Protein AF-A0A0G4N9H1-F1 (afdb_monomer)

Sequence (376 aa):
MSMLEFRTQGFNPYAVKYSPYNDSRLAVATSANYGIVGNGRVFALGLTARGIQVERTYDTNDAQYDLAWSEINENQLIVACGDGSIKLFDVGVKDFPVMNFHEHKRETFSVSWNPITKDTFVSSSWDGSIKLWSPTRQDSLRTLPIGSCTYSTAFQPSNPSIISAVSNGTGLSLLSVAQDEARQPLASAEFERKAFLDGAEYILKALPADLSPLELDRLRTSTPRALVLGRQGCPQGCNSSMPSAQCHWPCGHAAASSSSSARPRRSLLHRWVQAAVVQMFILAHLALPYVVLLARLAARAEREYNISHNLASAGWGLVHSIGAQVVKATGTLCGIGDGRVGQAIAEAVAWAVEGVSGGLSEGVGQGMVIMGASRQ

Foldseek 3Di:
DDDFDDDPPQWDWQEKDAQPVDNQWIKTWTFGPRQPDFKIKIFIWGQDPVGIDTLDMEIGGGGWREKDAQLVDRQWIWTWGQCQKIFICGSPDPHGGPAIQHDGNGGWREKEAQNPPSQWIWIFAQSQWIFIPGPVDNYTPDIDHQPFHWRYKYADNPDRVDMDTDGPLQLVSLLVVLVVLVPDPPHDPVSSVVSNVVSVVVVVVVDDPDDDPVRVVVVVVVDPPCVVCVPDPDDPDDDDDDDDDDDDDDDPDDPDDDDDDPDDDDDPVVVVVVVVVVVVVVVVVVCVVVVVVVVVVVVVCCVVPVVVVVVVVVVVVVVVVVVVVVVVVLVVVVVPDDDPVNVVVVVVVVVVVCVVVVVVVVVVVVVCVVVPPDDD

Structure (mmCIF, N/CA/C/O backbone):
data_AF-A0A0G4N9H1-F1
#
_entry.id   AF-A0A0G4N9H1-F1
#
loop_
_atom_site.group_PDB
_atom_site.id
_atom_site.type_symbol
_atom_site.label_atom_id
_atom_site.label_alt_id
_atom_site.label_comp_id
_atom_site.label_asym_id
_atom_site.label_entity_id
_atom_site.label_seq_id
_atom_site.pdbx_PDB_ins_code
_atom_site.Cartn_x
_atom_site.Cartn_y
_atom_site.Cartn_z
_atom_site.occupancy
_atom_site.B_iso_or_equiv
_atom_site.auth_seq_id
_atom_site.auth_comp_id
_atom_site.auth_asym_id
_atom_site.auth_atom_id
_atom_site.pdbx_PDB_model_num
ATOM 1 N N . MET A 1 1 ? -31.616 3.523 -5.531 1.00 58.88 1 MET A N 1
ATOM 2 C CA . MET A 1 1 ? -30.851 2.852 -4.458 1.00 58.88 1 MET A CA 1
ATOM 3 C C . MET A 1 1 ? -30.181 3.928 -3.627 1.00 58.88 1 MET A C 1
ATOM 5 O O . MET A 1 1 ? -29.533 4.786 -4.211 1.00 58.88 1 MET A O 1
ATOM 9 N N . SER A 1 2 ? -30.397 3.944 -2.312 1.00 81.31 2 SER A N 1
ATOM 10 C CA . SER A 1 2 ? -29.668 4.832 -1.399 1.00 81.31 2 SER A CA 1
ATOM 11 C C . SER A 1 2 ? -28.208 4.388 -1.325 1.00 81.31 2 SER A C 1
ATOM 13 O O . SER A 1 2 ? -27.941 3.202 -1.132 1.00 81.31 2 SER A O 1
ATOM 15 N N . MET A 1 3 ? -27.274 5.319 -1.503 1.00 86.56 3 MET A N 1
ATOM 16 C CA . MET A 1 3 ? -25.846 5.056 -1.332 1.00 86.56 3 MET A CA 1
ATOM 17 C C . MET A 1 3 ? -25.565 4.722 0.137 1.00 86.56 3 MET A C 1
ATOM 19 O O . MET A 1 3 ? -26.017 5.439 1.027 1.00 86.56 3 MET A O 1
ATOM 23 N N . LEU A 1 4 ? -24.845 3.627 0.387 1.00 90.44 4 LEU A N 1
ATOM 24 C CA . LEU A 1 4 ? -24.335 3.308 1.718 1.00 90.44 4 LEU A CA 1
ATOM 25 C C . LEU A 1 4 ? -23.039 4.090 1.950 1.00 90.44 4 LEU A C 1
ATOM 27 O O . LEU A 1 4 ? -22.147 4.059 1.104 1.00 90.44 4 LEU A O 1
ATOM 31 N N . GLU A 1 5 ? -22.928 4.766 3.091 1.00 91.81 5 GLU A N 1
ATOM 32 C CA . GLU A 1 5 ? -21.738 5.532 3.466 1.00 91.81 5 GLU A CA 1
ATOM 33 C C . GLU A 1 5 ? -21.243 5.154 4.866 1.00 91.81 5 GLU A C 1
ATOM 35 O O . GLU A 1 5 ? -22.024 4.857 5.769 1.00 91.81 5 GLU A O 1
ATOM 40 N N . PHE A 1 6 ? -19.922 5.162 5.040 1.00 93.69 6 PHE A N 1
ATOM 41 C CA . PHE A 1 6 ? -19.259 4.979 6.325 1.00 93.69 6 PHE A CA 1
ATOM 42 C C . PHE A 1 6 ? -18.115 5.981 6.438 1.00 93.69 6 PHE A C 1
ATOM 44 O O . PHE A 1 6 ? -17.293 6.099 5.529 1.00 93.69 6 PHE A O 1
ATOM 51 N N . ARG A 1 7 ? -18.055 6.708 7.556 1.00 93.56 7 ARG A N 1
ATOM 52 C CA . ARG A 1 7 ? -17.059 7.761 7.767 1.00 93.56 7 ARG A CA 1
ATOM 53 C C . ARG A 1 7 ? -15.962 7.296 8.717 1.00 93.56 7 ARG A C 1
ATOM 55 O O . ARG A 1 7 ? -16.191 7.138 9.913 1.00 93.56 7 ARG A O 1
ATOM 62 N N . THR A 1 8 ? -14.744 7.186 8.198 1.00 93.50 8 THR A N 1
ATOM 63 C CA . THR A 1 8 ? -13.525 6.906 8.968 1.00 93.50 8 THR A CA 1
ATOM 64 C C . THR A 1 8 ? -13.059 8.179 9.689 1.00 93.50 8 THR A C 1
ATOM 66 O O . THR A 1 8 ? -12.227 8.936 9.198 1.00 93.50 8 THR A O 1
ATOM 69 N N . GLN A 1 9 ? -13.655 8.498 10.843 1.00 90.38 9 GLN A N 1
ATOM 70 C CA . GLN A 1 9 ? -13.355 9.748 11.559 1.00 90.38 9 GLN A CA 1
ATOM 71 C C . GLN A 1 9 ? -11.880 9.831 11.981 1.00 90.38 9 GLN A C 1
ATOM 73 O O . GLN A 1 9 ? -11.398 8.971 12.710 1.00 90.38 9 GLN A O 1
ATOM 78 N N . GLY A 1 10 ? -11.180 10.880 11.539 1.00 89.88 10 GLY A N 1
ATOM 79 C CA . GLY A 1 10 ? -9.767 11.114 11.865 1.00 89.88 10 GLY A CA 1
ATOM 80 C C . GLY A 1 10 ? -8.764 10.302 11.038 1.00 89.88 10 GLY A C 1
ATOM 81 O O . GLY A 1 10 ? -7.564 10.510 11.194 1.00 89.88 10 GLY A O 1
ATOM 82 N N . PHE A 1 11 ? -9.232 9.432 10.136 1.00 96.00 11 PHE A N 1
ATOM 83 C CA . PHE A 1 11 ? -8.375 8.601 9.293 1.00 96.00 11 PHE A CA 1
ATOM 84 C C . PHE A 1 11 ? -8.775 8.702 7.819 1.00 96.00 11 PHE A C 1
ATOM 86 O O . PHE A 1 11 ? -9.948 8.603 7.457 1.00 96.00 11 PHE A O 1
ATOM 93 N N . ASN A 1 12 ? -7.785 8.867 6.951 1.00 96.25 12 ASN A N 1
ATOM 94 C CA . ASN A 1 12 ? -7.952 8.892 5.507 1.00 96.25 12 ASN A CA 1
ATOM 95 C C . ASN A 1 12 ? -7.873 7.460 4.953 1.00 96.25 12 ASN A C 1
ATOM 97 O O . ASN A 1 12 ? -6.896 6.765 5.245 1.00 96.25 12 ASN A O 1
ATOM 101 N N . PRO A 1 13 ? -8.864 7.000 4.171 1.00 96.12 13 PRO A N 1
ATOM 102 C CA . PRO A 1 13 ? -8.824 5.678 3.562 1.00 96.12 13 PRO A CA 1
ATOM 103 C C . PRO A 1 13 ? -7.835 5.635 2.397 1.00 96.12 13 PRO A C 1
ATOM 105 O O . PRO A 1 13 ? -7.839 6.519 1.543 1.00 96.12 13 PRO A O 1
ATOM 108 N N . TYR A 1 14 ? -7.013 4.589 2.370 1.00 96.25 14 TYR A N 1
ATOM 109 C CA . TYR A 1 14 ? -6.020 4.331 1.326 1.00 96.25 14 TYR A CA 1
ATOM 110 C C . TYR A 1 14 ? -6.411 3.155 0.435 1.00 96.25 14 TYR A C 1
ATOM 112 O O . TYR A 1 14 ? -6.310 3.244 -0.787 1.00 96.25 14 TYR A O 1
ATOM 120 N N . ALA A 1 15 ? -6.917 2.077 1.035 1.00 96.69 15 ALA A N 1
ATOM 121 C CA . ALA A 1 15 ? -7.359 0.898 0.304 1.00 96.69 15 ALA A CA 1
ATOM 122 C C . ALA A 1 15 ? -8.655 0.341 0.885 1.00 96.69 15 ALA A C 1
ATOM 124 O O . ALA A 1 15 ? -8.878 0.379 2.095 1.00 96.69 15 ALA A O 1
ATOM 125 N N . VAL A 1 16 ? -9.495 -0.202 0.006 1.00 97.00 16 VAL A N 1
ATOM 126 C CA . VAL A 1 16 ? -10.720 -0.926 0.347 1.00 97.00 16 VAL A CA 1
ATOM 127 C C . VAL A 1 16 ? -10.766 -2.224 -0.450 1.00 97.00 16 VAL A C 1
ATOM 129 O O . VAL A 1 16 ? -10.551 -2.206 -1.663 1.00 97.00 16 VAL A O 1
ATOM 132 N N . LYS A 1 17 ? -11.029 -3.354 0.215 1.00 97.06 17 LYS A N 1
ATOM 133 C CA . LYS A 1 17 ? -11.172 -4.663 -0.443 1.00 97.06 17 LYS A CA 1
ATOM 134 C C . LYS A 1 17 ? -12.328 -5.448 0.160 1.00 97.06 17 LYS A C 1
ATOM 136 O O . LYS A 1 17 ? -12.459 -5.524 1.383 1.00 97.06 17 LYS A O 1
ATOM 141 N N . TYR A 1 18 ? -13.120 -6.069 -0.703 1.00 97.12 18 TYR A N 1
ATOM 142 C CA . TYR A 1 18 ? -14.133 -7.042 -0.302 1.00 97.12 18 TYR A CA 1
ATOM 143 C C . TYR A 1 18 ? -13.482 -8.351 0.128 1.00 97.12 18 TYR A C 1
ATOM 145 O O . TYR A 1 18 ? -12.424 -8.716 -0.389 1.00 97.12 18 TYR A O 1
ATOM 153 N N . SER A 1 19 ? -14.117 -9.040 1.072 1.00 96.56 19 SER A N 1
ATOM 154 C CA . SER A 1 19 ? -13.730 -10.401 1.420 1.00 96.56 19 SER A CA 1
ATOM 155 C C . SER A 1 19 ? -14.017 -11.330 0.232 1.00 96.56 19 SER A C 1
ATOM 157 O O . SER A 1 19 ? -15.095 -11.239 -0.356 1.00 96.56 19 SER A O 1
ATOM 159 N N . PRO A 1 20 ? -13.097 -12.244 -0.121 1.00 95.19 20 PRO A N 1
ATOM 160 C CA . PRO A 1 20 ? -13.337 -13.241 -1.163 1.00 95.19 20 PRO A CA 1
ATOM 161 C C . PRO A 1 20 ? -14.331 -14.330 -0.723 1.00 95.19 20 PRO A C 1
ATOM 163 O O . PRO A 1 20 ? -14.810 -15.091 -1.558 1.00 95.19 20 PRO A O 1
ATOM 166 N N . TYR A 1 21 ? -14.654 -14.400 0.574 1.00 95.19 21 TYR A N 1
ATOM 167 C CA . TYR A 1 21 ? -15.540 -15.411 1.159 1.00 95.19 21 TYR A CA 1
ATOM 168 C C . TYR A 1 21 ? -16.938 -14.884 1.472 1.00 95.19 21 TYR A C 1
ATOM 170 O O . TYR A 1 21 ? -17.913 -15.618 1.333 1.00 95.19 21 TYR A O 1
ATOM 178 N N . ASN A 1 22 ? -17.038 -13.627 1.909 1.00 94.12 22 ASN A N 1
ATOM 179 C CA . ASN A 1 22 ? -18.295 -13.019 2.324 1.00 94.12 22 ASN A CA 1
ATOM 180 C C . ASN A 1 22 ? -18.551 -11.722 1.542 1.00 94.12 22 ASN A C 1
ATOM 182 O O . ASN A 1 22 ? -17.832 -10.735 1.702 1.00 94.12 22 ASN A O 1
ATOM 186 N N . ASP A 1 23 ? -19.608 -11.720 0.732 1.00 93.31 23 ASP A N 1
ATOM 187 C CA . ASP A 1 23 ? -20.045 -10.575 -0.072 1.00 93.31 23 ASP A CA 1
ATOM 188 C C . ASP A 1 23 ? -20.464 -9.375 0.789 1.00 93.31 23 ASP A C 1
ATOM 190 O O . ASP A 1 23 ? -20.310 -8.218 0.388 1.00 93.31 23 ASP A O 1
ATOM 194 N N . SER A 1 24 ? -20.925 -9.646 2.008 1.00 94.38 24 SER A N 1
ATOM 195 C CA . SER A 1 24 ? -21.327 -8.648 2.982 1.00 94.38 24 SER A CA 1
ATOM 196 C C . SER A 1 24 ? -20.166 -8.148 3.843 1.00 94.38 24 SER A C 1
ATOM 198 O O . SER A 1 24 ? -20.423 -7.472 4.835 1.00 94.38 24 SER A O 1
ATOM 200 N N . ARG A 1 25 ? -18.904 -8.470 3.536 1.00 95.69 25 ARG A N 1
ATOM 201 C CA . ARG A 1 25 ? -17.746 -8.051 4.340 1.00 95.69 25 ARG A CA 1
ATOM 202 C C . ARG A 1 25 ? -16.701 -7.344 3.490 1.00 95.69 25 ARG A C 1
ATOM 204 O O . ARG A 1 25 ? -16.326 -7.798 2.412 1.00 95.69 25 ARG A O 1
ATOM 211 N N . LEU A 1 26 ? -16.165 -6.250 4.018 1.00 96.31 26 LEU A N 1
ATOM 212 C CA . LEU A 1 26 ? -15.060 -5.516 3.411 1.00 96.31 26 LEU A CA 1
ATOM 213 C C . LEU A 1 26 ? -14.098 -4.997 4.475 1.00 96.31 26 LEU A C 1
ATOM 215 O O . LEU A 1 26 ? -14.469 -4.811 5.629 1.00 96.31 26 LEU A O 1
ATOM 219 N N . ALA A 1 27 ? -12.851 -4.765 4.090 1.00 97.31 27 ALA A N 1
ATOM 220 C CA . ALA A 1 27 ? -11.850 -4.145 4.942 1.00 97.31 27 ALA A CA 1
ATOM 221 C C . ALA A 1 27 ? -11.369 -2.836 4.327 1.00 97.31 27 ALA A C 1
ATOM 223 O O . ALA A 1 27 ? -11.324 -2.697 3.101 1.00 97.31 27 ALA A O 1
ATOM 224 N N . VAL A 1 28 ? -11.007 -1.887 5.187 1.00 97.75 28 VAL A N 1
ATOM 225 C CA . VAL A 1 28 ? -10.473 -0.580 4.806 1.00 97.75 28 VAL A CA 1
ATOM 226 C C . VAL A 1 28 ? -9.190 -0.313 5.583 1.00 97.75 28 VAL A C 1
ATOM 228 O O . VAL A 1 28 ? -9.201 -0.315 6.813 1.00 97.75 28 VAL A O 1
ATOM 231 N N . ALA A 1 29 ? -8.102 -0.057 4.863 1.00 97.44 29 ALA A N 1
ATOM 232 C CA . ALA A 1 29 ? -6.835 0.406 5.410 1.00 97.44 29 ALA A CA 1
ATOM 233 C C . ALA A 1 29 ? -6.864 1.925 5.430 1.00 97.44 29 ALA A C 1
ATOM 235 O O . ALA A 1 29 ? -7.178 2.571 4.422 1.00 97.44 29 ALA A O 1
ATOM 236 N N . THR A 1 30 ? -6.569 2.496 6.589 1.00 97.44 30 THR A N 1
ATOM 237 C CA . THR A 1 30 ? -6.656 3.936 6.786 1.00 97.44 30 THR A CA 1
ATOM 238 C C . THR A 1 30 ? -5.452 4.459 7.545 1.00 97.44 30 THR A C 1
ATOM 240 O O . THR A 1 30 ? -4.809 3.735 8.305 1.00 97.44 30 THR A O 1
ATOM 243 N N . SER A 1 31 ? -5.169 5.742 7.348 1.00 96.75 31 SER A N 1
ATOM 244 C CA . SER A 1 31 ? -4.026 6.414 7.955 1.00 96.75 31 SER A CA 1
ATOM 245 C C . SER A 1 31 ? -4.416 7.780 8.496 1.00 96.75 31 SER A C 1
ATOM 247 O O . SER A 1 31 ? -5.169 8.513 7.853 1.00 96.75 31 SER A O 1
ATOM 249 N N . ALA A 1 32 ? -3.902 8.145 9.668 1.00 95.12 32 ALA A N 1
ATOM 250 C CA . ALA A 1 32 ? -4.049 9.494 10.200 1.00 95.12 32 ALA A CA 1
ATOM 251 C C . ALA A 1 32 ? -3.257 10.509 9.356 1.00 95.12 32 ALA A C 1
ATOM 253 O O . ALA A 1 32 ? -2.318 10.149 8.645 1.00 95.12 32 ALA A O 1
ATOM 254 N N . ASN A 1 33 ? -3.643 11.787 9.433 1.00 94.00 33 ASN A N 1
ATOM 255 C CA . ASN A 1 33 ? -2.948 12.919 8.802 1.00 94.00 33 ASN A CA 1
ATOM 256 C C . ASN A 1 33 ? -2.538 12.668 7.337 1.00 94.00 33 ASN A C 1
ATOM 258 O O . ASN A 1 33 ? -1.386 12.895 6.961 1.00 94.00 33 ASN A O 1
ATOM 262 N N . TYR A 1 34 ? -3.470 12.177 6.513 1.00 91.81 34 TYR A N 1
ATOM 263 C CA . TYR A 1 34 ? -3.226 11.878 5.098 1.00 91.81 34 TYR A CA 1
ATOM 264 C C . TYR A 1 34 ? -2.052 10.915 4.857 1.00 91.81 34 TYR A C 1
ATOM 266 O O . TYR A 1 34 ? -1.358 11.051 3.857 1.00 91.81 34 TYR A O 1
ATOM 274 N N . GLY A 1 35 ? -1.790 9.990 5.790 1.00 88.25 35 GLY A N 1
ATOM 275 C CA . GLY A 1 35 ? -0.741 8.971 5.668 1.00 88.25 35 GLY A CA 1
ATOM 276 C C . GLY A 1 35 ? 0.690 9.501 5.628 1.00 88.25 35 GLY A C 1
ATOM 277 O O . GLY A 1 35 ? 1.590 8.755 5.247 1.00 88.25 35 GLY A O 1
ATOM 278 N N . ILE A 1 36 ? 0.899 10.766 6.013 1.00 87.94 36 ILE A N 1
ATOM 279 C CA . ILE A 1 36 ? 2.227 11.386 6.097 1.00 87.94 36 ILE A CA 1
ATOM 280 C C . ILE A 1 36 ? 2.873 11.072 7.450 1.00 87.94 36 ILE A C 1
ATOM 282 O O . ILE A 1 36 ? 4.057 10.761 7.509 1.00 87.94 36 ILE A O 1
ATOM 286 N N . VAL A 1 37 ? 2.105 11.183 8.540 1.00 88.88 37 VAL A N 1
ATOM 287 C CA . VAL A 1 37 ? 2.575 10.927 9.910 1.00 88.88 37 VAL A CA 1
ATOM 288 C C . VAL A 1 37 ? 1.428 10.426 10.778 1.00 88.88 37 VAL A C 1
ATOM 290 O O . VAL A 1 37 ? 0.360 11.037 10.824 1.00 88.88 37 VAL A O 1
ATOM 293 N N . GLY A 1 38 ? 1.696 9.400 11.578 1.00 90.94 38 GLY A N 1
ATOM 294 C CA . GLY A 1 38 ? 0.837 8.977 12.677 1.00 90.94 38 GLY A CA 1
ATOM 295 C C . GLY A 1 38 ? 0.282 7.577 12.484 1.00 90.94 38 GLY A C 1
ATOM 296 O O . GLY A 1 38 ? 0.696 6.829 11.605 1.00 90.94 38 GLY A O 1
ATOM 297 N N . ASN A 1 39 ? -0.664 7.230 13.346 1.00 95.19 39 ASN A N 1
ATOM 298 C CA . ASN A 1 39 ? -1.172 5.873 13.430 1.00 95.19 39 ASN A CA 1
ATOM 299 C C . ASN A 1 39 ? -2.019 5.505 12.208 1.00 95.19 39 ASN A C 1
ATOM 301 O O . ASN A 1 39 ? -2.714 6.338 11.615 1.00 95.19 39 ASN A O 1
ATOM 305 N N . GLY A 1 40 ? -2.004 4.221 11.885 1.00 95.12 40 GLY A N 1
ATOM 306 C CA . GLY A 1 40 ? -2.926 3.609 10.946 1.00 95.12 40 GLY A CA 1
ATOM 307 C C . GLY A 1 40 ? -4.070 2.922 11.676 1.00 95.12 40 GLY A C 1
ATOM 308 O O . GLY A 1 40 ? -3.977 2.599 12.863 1.00 95.12 40 GLY A O 1
ATOM 309 N N . ARG A 1 41 ? -5.164 2.696 10.955 1.00 95.69 41 ARG A N 1
ATOM 310 C CA . ARG A 1 41 ? -6.311 1.953 11.463 1.00 95.69 4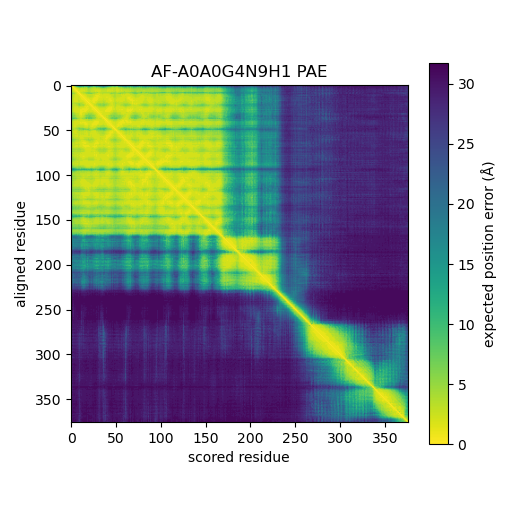1 ARG A CA 1
ATOM 311 C C . ARG A 1 41 ? -6.907 1.074 10.373 1.00 95.69 41 ARG A C 1
ATOM 313 O O . ARG A 1 41 ? -7.295 1.575 9.320 1.00 95.69 41 ARG A O 1
ATOM 320 N N . VAL A 1 42 ? -7.029 -0.222 10.651 1.00 96.50 42 VAL A N 1
ATOM 321 C CA . VAL A 1 42 ? -7.783 -1.143 9.794 1.00 96.50 42 VAL A CA 1
ATOM 322 C C . VAL A 1 42 ? -9.214 -1.182 10.301 1.00 96.50 42 VAL A C 1
ATOM 324 O O . VAL A 1 42 ? -9.432 -1.397 11.495 1.00 96.50 42 VAL A O 1
ATOM 327 N N . PHE A 1 43 ? -10.182 -1.044 9.406 1.00 96.38 43 PHE A N 1
ATOM 328 C CA . PHE A 1 43 ? -11.587 -1.305 9.692 1.00 96.38 43 PHE A CA 1
ATOM 329 C C . PHE A 1 43 ? -12.021 -2.574 8.967 1.00 96.38 43 PHE A C 1
ATOM 331 O O . PHE A 1 43 ? -11.948 -2.621 7.744 1.00 96.38 43 PHE A O 1
ATOM 338 N N . ALA A 1 44 ? -12.501 -3.577 9.698 1.00 95.88 44 ALA A N 1
ATOM 339 C CA . ALA A 1 44 ? -13.297 -4.664 9.142 1.00 95.88 44 ALA A CA 1
ATOM 340 C C . ALA A 1 44 ? -14.774 -4.269 9.266 1.00 95.88 44 ALA A C 1
ATOM 342 O O . ALA A 1 44 ? -15.265 -4.001 10.366 1.00 95.88 44 ALA A O 1
ATOM 343 N N . LEU A 1 45 ? -15.462 -4.169 8.133 1.00 96.69 45 LEU A N 1
ATOM 344 C CA . LEU A 1 45 ? -16.807 -3.625 8.004 1.00 96.69 45 LEU A CA 1
ATOM 345 C C . LEU A 1 45 ? -17.760 -4.686 7.446 1.00 96.69 45 LEU A C 1
ATOM 347 O O . LEU A 1 45 ? -17.429 -5.392 6.492 1.00 96.69 45 LEU A O 1
ATOM 351 N N . GLY A 1 46 ? -18.957 -4.746 8.022 1.00 95.88 46 GLY A N 1
ATOM 352 C CA . GLY A 1 46 ? -20.066 -5.587 7.591 1.00 95.88 46 GLY A CA 1
ATOM 353 C C . GLY A 1 46 ? -21.156 -4.754 6.916 1.00 95.88 46 GLY A C 1
ATOM 354 O O . GLY A 1 46 ? -21.603 -3.732 7.443 1.00 95.88 46 GLY A O 1
ATOM 355 N N . LEU A 1 47 ? -21.603 -5.185 5.743 1.00 94.62 47 LEU A N 1
ATOM 356 C CA . LEU A 1 47 ? -22.732 -4.630 5.008 1.00 94.62 47 LEU A CA 1
ATOM 357 C C . LEU A 1 47 ? -24.019 -5.276 5.519 1.00 94.62 47 LEU A C 1
ATOM 359 O O . LEU A 1 47 ? -24.260 -6.463 5.324 1.00 94.62 47 LEU A O 1
ATOM 363 N N . THR A 1 48 ? -24.868 -4.489 6.171 1.00 91.62 48 THR A N 1
ATOM 364 C CA . THR A 1 48 ? -26.159 -4.960 6.690 1.00 91.62 48 THR A CA 1
ATOM 365 C C . THR A 1 48 ? -27.311 -4.201 6.037 1.00 91.62 48 THR A C 1
ATOM 367 O O . THR A 1 48 ? -27.125 -3.117 5.485 1.00 91.62 48 THR A O 1
ATOM 370 N N . ALA A 1 49 ? -28.541 -4.708 6.166 1.00 87.88 49 ALA A N 1
ATOM 371 C CA . ALA A 1 49 ? -29.741 -3.998 5.706 1.00 87.88 49 ALA A CA 1
ATOM 372 C C . ALA A 1 49 ? -29.933 -2.615 6.370 1.00 87.88 49 ALA A C 1
ATOM 374 O O . ALA A 1 49 ? -30.660 -1.775 5.848 1.00 87.88 49 ALA A O 1
ATOM 375 N N . ARG A 1 50 ? -29.278 -2.369 7.517 1.00 86.81 50 ARG A N 1
ATOM 376 C CA . ARG A 1 50 ? -29.281 -1.084 8.242 1.00 86.81 50 ARG A CA 1
ATOM 377 C C . ARG A 1 50 ? -28.107 -0.171 7.858 1.00 86.81 50 ARG A C 1
ATOM 379 O O . ARG A 1 50 ? -27.944 0.881 8.466 1.00 86.81 50 ARG A O 1
ATOM 386 N N . GLY A 1 51 ? -27.285 -0.575 6.889 1.00 90.94 51 GLY A N 1
ATOM 387 C CA . GLY A 1 51 ? -26.086 0.132 6.446 1.00 90.94 51 GLY A CA 1
ATOM 388 C C . GLY A 1 51 ? -24.782 -0.557 6.846 1.00 90.94 51 GLY A C 1
ATOM 389 O O . GLY A 1 51 ? -24.764 -1.736 7.211 1.00 90.94 51 GLY A O 1
ATOM 390 N N . ILE A 1 52 ? -23.679 0.184 6.744 1.00 95.00 52 ILE A N 1
ATOM 391 C CA . ILE A 1 52 ? -22.327 -0.315 7.018 1.00 95.00 52 ILE A CA 1
ATOM 392 C C . ILE A 1 52 ? -22.076 -0.279 8.529 1.00 95.00 52 ILE A C 1
ATOM 394 O O . ILE A 1 52 ? -22.192 0.775 9.153 1.00 95.00 52 ILE A O 1
ATOM 398 N N . GLN A 1 53 ? -21.736 -1.425 9.112 1.00 94.62 53 GLN A N 1
ATOM 399 C CA . GLN A 1 53 ? -21.422 -1.583 10.531 1.00 94.62 53 GLN A CA 1
ATOM 400 C C . GLN A 1 53 ? -19.957 -1.975 10.706 1.00 94.62 53 GLN A C 1
ATOM 402 O O . GLN A 1 53 ? -19.391 -2.681 9.874 1.00 94.62 53 GLN A O 1
ATOM 407 N N . VAL A 1 54 ? -19.334 -1.522 11.792 1.00 94.50 54 VAL A N 1
ATOM 408 C CA . VAL A 1 54 ? -17.962 -1.919 12.126 1.00 94.50 54 VAL A CA 1
ATOM 409 C C . VAL A 1 54 ? -18.007 -3.271 12.821 1.00 94.50 54 VAL A C 1
ATOM 411 O O . VAL A 1 54 ? -18.551 -3.377 13.916 1.00 94.50 54 VAL A O 1
ATOM 414 N N . GLU A 1 55 ? -17.428 -4.293 12.196 1.00 93.00 55 GLU A N 1
ATOM 415 C CA . GLU A 1 55 ? -17.227 -5.594 12.840 1.00 93.00 55 GLU A CA 1
ATOM 416 C C . GLU A 1 55 ? -16.024 -5.531 13.777 1.00 93.00 55 GLU A C 1
ATOM 418 O O . GLU A 1 55 ? -16.085 -5.983 14.919 1.00 93.00 55 GLU A O 1
ATOM 423 N N . A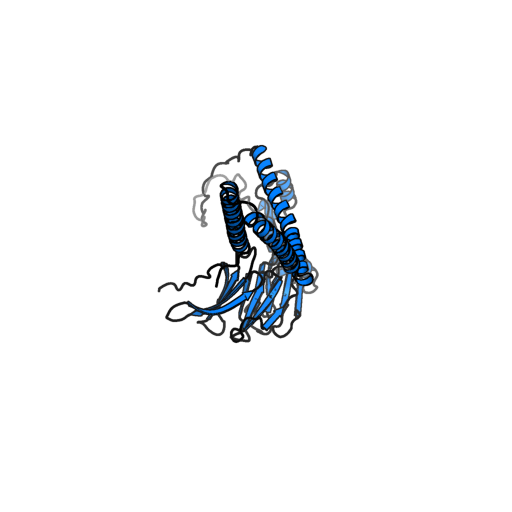RG A 1 56 ? -14.922 -4.940 13.300 1.00 93.88 56 ARG A N 1
ATOM 424 C CA . ARG A 1 56 ? -13.676 -4.878 14.060 1.00 93.88 56 ARG A CA 1
ATOM 425 C C . ARG A 1 56 ? -12.794 -3.713 13.631 1.00 93.88 56 ARG A C 1
ATOM 427 O O . ARG A 1 56 ? -12.822 -3.284 12.480 1.00 93.88 56 ARG A O 1
ATOM 434 N N . THR A 1 57 ? -11.942 -3.276 14.550 1.00 95.06 57 THR A N 1
ATOM 435 C CA . THR A 1 57 ? -10.952 -2.224 14.312 1.00 95.06 57 THR A CA 1
ATOM 436 C C . THR A 1 57 ? -9.596 -2.661 14.845 1.00 95.06 57 THR A C 1
ATOM 438 O O . THR A 1 57 ? -9.522 -3.321 15.884 1.00 95.06 57 THR A O 1
ATOM 441 N N . TYR A 1 58 ? -8.534 -2.282 14.142 1.00 95.44 58 TYR A N 1
ATOM 442 C CA . TYR A 1 58 ? -7.153 -2.538 14.537 1.00 95.44 58 TYR A CA 1
ATOM 443 C C . TYR A 1 58 ? -6.333 -1.271 14.426 1.00 95.44 58 TYR A C 1
ATOM 445 O O . TYR A 1 58 ? -6.232 -0.707 13.338 1.00 95.44 58 TYR A O 1
ATOM 453 N N . ASP A 1 59 ? -5.716 -0.866 15.526 1.00 94.00 59 ASP A N 1
ATOM 454 C CA . ASP A 1 59 ? -4.809 0.274 15.542 1.00 94.00 59 ASP A CA 1
ATOM 455 C C . ASP A 1 59 ? -3.375 -0.187 15.276 1.00 94.00 59 ASP A C 1
ATOM 457 O O . ASP A 1 59 ? -2.887 -1.150 15.870 1.00 94.00 59 ASP A O 1
ATOM 461 N N . THR A 1 60 ? -2.693 0.503 14.363 1.00 93.50 60 THR A N 1
ATOM 462 C CA . THR A 1 60 ? -1.273 0.297 14.069 1.00 93.50 60 THR A CA 1
ATOM 463 C C . THR A 1 60 ? -0.478 1.548 14.396 1.00 93.50 60 THR A C 1
ATOM 465 O O . THR A 1 60 ? -0.971 2.668 14.282 1.00 93.50 60 THR A O 1
ATOM 468 N N . ASN A 1 61 ? 0.786 1.356 14.768 1.00 92.31 61 ASN A N 1
ATOM 469 C CA . ASN A 1 61 ? 1.682 2.455 15.140 1.00 92.31 61 ASN A CA 1
ATOM 470 C C . ASN A 1 61 ? 2.053 3.372 13.965 1.00 92.31 61 ASN A C 1
ATOM 472 O O . ASN A 1 61 ? 2.562 4.463 14.195 1.00 92.31 61 ASN A O 1
ATOM 476 N N . ASP A 1 62 ? 1.819 2.927 12.731 1.00 94.75 62 ASP A N 1
ATOM 477 C CA . ASP A 1 62 ? 2.133 3.675 11.518 1.00 94.75 62 ASP A CA 1
ATOM 478 C C . ASP A 1 62 ? 1.016 3.529 10.479 1.00 94.75 62 ASP A C 1
ATOM 480 O O . ASP A 1 62 ? 0.140 2.659 10.614 1.00 94.75 62 ASP A O 1
ATOM 484 N N . ALA A 1 63 ? 1.070 4.382 9.460 1.00 95.19 63 ALA A N 1
ATOM 485 C CA . ALA A 1 63 ? 0.159 4.455 8.333 1.00 95.19 63 ALA A CA 1
ATOM 486 C C . ALA A 1 63 ? -0.017 3.098 7.637 1.00 95.19 63 ALA A C 1
ATOM 488 O O . ALA A 1 63 ? 0.900 2.279 7.567 1.00 95.19 63 ALA A O 1
ATOM 489 N N . GLN A 1 64 ? -1.214 2.869 7.105 1.00 96.44 64 GLN A N 1
ATOM 490 C CA . GLN A 1 64 ? -1.562 1.697 6.313 1.00 96.44 64 GLN A CA 1
ATOM 491 C C . GLN A 1 64 ? -1.883 2.129 4.887 1.00 96.44 64 GLN A C 1
ATOM 493 O O . GLN A 1 64 ? -2.789 2.941 4.672 1.00 96.44 64 GLN A O 1
ATOM 498 N N . TYR A 1 65 ? -1.147 1.581 3.924 1.00 96.50 65 TYR A N 1
ATOM 499 C CA . TYR A 1 65 ? -1.236 2.000 2.523 1.00 96.50 65 TYR A CA 1
ATOM 500 C C . TYR A 1 65 ? -2.046 1.043 1.651 1.00 96.50 65 TYR A C 1
ATOM 502 O O . TYR A 1 65 ? -2.709 1.486 0.719 1.00 96.50 65 TYR A O 1
ATOM 510 N N . ASP A 1 66 ? -2.045 -0.250 1.970 1.00 97.88 66 ASP A N 1
ATOM 511 C CA . ASP A 1 66 ? -2.804 -1.253 1.225 1.00 97.88 66 ASP A CA 1
ATOM 512 C C . ASP A 1 66 ? -3.190 -2.426 2.124 1.00 97.88 66 ASP A C 1
ATOM 514 O O . ASP A 1 66 ? -2.641 -2.607 3.215 1.00 97.88 66 ASP A O 1
ATOM 518 N N . LEU A 1 67 ? -4.146 -3.223 1.661 1.00 97.44 67 LEU A N 1
ATOM 519 C CA . LEU A 1 67 ? -4.588 -4.432 2.339 1.00 97.44 67 LEU A CA 1
ATOM 520 C C . LEU A 1 67 ? -4.981 -5.512 1.335 1.00 97.44 67 LEU A C 1
ATOM 522 O O . LEU A 1 67 ? -5.426 -5.218 0.225 1.00 97.44 67 LEU A O 1
ATOM 526 N N . ALA A 1 68 ? -4.897 -6.766 1.759 1.00 97.62 68 ALA A N 1
ATOM 527 C CA . ALA A 1 68 ? -5.437 -7.896 1.018 1.00 97.62 68 ALA A CA 1
ATOM 528 C C . ALA A 1 68 ? -6.043 -8.913 1.986 1.00 97.62 68 ALA A C 1
ATOM 530 O O . ALA A 1 68 ? -5.483 -9.186 3.046 1.00 97.62 68 ALA A O 1
ATOM 531 N N . TRP A 1 69 ? -7.189 -9.480 1.624 1.00 97.56 69 TRP A N 1
ATOM 532 C CA . TRP A 1 69 ? -7.745 -10.615 2.354 1.00 97.56 69 TRP A CA 1
ATOM 533 C C . TRP A 1 69 ? -6.935 -11.875 2.056 1.00 97.56 69 TRP A C 1
ATOM 535 O O . TRP A 1 69 ? -6.379 -12.026 0.968 1.00 97.56 69 TRP A O 1
ATOM 545 N N . SER A 1 70 ? -6.865 -12.771 3.035 1.00 96.56 70 SER A N 1
ATOM 546 C CA . SER A 1 70 ? -6.290 -14.093 2.836 1.00 96.56 70 SER A CA 1
ATOM 547 C C . SER A 1 70 ? -7.180 -14.903 1.908 1.00 96.56 70 SER A C 1
ATOM 549 O O . SER A 1 70 ? -8.380 -15.012 2.137 1.00 96.56 70 SER A O 1
ATOM 551 N N . GLU A 1 71 ? -6.587 -15.521 0.890 1.00 95.50 71 GLU A N 1
ATOM 552 C CA . GLU A 1 71 ? -7.295 -16.463 0.019 1.00 95.50 71 GLU A CA 1
ATOM 553 C C . GLU A 1 71 ? -7.355 -17.875 0.621 1.00 95.50 71 GLU A C 1
ATOM 555 O O . GLU A 1 71 ? -7.966 -18.757 0.024 1.00 95.50 71 GLU A O 1
ATOM 560 N N . ILE A 1 72 ? -6.761 -18.111 1.801 1.00 94.94 72 ILE A N 1
ATOM 561 C CA . ILE A 1 72 ? -6.840 -19.393 2.535 1.00 94.94 72 ILE A CA 1
ATOM 562 C C . ILE A 1 72 ? -7.858 -19.333 3.673 1.00 94.94 72 ILE A C 1
ATOM 564 O O . ILE A 1 72 ? -8.527 -20.327 3.945 1.00 94.94 72 ILE A O 1
ATOM 568 N N . ASN A 1 73 ? -7.941 -18.200 4.371 1.00 94.56 73 ASN A N 1
ATOM 569 C CA . ASN A 1 73 ? -8.719 -18.078 5.599 1.00 94.56 73 ASN A CA 1
ATOM 570 C C . ASN A 1 73 ? -9.639 -16.853 5.541 1.00 94.56 73 ASN A C 1
ATOM 572 O O . ASN A 1 73 ? -9.174 -15.722 5.428 1.00 94.56 73 ASN A O 1
ATOM 576 N N . GLU A 1 74 ? -10.942 -17.091 5.692 1.00 94.75 74 GLU A N 1
ATOM 577 C CA . GLU A 1 74 ? -12.016 -16.090 5.634 1.00 94.75 74 GLU A CA 1
ATOM 578 C C . GLU A 1 74 ? -11.903 -14.947 6.653 1.00 94.75 74 GLU A C 1
ATOM 580 O O . GLU A 1 74 ? -12.435 -13.856 6.428 1.00 94.75 74 GLU A O 1
ATOM 585 N N . ASN A 1 75 ? -11.213 -15.185 7.769 1.00 94.62 75 ASN A N 1
ATOM 586 C CA . ASN A 1 75 ? -11.090 -14.226 8.859 1.00 94.62 75 ASN A CA 1
ATOM 587 C C . ASN A 1 75 ? -9.731 -13.530 8.864 1.00 94.62 75 ASN A C 1
ATOM 589 O O . ASN A 1 75 ? -9.510 -12.659 9.698 1.00 94.62 75 ASN A O 1
ATOM 593 N N . GLN A 1 76 ? -8.823 -13.866 7.947 1.00 95.94 76 GLN A N 1
ATOM 594 C CA . GLN A 1 76 ? -7.486 -13.287 7.927 1.00 95.94 76 GLN A CA 1
ATOM 595 C C . GLN A 1 76 ? -7.315 -12.247 6.828 1.00 95.94 76 GLN A C 1
ATOM 597 O O . GLN A 1 76 ? -7.786 -12.408 5.704 1.00 95.94 76 GLN A O 1
ATOM 602 N N . LEU A 1 77 ? -6.582 -11.188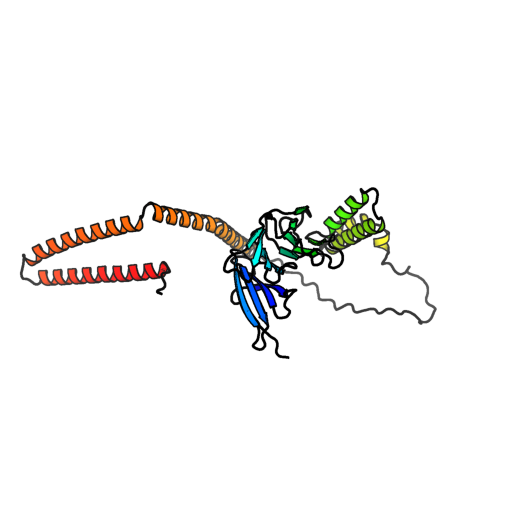 7.149 1.00 96.62 77 LEU A N 1
ATOM 603 C CA . LEU A 1 77 ? -6.213 -10.132 6.215 1.00 96.62 77 LEU A CA 1
ATOM 604 C C . LEU A 1 77 ? -4.801 -9.636 6.509 1.00 96.62 77 LEU A C 1
ATOM 606 O O . LEU A 1 77 ? -4.363 -9.617 7.658 1.00 96.62 77 LEU A O 1
ATOM 610 N N . ILE A 1 78 ? -4.094 -9.220 5.470 1.00 97.31 78 ILE A N 1
ATOM 611 C CA . ILE A 1 78 ? -2.777 -8.592 5.559 1.00 97.31 78 ILE A CA 1
ATOM 612 C C . ILE A 1 78 ? -2.869 -7.112 5.241 1.00 97.31 78 ILE A C 1
ATOM 614 O O . ILE A 1 78 ? -3.708 -6.681 4.449 1.00 97.31 78 ILE A O 1
ATOM 618 N N . VAL A 1 79 ? -1.979 -6.342 5.855 1.00 97.50 79 VAL A N 1
ATOM 619 C CA . VAL A 1 79 ? -1.936 -4.888 5.731 1.00 97.50 79 VAL A CA 1
ATOM 620 C C . VAL A 1 79 ? -0.499 -4.442 5.538 1.00 97.50 79 VAL A C 1
ATOM 622 O O . VAL A 1 79 ? 0.395 -4.894 6.255 1.00 97.50 79 VAL A O 1
ATOM 625 N N . ALA A 1 80 ? -0.293 -3.555 4.571 1.00 97.44 80 ALA A N 1
ATOM 626 C CA . ALA A 1 80 ? 0.985 -2.925 4.282 1.00 97.44 80 ALA A CA 1
ATOM 627 C C . ALA A 1 80 ? 1.165 -1.677 5.156 1.00 97.44 80 ALA A C 1
ATOM 629 O O . ALA A 1 80 ? 0.335 -0.765 5.095 1.00 97.44 80 ALA A O 1
ATOM 630 N N . CYS A 1 81 ? 2.228 -1.636 5.963 1.00 96.62 81 CYS A N 1
ATOM 631 C CA . CYS A 1 81 ? 2.498 -0.533 6.883 1.00 96.62 81 CYS A CA 1
ATOM 632 C C . CYS A 1 81 ? 3.630 0.392 6.396 1.00 96.62 81 CYS A C 1
ATOM 634 O O . CYS A 1 81 ? 4.550 -0.022 5.679 1.00 96.62 81 CYS A O 1
ATOM 636 N N . GLY A 1 82 ? 3.570 1.654 6.832 1.00 95.69 82 GLY A N 1
ATOM 637 C CA . GLY A 1 82 ? 4.581 2.683 6.563 1.00 95.69 82 GLY A CA 1
ATOM 638 C C . GLY A 1 82 ? 5.943 2.411 7.203 1.00 95.69 82 GLY A C 1
ATOM 639 O O . GLY A 1 82 ? 6.971 2.759 6.634 1.00 95.69 82 GLY A O 1
ATOM 640 N N . ASP A 1 83 ? 5.986 1.641 8.287 1.00 94.69 83 ASP A N 1
ATOM 641 C CA . ASP A 1 83 ? 7.236 1.227 8.933 1.00 94.69 83 ASP A CA 1
ATOM 642 C C . ASP A 1 83 ? 8.003 0.147 8.140 1.00 94.69 83 ASP A C 1
ATOM 644 O O . ASP A 1 83 ? 9.051 -0.322 8.580 1.00 94.69 83 ASP A O 1
ATOM 648 N N . GLY A 1 84 ? 7.478 -0.288 6.988 1.00 94.88 84 GLY A N 1
ATOM 649 C CA . GLY A 1 84 ? 8.012 -1.401 6.201 1.00 94.88 84 GLY A CA 1
ATOM 650 C C . GLY A 1 84 ? 7.608 -2.778 6.731 1.00 94.88 84 GLY A C 1
ATOM 651 O O . GLY A 1 84 ? 7.978 -3.800 6.158 1.00 94.88 84 GLY A O 1
ATOM 652 N N . SER A 1 85 ? 6.821 -2.850 7.805 1.00 96.06 85 SER A N 1
ATOM 653 C CA . SER A 1 85 ? 6.204 -4.107 8.211 1.00 96.06 85 SER A CA 1
ATOM 654 C C . SER A 1 85 ? 4.973 -4.436 7.367 1.00 96.06 85 SER A C 1
ATOM 656 O O . SER A 1 85 ? 4.315 -3.575 6.779 1.00 96.06 85 SER A O 1
ATOM 658 N N . ILE A 1 86 ? 4.657 -5.722 7.324 1.00 97.56 86 ILE A N 1
ATOM 659 C CA . ILE A 1 86 ? 3.386 -6.245 6.846 1.00 97.56 86 ILE A CA 1
ATOM 660 C C . ILE A 1 86 ? 2.779 -6.983 8.026 1.00 97.56 86 ILE A C 1
ATOM 662 O O . ILE A 1 86 ? 3.424 -7.834 8.642 1.00 97.56 86 ILE A O 1
ATOM 666 N N . LYS A 1 87 ? 1.541 -6.649 8.370 1.00 96.56 87 LYS A N 1
ATOM 667 C CA . LYS A 1 87 ? 0.861 -7.231 9.529 1.00 96.56 87 LYS A CA 1
ATOM 668 C C . LYS A 1 87 ? -0.278 -8.117 9.060 1.00 96.56 87 LYS A C 1
ATOM 670 O O . LYS A 1 87 ? -1.111 -7.676 8.274 1.00 96.56 87 LYS A O 1
ATOM 675 N N . LEU A 1 88 ? -0.305 -9.353 9.549 1.00 96.88 88 LEU A N 1
ATOM 676 C CA . LEU A 1 88 ? -1.415 -10.285 9.382 1.00 96.88 88 LEU A CA 1
ATOM 677 C C . LEU A 1 88 ? -2.342 -10.150 10.583 1.00 96.88 88 LEU A C 1
ATOM 679 O O . LEU A 1 88 ? -1.919 -10.342 11.722 1.00 96.88 88 LEU A O 1
ATOM 683 N N . PHE A 1 89 ? -3.605 -9.861 10.332 1.00 96.75 89 PHE A N 1
ATOM 684 C CA . PHE A 1 89 ? -4.648 -9.775 11.337 1.00 96.75 89 PHE A CA 1
ATOM 685 C C . PHE A 1 89 ? -5.672 -10.883 11.132 1.00 96.75 89 PHE A C 1
ATOM 687 O O . PHE A 1 89 ? -5.963 -11.263 10.002 1.00 96.75 89 PHE A O 1
ATOM 694 N N . ASP A 1 90 ? -6.238 -11.364 12.234 1.00 95.44 90 ASP A N 1
ATOM 695 C CA . ASP A 1 90 ? -7.368 -12.290 12.237 1.00 95.44 90 ASP A CA 1
ATOM 696 C C . ASP A 1 90 ? -8.562 -11.613 12.911 1.00 95.44 90 ASP A C 1
ATOM 698 O O . ASP A 1 90 ? -8.432 -11.105 14.031 1.00 95.44 90 ASP A O 1
ATOM 702 N N . VAL A 1 91 ? -9.699 -11.541 12.221 1.00 93.94 91 VAL A N 1
ATOM 703 C CA . VAL A 1 91 ? -10.937 -10.886 12.670 1.00 93.94 91 VAL A CA 1
ATOM 704 C C . VAL A 1 91 ? -11.446 -11.496 13.976 1.00 93.94 91 VAL A C 1
ATOM 706 O O . VAL A 1 91 ? -11.954 -10.748 14.811 1.00 93.94 91 VAL A O 1
ATOM 709 N N . GLY A 1 92 ? -11.219 -12.794 14.209 1.00 91.31 92 GLY A N 1
ATOM 710 C CA . GLY A 1 92 ? -11.653 -13.503 15.416 1.00 91.31 92 GLY A CA 1
ATOM 711 C C . GLY A 1 92 ? -10.778 -13.283 16.656 1.00 91.31 92 GLY A C 1
ATOM 712 O O . GLY A 1 92 ? -11.263 -13.415 17.778 1.00 91.31 92 GLY A O 1
ATOM 713 N N . VAL A 1 93 ? -9.500 -12.926 16.489 1.00 91.12 93 VAL A N 1
ATOM 714 C CA . VAL A 1 93 ? -8.617 -12.540 17.614 1.00 91.12 93 VAL A CA 1
ATOM 715 C C . VAL A 1 93 ? -8.983 -11.116 18.062 1.00 91.12 93 VAL A C 1
ATOM 717 O O . VAL A 1 93 ? -9.809 -10.486 17.417 1.00 91.12 93 VAL A O 1
ATOM 720 N N . LYS A 1 94 ? -8.432 -10.562 19.147 1.00 84.56 94 LYS A N 1
ATOM 721 C CA . LYS A 1 94 ? -8.611 -9.141 19.509 1.00 84.56 94 LYS A CA 1
ATOM 722 C C . LYS A 1 94 ? -7.261 -8.423 19.600 1.00 84.56 94 LYS A C 1
ATOM 724 O O . LYS A 1 94 ? -6.254 -9.041 19.925 1.00 84.56 94 LYS A O 1
ATOM 729 N N . ASP A 1 95 ? -7.264 -7.129 19.288 1.00 78.62 95 ASP A N 1
ATOM 730 C CA . ASP A 1 95 ? -6.224 -6.120 19.548 1.00 78.62 95 ASP A CA 1
ATOM 731 C C . ASP A 1 95 ? -4.858 -6.266 18.836 1.00 78.62 95 ASP A C 1
ATOM 733 O O . ASP A 1 95 ? -4.284 -5.249 18.457 1.00 78.62 95 ASP A O 1
ATOM 737 N N . PHE A 1 96 ? -4.358 -7.475 18.556 1.00 87.69 96 PHE A N 1
ATOM 738 C CA . PHE A 1 96 ? -2.996 -7.676 18.030 1.00 87.69 96 PHE A CA 1
ATOM 739 C C . PHE A 1 96 ? -2.947 -8.394 16.670 1.00 87.69 96 PHE A C 1
ATOM 741 O O . PHE A 1 96 ? -3.853 -9.173 16.349 1.00 87.69 96 PHE A O 1
ATOM 748 N N . PRO A 1 97 ? -1.902 -8.141 15.853 1.00 93.44 97 PRO A N 1
ATOM 749 C CA . PRO A 1 97 ? -1.625 -8.940 14.665 1.00 93.44 97 PRO A CA 1
ATOM 750 C C . PRO A 1 97 ? -1.183 -10.354 15.055 1.00 93.44 97 PRO A C 1
ATOM 752 O O . PRO A 1 97 ? -0.462 -10.546 16.032 1.00 93.44 97 PRO A O 1
ATOM 755 N N . VAL A 1 98 ? -1.592 -11.337 14.257 1.00 93.94 98 VAL A N 1
ATOM 756 C CA . VAL A 1 98 ? -1.191 -12.745 14.385 1.00 93.94 98 VAL A CA 1
ATOM 757 C C . VAL A 1 98 ? 0.254 -12.944 13.931 1.00 93.94 98 VAL A C 1
ATOM 759 O O . VAL A 1 98 ? 0.981 -13.744 14.511 1.00 93.94 98 VAL A O 1
ATOM 762 N N . MET A 1 99 ? 0.681 -12.203 12.906 1.00 94.94 99 MET A N 1
ATOM 763 C CA . MET A 1 99 ? 2.045 -12.256 12.382 1.00 94.94 99 MET A CA 1
ATOM 764 C C . MET A 1 99 ? 2.499 -10.866 11.929 1.00 94.94 99 MET A C 1
ATOM 766 O O . MET A 1 99 ? 1.686 -10.041 11.507 1.00 94.94 99 MET A O 1
ATOM 770 N N . ASN A 1 100 ? 3.799 -10.598 12.031 1.00 95.56 100 ASN A N 1
ATOM 771 C CA . ASN A 1 100 ? 4.405 -9.319 11.661 1.00 95.56 100 ASN A CA 1
ATOM 772 C C . ASN A 1 100 ? 5.643 -9.563 10.799 1.00 95.56 100 ASN A C 1
ATOM 774 O O . ASN A 1 100 ? 6.719 -9.780 11.345 1.00 95.56 100 ASN A O 1
ATOM 778 N N . PHE A 1 101 ? 5.507 -9.524 9.480 1.00 97.25 101 PHE A N 1
ATOM 779 C CA . PHE A 1 101 ? 6.619 -9.695 8.547 1.00 97.25 101 PHE A CA 1
ATOM 780 C C . PHE A 1 101 ? 7.384 -8.378 8.442 1.00 97.25 101 PHE A C 1
ATOM 782 O O . PHE A 1 101 ? 6.807 -7.354 8.081 1.00 97.25 101 PHE A O 1
ATOM 789 N N . HIS A 1 102 ? 8.670 -8.371 8.779 1.00 95.94 102 HIS A N 1
ATOM 790 C CA . HIS A 1 102 ? 9.448 -7.135 8.833 1.00 95.94 102 HIS A CA 1
ATOM 791 C C . HIS A 1 102 ? 10.842 -7.342 8.244 1.00 95.94 102 HIS A C 1
ATOM 793 O O . HIS A 1 102 ? 11.824 -7.514 8.960 1.00 95.94 102 HIS A O 1
ATOM 799 N N . GLU A 1 103 ? 10.908 -7.338 6.911 1.00 96.44 103 GLU A N 1
ATOM 800 C CA . GLU A 1 103 ? 12.180 -7.327 6.173 1.00 96.44 103 GLU A CA 1
ATOM 801 C C . GLU A 1 103 ? 12.352 -6.113 5.259 1.00 96.44 103 GLU A C 1
ATOM 803 O O . GLU A 1 103 ? 13.482 -5.815 4.860 1.00 96.44 103 GLU A O 1
ATOM 808 N N . HIS A 1 104 ? 11.263 -5.444 4.866 1.00 96.81 104 HIS A N 1
ATOM 809 C CA . HIS A 1 104 ? 11.382 -4.230 4.069 1.00 96.81 104 HIS A CA 1
ATOM 810 C C . HIS A 1 104 ? 11.995 -3.117 4.910 1.00 96.81 104 HIS A C 1
ATOM 812 O O . HIS A 1 104 ? 11.706 -2.968 6.094 1.00 96.81 104 HIS A O 1
ATOM 818 N N . LYS A 1 105 ? 12.872 -2.334 4.282 1.00 95.88 105 LYS A N 1
ATOM 819 C CA . LYS A 1 105 ? 13.635 -1.278 4.974 1.00 95.88 105 LYS A CA 1
ATOM 820 C C . LYS A 1 105 ? 12.939 0.081 4.957 1.00 95.88 105 LYS A C 1
ATOM 822 O O . LYS A 1 105 ? 13.464 1.040 5.517 1.00 95.88 105 LYS A O 1
ATOM 827 N N . ARG A 1 106 ? 11.830 0.173 4.228 1.00 95.94 106 ARG A N 1
ATOM 828 C CA . ARG A 1 106 ? 11.039 1.377 3.977 1.00 95.94 106 ARG A CA 1
ATOM 829 C C . ARG A 1 106 ? 9.574 1.000 3.790 1.00 95.94 106 ARG A C 1
ATOM 831 O O . ARG A 1 106 ? 9.255 -0.182 3.668 1.00 95.94 106 ARG A O 1
ATOM 838 N N . GLU A 1 107 ? 8.730 2.015 3.693 1.00 95.38 107 GLU A N 1
ATOM 839 C CA . GLU A 1 107 ? 7.286 1.968 3.497 1.00 95.38 107 GLU A CA 1
ATOM 840 C C . GLU A 1 107 ? 6.870 0.861 2.521 1.00 95.38 107 GLU A C 1
ATOM 842 O O . GLU A 1 107 ? 7.356 0.795 1.386 1.00 95.38 107 GLU A O 1
ATOM 847 N N . THR A 1 108 ? 5.957 -0.009 2.955 1.00 97.00 108 THR A N 1
ATOM 848 C CA . THR A 1 108 ? 5.340 -1.006 2.075 1.00 97.00 108 THR A CA 1
ATOM 849 C C . THR A 1 108 ? 4.087 -0.394 1.466 1.00 97.00 108 THR A C 1
ATOM 851 O O . THR A 1 108 ? 3.150 -0.069 2.188 1.00 97.00 108 THR A O 1
ATOM 854 N N . PHE A 1 109 ? 4.057 -0.230 0.144 1.00 95.50 109 PHE A N 1
ATOM 855 C CA . PHE A 1 109 ? 2.964 0.474 -0.534 1.00 95.50 109 PHE A CA 1
ATOM 856 C C . PHE A 1 109 ? 1.823 -0.426 -0.974 1.00 95.50 109 PHE A C 1
ATOM 858 O O . PHE A 1 109 ? 0.687 0.032 -1.002 1.00 95.50 109 PHE A O 1
ATOM 865 N N . SER A 1 110 ? 2.110 -1.671 -1.348 1.00 96.81 110 SER A N 1
ATOM 866 C CA . SER A 1 110 ? 1.090 -2.569 -1.881 1.00 96.81 110 SER A CA 1
ATOM 867 C C . SER A 1 110 ? 1.329 -4.001 -1.449 1.00 96.81 110 SER A C 1
ATOM 869 O O . SER A 1 110 ? 2.477 -4.436 -1.309 1.00 96.81 110 SER A O 1
ATOM 871 N N . VAL A 1 111 ? 0.229 -4.717 -1.233 1.00 97.50 111 VAL A N 1
ATOM 872 C CA . VAL A 1 111 ? 0.203 -6.145 -0.925 1.00 97.50 111 VAL A CA 1
ATOM 873 C C . VAL A 1 111 ? -0.838 -6.835 -1.796 1.00 97.50 111 VAL A C 1
ATOM 875 O O . VAL A 1 111 ? -1.957 -6.355 -1.954 1.00 97.50 111 VAL A O 1
ATOM 878 N N . SER A 1 112 ? -0.487 -7.993 -2.347 1.00 96.62 112 SER A N 1
ATOM 879 C CA . SER A 1 112 ? -1.400 -8.799 -3.157 1.00 96.62 112 SER A CA 1
ATOM 880 C C . SER A 1 112 ? -1.286 -10.257 -2.762 1.00 96.62 112 SER A C 1
ATOM 882 O O . SER A 1 112 ? -0.203 -10.837 -2.790 1.00 96.62 112 SER A O 1
ATOM 884 N N . TRP A 1 113 ? -2.418 -10.872 -2.447 1.00 96.44 113 TRP A N 1
ATOM 885 C CA . TRP A 1 113 ? -2.493 -12.312 -2.239 1.00 96.44 113 TRP A CA 1
ATOM 886 C C . TRP A 1 113 ? -2.535 -13.047 -3.584 1.00 96.44 113 TRP A C 1
ATOM 888 O O . TRP A 1 113 ? -3.027 -12.491 -4.568 1.00 96.44 113 TRP A O 1
ATOM 898 N N . ASN A 1 114 ? -1.998 -14.266 -3.653 1.00 94.81 114 ASN A N 1
ATOM 899 C CA . ASN A 1 114 ? -2.086 -15.099 -4.851 1.00 94.81 114 ASN A CA 1
ATOM 900 C C . ASN A 1 114 ? -3.463 -15.787 -4.925 1.00 94.81 114 ASN A C 1
ATOM 902 O O . ASN A 1 114 ? -3.730 -16.662 -4.099 1.00 94.81 114 ASN A O 1
ATOM 906 N N . PRO A 1 115 ? -4.327 -15.470 -5.906 1.00 92.00 115 PRO A N 1
ATOM 907 C CA . PRO A 1 115 ? -5.671 -16.049 -5.976 1.00 92.00 115 PRO A CA 1
ATOM 908 C C . PRO A 1 115 ? -5.688 -17.519 -6.429 1.00 92.00 115 PRO A C 1
ATOM 910 O O . PRO A 1 115 ? -6.689 -18.208 -6.236 1.00 92.00 115 PRO A O 1
ATOM 913 N N . ILE A 1 116 ? -4.600 -18.014 -7.031 1.00 91.38 116 ILE A N 1
ATOM 914 C CA . ILE A 1 116 ? -4.543 -19.352 -7.637 1.00 91.38 116 ILE A CA 1
ATOM 915 C C . ILE A 1 116 ? -3.983 -20.371 -6.648 1.00 91.38 116 ILE A C 1
ATOM 917 O O . ILE A 1 116 ? -4.659 -21.344 -6.326 1.00 91.38 116 ILE A O 1
ATOM 921 N N . THR A 1 117 ? -2.749 -20.170 -6.169 1.00 90.94 117 THR A N 1
ATOM 922 C CA . THR A 1 117 ? -2.122 -21.122 -5.233 1.00 90.94 117 THR A CA 1
ATOM 923 C C . THR A 1 117 ? -2.531 -20.862 -3.794 1.00 90.94 117 THR A C 1
ATOM 925 O O . THR A 1 117 ? -2.509 -21.788 -2.988 1.00 90.94 117 THR A O 1
ATOM 928 N N . LYS A 1 118 ? -2.928 -19.621 -3.472 1.00 94.06 118 LYS A N 1
ATOM 929 C CA . LYS A 1 118 ? -3.433 -19.174 -2.164 1.00 94.06 118 LYS A CA 1
ATOM 930 C C . LYS A 1 118 ? -2.428 -19.260 -1.013 1.00 94.06 118 LYS A C 1
ATOM 932 O O . LYS A 1 118 ? -2.606 -18.594 -0.009 1.00 94.06 118 LYS A O 1
ATOM 937 N N . ASP A 1 119 ? -1.339 -19.995 -1.147 1.00 93.31 119 ASP A N 1
ATOM 938 C CA . ASP A 1 119 ? -0.279 -20.190 -0.152 1.00 93.31 119 ASP A CA 1
ATOM 939 C C . ASP A 1 119 ? 0.746 -19.054 -0.053 1.00 93.31 119 ASP A C 1
ATOM 941 O O . ASP A 1 119 ? 1.627 -19.083 0.813 1.00 93.31 119 ASP A O 1
ATOM 945 N N . THR A 1 120 ? 0.645 -18.063 -0.935 1.00 94.62 120 THR A N 1
ATOM 946 C CA . THR A 1 120 ? 1.632 -16.999 -1.078 1.00 94.62 120 THR A CA 1
ATOM 947 C C . THR A 1 120 ? 0.989 -15.633 -1.254 1.00 94.62 120 THR A C 1
ATOM 949 O O . THR A 1 120 ? -0.111 -15.491 -1.791 1.00 94.62 120 THR A O 1
ATOM 952 N N . PHE A 1 121 ? 1.710 -14.605 -0.819 1.00 96.62 121 PHE A N 1
ATOM 953 C CA . PHE A 1 121 ? 1.380 -13.210 -1.087 1.00 96.62 121 PHE A CA 1
ATOM 954 C C . PHE A 1 121 ? 2.649 -12.428 -1.433 1.00 96.62 121 PHE A C 1
ATOM 956 O O . PHE A 1 121 ? 3.760 -12.839 -1.096 1.00 96.62 121 PHE A O 1
ATOM 963 N N . VAL A 1 122 ? 2.494 -11.304 -2.125 1.00 96.81 122 VAL A N 1
ATOM 964 C CA . VAL A 1 122 ? 3.589 -10.404 -2.497 1.00 96.81 122 VAL A CA 1
ATOM 965 C C . VAL A 1 122 ? 3.405 -9.049 -1.856 1.00 96.81 122 VAL A C 1
ATOM 967 O O . VAL A 1 122 ? 2.280 -8.615 -1.607 1.00 96.81 122 VAL A O 1
ATOM 970 N N . SER A 1 123 ? 4.521 -8.372 -1.630 1.00 97.56 123 SER A N 1
ATOM 971 C CA . SER A 1 123 ? 4.556 -6.983 -1.198 1.00 97.56 123 SER A CA 1
ATOM 972 C C . SER A 1 123 ? 5.552 -6.179 -2.017 1.00 97.56 123 SER A C 1
ATOM 974 O O . SER A 1 123 ? 6.593 -6.698 -2.424 1.00 97.56 123 SER A O 1
ATOM 976 N N . SER A 1 124 ? 5.254 -4.899 -2.220 1.00 96.25 124 SER A N 1
ATOM 977 C CA . SER A 1 124 ? 6.173 -3.935 -2.825 1.00 96.25 124 SER A CA 1
ATOM 978 C C . SER A 1 124 ? 6.489 -2.799 -1.864 1.00 96.25 124 SER A C 1
ATOM 980 O O . SER A 1 124 ? 5.585 -2.256 -1.226 1.00 96.25 124 SER A O 1
ATOM 982 N N . SER A 1 125 ? 7.759 -2.400 -1.811 1.00 96.19 125 SER A N 1
ATOM 983 C CA . SER A 1 125 ? 8.233 -1.349 -0.911 1.00 96.19 125 SER A CA 1
ATOM 984 C C . SER A 1 125 ? 8.955 -0.218 -1.640 1.00 96.19 125 SER A C 1
ATOM 986 O O . SER A 1 125 ? 9.473 -0.352 -2.758 1.00 96.19 125 SER A O 1
ATOM 988 N N . TRP A 1 126 ? 9.031 0.923 -0.959 1.00 94.62 126 TRP A N 1
ATOM 989 C CA . TRP A 1 126 ? 9.891 2.035 -1.333 1.00 94.62 126 TRP A CA 1
ATOM 990 C C . TRP A 1 126 ? 11.391 1.695 -1.254 1.00 94.62 126 TRP A C 1
ATOM 992 O O . TRP A 1 126 ? 12.221 2.404 -1.822 1.00 94.62 126 TRP A O 1
ATOM 1002 N N . ASP A 1 127 ? 11.777 0.597 -0.602 1.00 93.62 127 ASP A N 1
ATOM 1003 C CA . ASP A 1 127 ? 13.164 0.116 -0.631 1.00 93.62 127 ASP A CA 1
ATOM 1004 C C . ASP A 1 127 ? 13.605 -0.390 -2.021 1.00 93.62 127 ASP A C 1
ATOM 1006 O O . ASP A 1 127 ? 14.790 -0.631 -2.252 1.00 93.62 127 ASP A O 1
ATOM 1010 N N . GLY A 1 128 ? 12.658 -0.500 -2.956 1.00 90.00 128 GLY A N 1
ATOM 1011 C CA . GLY A 1 128 ? 12.877 -0.928 -4.330 1.00 90.00 128 GLY A CA 1
ATOM 1012 C C . GLY A 1 128 ? 12.998 -2.435 -4.506 1.00 90.00 128 GLY A C 1
ATOM 1013 O O . GLY A 1 128 ? 13.536 -2.905 -5.513 1.00 90.00 128 GLY A O 1
ATOM 1014 N N . SER A 1 129 ? 12.490 -3.190 -3.537 1.00 92.75 129 SER A N 1
ATOM 1015 C CA . SER A 1 129 ? 12.321 -4.631 -3.614 1.00 92.75 129 SER A CA 1
ATOM 1016 C C . SER A 1 129 ? 10.846 -5.023 -3.626 1.00 92.75 129 SER A C 1
ATOM 1018 O O . SER A 1 129 ? 9.983 -4.367 -3.033 1.00 92.75 129 SER A O 1
ATOM 1020 N N . ILE A 1 130 ? 10.574 -6.136 -4.298 1.00 94.94 130 ILE A N 1
ATOM 1021 C CA . ILE A 1 130 ? 9.356 -6.917 -4.103 1.00 94.94 130 ILE A CA 1
ATOM 1022 C C . ILE A 1 130 ? 9.734 -8.166 -3.330 1.00 94.94 130 ILE A C 1
ATOM 1024 O O . ILE A 1 130 ? 10.745 -8.804 -3.627 1.00 94.94 130 ILE A O 1
ATOM 1028 N N . LYS A 1 131 ? 8.925 -8.537 -2.346 1.00 95.81 131 LYS A N 1
ATOM 1029 C CA . LYS A 1 131 ? 9.130 -9.763 -1.577 1.00 95.81 131 LYS A CA 1
ATOM 1030 C C . LYS A 1 131 ? 7.941 -10.692 -1.748 1.00 95.81 131 LYS A C 1
ATOM 1032 O O . LYS A 1 131 ? 6.794 -10.252 -1.767 1.00 95.81 131 LYS A O 1
ATOM 1037 N N . LEU A 1 132 ? 8.245 -11.975 -1.906 1.00 95.44 132 LEU A N 1
ATOM 1038 C CA . LEU A 1 132 ? 7.283 -13.068 -1.921 1.00 95.44 132 LEU A CA 1
ATOM 1039 C C . LEU A 1 132 ? 7.288 -13.724 -0.546 1.00 95.44 132 LEU A C 1
ATOM 1041 O O . LEU A 1 132 ? 8.350 -14.082 -0.038 1.00 95.44 132 LEU A O 1
ATOM 1045 N N . TRP A 1 133 ? 6.112 -13.934 0.018 1.00 97.19 133 TRP A N 1
ATOM 1046 C CA . TRP A 1 133 ? 5.927 -14.401 1.383 1.00 97.19 133 TRP A CA 1
ATOM 1047 C C . TRP A 1 133 ? 5.022 -15.621 1.428 1.00 97.19 133 TRP A C 1
ATOM 1049 O O . TRP A 1 133 ? 4.204 -15.838 0.534 1.00 97.19 133 TRP A O 1
ATOM 1059 N N . SER A 1 134 ? 5.145 -16.380 2.512 1.00 94.69 134 SER A N 1
ATOM 1060 C CA . SER A 1 134 ? 4.159 -17.379 2.910 1.00 94.69 134 SER A CA 1
ATOM 1061 C C . SER A 1 134 ? 3.566 -16.963 4.255 1.00 94.69 134 SER A C 1
ATOM 1063 O O . SER A 1 134 ? 4.331 -16.591 5.142 1.00 94.69 134 SER A O 1
ATOM 1065 N N . PRO A 1 135 ? 2.242 -17.051 4.464 1.00 94.50 135 PRO A N 1
ATOM 1066 C CA . PRO A 1 135 ? 1.615 -16.635 5.718 1.00 94.50 135 PRO A CA 1
ATOM 1067 C C . PRO A 1 135 ? 1.995 -17.518 6.916 1.00 94.50 135 PRO A C 1
ATOM 1069 O O . PRO A 1 135 ? 1.697 -17.169 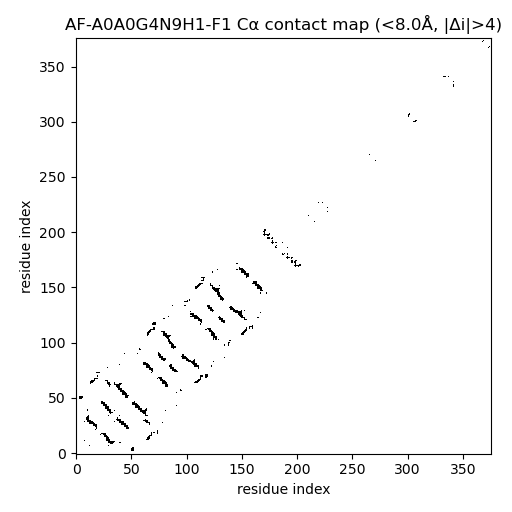8.052 1.00 94.50 135 PRO A O 1
ATOM 1072 N N . THR A 1 136 ? 2.634 -18.667 6.681 1.00 93.12 136 THR A N 1
ATOM 1073 C CA . THR A 1 136 ? 3.091 -19.598 7.724 1.00 93.12 136 THR A CA 1
ATOM 1074 C C . THR A 1 136 ? 4.551 -19.385 8.124 1.00 93.12 136 THR A C 1
ATOM 1076 O O . THR A 1 136 ? 5.020 -20.018 9.070 1.00 93.12 136 THR A O 1
ATOM 1079 N N . ARG A 1 137 ? 5.288 -18.519 7.415 1.00 93.31 137 ARG A N 1
ATOM 1080 C CA . ARG A 1 137 ? 6.725 -18.298 7.607 1.00 93.31 137 ARG A CA 1
ATOM 1081 C C . ARG A 1 137 ? 7.018 -16.824 7.830 1.00 93.31 137 ARG A C 1
ATOM 1083 O O . ARG A 1 137 ? 6.602 -15.990 7.044 1.00 93.31 137 ARG A O 1
ATOM 1090 N N . GLN A 1 138 ? 7.807 -16.532 8.856 1.00 91.75 138 GLN A N 1
ATOM 1091 C CA . GLN A 1 138 ? 8.181 -15.166 9.215 1.00 91.75 138 GLN A CA 1
ATOM 1092 C C . GLN A 1 138 ? 9.080 -14.488 8.161 1.00 91.75 138 GLN A C 1
ATOM 1094 O O . GLN A 1 138 ? 8.958 -13.284 7.936 1.00 91.75 138 GLN A O 1
ATOM 1099 N N . ASP A 1 139 ? 9.952 -15.266 7.516 1.00 94.31 139 ASP A N 1
ATOM 1100 C CA . ASP A 1 139 ? 10.903 -14.782 6.512 1.00 94.31 139 ASP A CA 1
ATOM 1101 C C . ASP A 1 139 ? 10.327 -14.860 5.091 1.00 94.31 139 ASP A C 1
ATOM 1103 O O . ASP A 1 139 ? 9.522 -15.745 4.768 1.00 94.31 139 ASP A O 1
ATOM 1107 N N . SER A 1 140 ? 10.791 -13.972 4.212 1.00 95.62 140 SER A N 1
ATOM 1108 C CA . SER A 1 140 ? 10.408 -13.976 2.804 1.00 95.62 140 SER A CA 1
ATOM 1109 C C . SER A 1 140 ? 10.933 -15.226 2.098 1.00 95.62 140 SER A C 1
ATOM 1111 O O . SER A 1 140 ? 12.051 -15.697 2.309 1.00 95.62 140 SER A O 1
ATOM 1113 N N . LEU A 1 141 ? 10.104 -15.786 1.217 1.00 92.00 141 LEU A N 1
ATOM 1114 C CA . LEU A 1 141 ? 10.489 -16.903 0.362 1.00 92.00 141 LEU A CA 1
ATOM 1115 C C . LEU A 1 141 ? 11.538 -16.456 -0.652 1.00 92.00 141 LEU A C 1
ATOM 1117 O O . LEU A 1 141 ? 12.523 -17.158 -0.873 1.00 92.00 141 LEU A O 1
ATOM 1121 N N . ARG A 1 142 ? 11.300 -15.300 -1.285 1.00 90.00 142 ARG A N 1
ATOM 1122 C CA . ARG A 1 142 ? 12.147 -14.705 -2.325 1.00 90.00 142 ARG A CA 1
ATOM 1123 C C . ARG A 1 142 ? 12.096 -13.185 -2.251 1.00 90.00 142 ARG A C 1
ATOM 1125 O O . ARG A 1 142 ? 11.042 -12.604 -2.013 1.00 90.00 142 ARG A O 1
ATOM 1132 N N . THR A 1 143 ? 13.226 -12.554 -2.555 1.00 92.44 143 THR A N 1
ATOM 1133 C CA . THR A 1 143 ? 13.329 -11.107 -2.776 1.00 92.44 143 THR A CA 1
ATOM 1134 C C . THR A 1 143 ? 13.662 -10.849 -4.244 1.00 92.44 143 THR A C 1
ATOM 1136 O O . THR A 1 143 ? 14.620 -11.411 -4.770 1.00 92.44 143 THR A O 1
ATOM 1139 N N . LEU A 1 144 ? 12.870 -10.004 -4.895 1.00 87.25 144 LEU A N 1
ATOM 1140 C CA . LEU A 1 144 ? 13.023 -9.563 -6.276 1.00 87.25 144 LEU A CA 1
ATOM 1141 C C . LEU A 1 144 ? 13.534 -8.110 -6.268 1.00 87.25 144 LEU A C 1
ATOM 1143 O O . LEU A 1 144 ? 12.786 -7.204 -5.887 1.00 87.25 144 LEU A O 1
ATOM 1147 N N . PRO A 1 145 ? 14.804 -7.860 -6.629 1.00 85.88 145 PRO A N 1
ATOM 1148 C CA . PRO A 1 145 ? 15.362 -6.513 -6.641 1.00 85.88 145 PRO A CA 1
ATOM 1149 C C . PRO A 1 145 ? 14.949 -5.770 -7.919 1.00 85.88 145 PRO A C 1
ATOM 1151 O O . PRO A 1 145 ? 15.431 -6.085 -9.001 1.00 85.88 145 PRO A O 1
ATOM 1154 N N . ILE A 1 146 ? 14.082 -4.761 -7.796 1.00 83.06 146 ILE A N 1
ATOM 1155 C CA . ILE A 1 146 ? 13.723 -3.865 -8.913 1.00 83.06 146 ILE A CA 1
ATOM 1156 C C . ILE A 1 146 ? 14.703 -2.686 -8.991 1.00 83.06 146 ILE A C 1
ATOM 1158 O O . ILE A 1 146 ? 14.976 -2.161 -10.067 1.00 83.06 146 ILE A O 1
ATOM 1162 N N . GLY A 1 147 ? 15.239 -2.251 -7.845 1.00 81.56 147 GLY A N 1
ATOM 1163 C CA . GLY A 1 147 ? 16.203 -1.148 -7.762 1.00 81.56 147 GLY A CA 1
ATOM 1164 C C . GLY A 1 147 ? 15.575 0.247 -7.842 1.00 81.56 147 GLY A C 1
ATOM 1165 O O . GLY A 1 147 ? 16.291 1.242 -7.920 1.00 81.56 147 GLY A O 1
ATOM 1166 N N . SER A 1 148 ? 14.244 0.344 -7.808 1.00 85.06 148 SER A N 1
ATOM 1167 C CA . SER A 1 148 ? 13.506 1.610 -7.810 1.00 85.06 148 SER A CA 1
ATOM 1168 C C . SER A 1 148 ? 12.216 1.513 -6.999 1.00 85.06 148 SER A C 1
ATOM 1170 O O . SER A 1 148 ? 11.660 0.432 -6.821 1.00 85.06 148 SER A O 1
ATOM 1172 N N . CYS A 1 149 ? 11.734 2.657 -6.511 1.00 89.56 149 CYS A N 1
ATOM 1173 C CA . CYS A 1 149 ? 10.529 2.772 -5.687 1.00 89.56 149 CYS A CA 1
ATOM 1174 C C . CYS A 1 149 ? 9.343 2.069 -6.361 1.00 89.56 149 CYS A C 1
ATOM 1176 O O . CYS A 1 149 ? 8.945 2.490 -7.448 1.00 89.56 149 CYS A O 1
ATOM 1178 N N . THR A 1 150 ? 8.793 1.023 -5.740 1.00 89.94 150 THR A N 1
ATOM 1179 C CA . THR A 1 150 ? 7.705 0.229 -6.328 1.00 89.94 150 THR A CA 1
ATOM 1180 C C . THR A 1 150 ? 6.400 0.512 -5.596 1.00 89.94 150 THR A C 1
ATOM 1182 O O . THR A 1 150 ? 6.293 0.268 -4.397 1.00 89.94 150 THR A O 1
ATOM 1185 N N . TYR A 1 151 ? 5.419 1.048 -6.320 1.00 91.38 151 TYR A N 1
ATOM 1186 C CA . TYR A 1 151 ? 4.168 1.557 -5.749 1.00 91.38 151 TYR A CA 1
ATOM 1187 C C . TYR A 1 151 ? 3.043 0.533 -5.738 1.00 91.38 151 TYR A C 1
ATOM 1189 O O . TYR A 1 151 ? 2.188 0.572 -4.862 1.00 91.38 151 TYR A O 1
ATOM 1197 N N . SER A 1 152 ? 3.012 -0.355 -6.727 1.00 92.31 152 SER A N 1
ATOM 1198 C CA . SER A 1 152 ? 1.956 -1.351 -6.846 1.00 92.31 152 SER A CA 1
ATOM 1199 C C . SER A 1 152 ? 2.535 -2.661 -7.333 1.00 92.31 152 SER A C 1
ATOM 1201 O O . SER A 1 152 ? 3.406 -2.680 -8.207 1.00 92.31 152 SER A O 1
ATOM 1203 N N . THR A 1 153 ? 2.033 -3.752 -6.770 1.00 93.88 153 THR A N 1
ATOM 1204 C CA . THR A 1 153 ? 2.305 -5.095 -7.251 1.00 93.88 153 THR A CA 1
ATOM 1205 C C . THR A 1 153 ? 1.033 -5.927 -7.203 1.00 93.88 153 THR A C 1
ATOM 1207 O O . THR A 1 153 ? 0.226 -5.783 -6.288 1.00 93.88 153 THR A O 1
ATOM 1210 N N . ALA A 1 154 ? 0.837 -6.784 -8.200 1.00 93.56 154 ALA A N 1
ATOM 1211 C CA . ALA A 1 154 ? -0.314 -7.673 -8.253 1.00 93.56 154 ALA A CA 1
ATOM 1212 C C . ALA A 1 154 ? 0.046 -8.994 -8.924 1.00 93.56 154 ALA A C 1
ATOM 1214 O O . ALA A 1 154 ? 0.760 -9.016 -9.933 1.00 93.56 154 ALA A O 1
ATOM 1215 N N . PHE A 1 155 ? -0.493 -10.088 -8.390 1.00 89.75 155 PHE A N 1
ATOM 1216 C CA . PHE A 1 155 ? -0.447 -11.382 -9.060 1.00 89.75 155 PHE A CA 1
ATOM 1217 C C . PHE A 1 155 ? -1.324 -11.386 -10.305 1.00 89.75 155 PHE A C 1
ATOM 1219 O O . PHE A 1 155 ? -2.414 -10.808 -10.324 1.00 89.75 155 PHE A O 1
ATOM 1226 N N . GLN A 1 156 ? -0.876 -12.093 -11.339 1.00 87.06 156 GLN A N 1
ATOM 1227 C CA . GLN A 1 156 ? -1.744 -12.390 -12.464 1.00 87.06 156 GLN A CA 1
ATOM 1228 C C . GLN A 1 156 ? -2.830 -13.399 -12.034 1.00 87.06 156 GLN A C 1
ATOM 1230 O O . GLN A 1 156 ? -2.505 -14.446 -11.475 1.00 87.06 156 GLN A O 1
ATOM 1235 N N . PRO A 1 157 ? -4.117 -13.154 -12.344 1.00 87.75 157 PRO A N 1
ATOM 1236 C CA . PRO A 1 157 ? -5.214 -14.017 -11.895 1.00 87.75 157 PRO A CA 1
ATOM 1237 C C . PRO A 1 157 ? -5.278 -15.379 -12.601 1.00 87.75 157 PRO A C 1
ATOM 1239 O O . PRO A 1 157 ? -5.975 -16.269 -12.128 1.00 87.75 157 PRO A O 1
ATOM 1242 N N . SER A 1 158 ? -4.573 -15.560 -13.725 1.00 84.94 158 SER A N 1
ATOM 1243 C CA . SER A 1 158 ? -4.550 -16.814 -14.496 1.00 84.94 158 SER A CA 1
ATOM 1244 C C . SER A 1 158 ? -3.246 -17.606 -14.383 1.00 84.94 158 SER A C 1
ATOM 1246 O O . SER A 1 158 ? -3.248 -18.805 -14.645 1.00 84.94 158 SER A O 1
ATOM 1248 N N . ASN A 1 159 ? -2.129 -16.961 -14.030 1.00 79.19 159 ASN A N 1
ATOM 1249 C CA . ASN A 1 159 ? -0.829 -17.616 -13.907 1.00 79.19 159 ASN A CA 1
ATOM 1250 C C . ASN A 1 159 ? -0.181 -17.250 -12.561 1.00 79.19 159 ASN A C 1
ATOM 1252 O O . ASN A 1 159 ? 0.174 -16.087 -12.367 1.00 79.19 159 ASN A O 1
ATOM 1256 N N . PRO A 1 160 ? 0.027 -18.220 -11.652 1.00 80.00 160 PRO A N 1
ATOM 1257 C CA . PRO A 1 160 ? 0.523 -17.937 -10.305 1.00 80.00 160 PRO A CA 1
ATOM 1258 C C . PRO A 1 160 ? 1.990 -17.508 -10.271 1.00 80.00 160 PRO A C 1
ATOM 1260 O O . PRO A 1 160 ? 2.455 -16.990 -9.260 1.00 80.00 160 PRO A O 1
ATOM 1263 N N . SER A 1 161 ? 2.739 -17.749 -11.348 1.00 79.69 161 SER A N 1
ATOM 1264 C CA . SER A 1 161 ? 4.165 -17.433 -11.428 1.00 79.69 161 SER A CA 1
ATOM 1265 C C . SER A 1 161 ? 4.443 -16.025 -11.949 1.00 79.69 161 SER A C 1
ATOM 1267 O O . SER A 1 161 ? 5.595 -15.596 -11.929 1.00 79.69 161 SER A O 1
ATOM 1269 N N . ILE A 1 162 ? 3.420 -15.307 -12.422 1.00 81.44 162 ILE A N 1
ATOM 1270 C CA . ILE A 1 162 ? 3.576 -13.974 -13.003 1.00 81.44 162 ILE A CA 1
ATOM 1271 C C . ILE A 1 162 ? 3.106 -12.921 -12.002 1.00 81.44 162 ILE A C 1
ATOM 1273 O O . ILE A 1 162 ? 1.978 -12.948 -11.506 1.00 81.44 162 ILE A O 1
ATOM 1277 N N . ILE A 1 163 ? 3.994 -11.964 -11.738 1.00 85.81 163 ILE A N 1
ATOM 1278 C CA . ILE A 1 163 ? 3.754 -10.812 -10.873 1.00 85.81 163 ILE A CA 1
ATOM 1279 C C . ILE A 1 163 ? 3.947 -9.556 -11.716 1.00 85.81 163 ILE A C 1
ATOM 1281 O O . ILE A 1 163 ? 4.958 -9.398 -12.398 1.00 85.81 163 ILE A O 1
ATOM 1285 N N . SER A 1 164 ? 2.972 -8.659 -11.657 1.00 87.44 164 SER A N 1
ATOM 1286 C CA . SER A 1 164 ? 3.076 -7.315 -12.216 1.00 87.44 164 SER A CA 1
ATOM 1287 C C . SER A 1 164 ? 3.574 -6.343 -11.150 1.00 87.44 164 SER A C 1
ATOM 1289 O O . SER A 1 164 ? 3.270 -6.492 -9.962 1.00 87.44 164 SER A O 1
ATOM 1291 N N . ALA A 1 165 ? 4.362 -5.359 -11.571 1.00 87.94 165 ALA A N 1
ATOM 1292 C CA . ALA A 1 165 ? 4.955 -4.360 -10.699 1.00 87.94 165 ALA A CA 1
ATOM 1293 C C . ALA A 1 165 ? 5.000 -3.005 -11.401 1.00 87.94 165 ALA A C 1
ATOM 1295 O O . ALA A 1 165 ? 5.349 -2.924 -12.578 1.00 87.94 165 ALA A O 1
ATOM 1296 N N . VAL A 1 166 ? 4.679 -1.943 -10.667 1.00 87.88 166 VAL A N 1
ATOM 1297 C CA . VAL A 1 166 ? 4.776 -0.564 -11.149 1.00 87.88 166 VAL A CA 1
ATOM 1298 C C . VAL A 1 166 ? 5.787 0.176 -10.293 1.00 87.88 166 VAL A C 1
ATOM 1300 O O . VAL A 1 166 ? 5.572 0.379 -9.095 1.00 87.88 166 VAL A O 1
ATOM 1303 N N . SER A 1 167 ? 6.890 0.586 -10.914 1.00 84.00 167 SER A N 1
ATOM 1304 C CA . SER A 1 167 ? 7.985 1.282 -10.247 1.00 84.00 167 SER A CA 1
ATOM 1305 C C . SER A 1 167 ? 8.334 2.609 -10.912 1.00 84.00 167 SER A C 1
ATOM 1307 O O . SER A 1 167 ? 8.049 2.836 -12.092 1.00 84.00 167 SER A O 1
ATOM 1309 N N . ASN A 1 168 ? 8.988 3.489 -10.155 1.00 75.38 168 ASN A N 1
ATOM 1310 C CA . ASN A 1 168 ? 9.594 4.691 -10.717 1.00 75.38 168 ASN A CA 1
ATOM 1311 C C . ASN A 1 168 ? 10.674 4.323 -11.735 1.00 75.38 168 ASN A C 1
ATOM 1313 O O . ASN A 1 168 ? 11.536 3.493 -11.473 1.00 75.38 168 ASN A O 1
ATOM 1317 N N . GLY A 1 169 ? 10.654 4.981 -12.894 1.00 73.75 169 GLY A N 1
ATOM 1318 C CA . GLY A 1 169 ? 11.600 4.673 -13.964 1.00 73.75 169 GLY A CA 1
ATOM 1319 C C . GLY A 1 169 ? 11.288 3.360 -14.681 1.00 73.75 169 GLY A C 1
ATOM 1320 O O . GLY A 1 169 ? 12.217 2.698 -15.136 1.00 73.75 169 GLY A O 1
ATOM 1321 N N . THR A 1 170 ? 10.002 3.005 -14.828 1.00 74.50 170 THR A N 1
ATOM 1322 C CA . THR A 1 170 ? 9.545 1.829 -15.597 1.00 74.50 170 THR A CA 1
ATOM 1323 C C . THR A 1 170 ? 10.270 1.709 -16.940 1.00 74.50 170 THR A C 1
ATOM 1325 O O . THR A 1 170 ? 10.693 0.621 -17.308 1.00 74.50 170 THR A O 1
ATOM 1328 N N . GLY A 1 171 ? 10.514 2.835 -17.624 1.00 76.56 171 GLY A N 1
ATOM 1329 C CA . GLY A 1 171 ? 11.281 2.858 -18.870 1.00 76.56 171 GLY A CA 1
ATOM 1330 C C . GLY A 1 171 ? 12.696 2.277 -18.745 1.00 76.56 171 GLY A C 1
ATOM 1331 O O . GLY A 1 171 ? 13.088 1.442 -19.551 1.00 76.56 171 GLY A O 1
ATOM 1332 N N . LEU A 1 172 ? 13.443 2.647 -17.700 1.00 78.56 172 LEU A N 1
ATOM 1333 C CA . LEU A 1 172 ? 14.791 2.121 -17.445 1.00 78.56 172 LEU A CA 1
ATOM 1334 C C . LEU A 1 172 ? 14.763 0.642 -17.042 1.00 78.56 172 LEU A C 1
ATOM 1336 O O . LEU A 1 172 ? 15.627 -0.122 -17.465 1.00 78.56 172 LEU A O 1
ATOM 1340 N N . SER A 1 173 ? 13.762 0.231 -16.258 1.00 78.88 173 SER A N 1
ATOM 1341 C CA . SER A 1 173 ? 13.593 -1.173 -15.869 1.00 78.88 173 SER A CA 1
ATOM 1342 C C . SER A 1 173 ? 13.284 -2.057 -17.080 1.00 78.88 173 SER A C 1
ATOM 1344 O O . SER A 1 173 ? 13.930 -3.085 -17.253 1.00 78.88 173 SER A O 1
ATOM 1346 N N . LEU A 1 174 ? 12.388 -1.623 -17.973 1.00 81.62 174 LEU A N 1
ATOM 1347 C CA . LEU A 1 174 ? 12.072 -2.345 -19.209 1.00 81.62 174 LEU A CA 1
ATOM 1348 C C . LEU A 1 174 ? 13.285 -2.465 -20.139 1.00 81.62 174 LEU A C 1
ATOM 1350 O O . LEU A 1 174 ? 13.509 -3.531 -20.707 1.00 81.62 174 LEU A O 1
ATOM 1354 N N . LEU A 1 175 ? 14.104 -1.413 -20.250 1.00 83.56 175 LEU A N 1
ATOM 1355 C CA . LEU A 1 175 ? 15.360 -1.479 -21.001 1.00 83.56 175 LEU A CA 1
ATOM 1356 C C . LEU A 1 175 ? 16.358 -2.465 -20.377 1.00 83.56 175 LEU A C 1
ATOM 1358 O O . LEU A 1 175 ? 17.008 -3.202 -21.113 1.00 83.56 175 LEU A O 1
ATOM 1362 N N . SER A 1 176 ? 16.467 -2.511 -19.044 1.00 82.56 176 SER A N 1
ATOM 1363 C CA . SER A 1 176 ? 17.307 -3.499 -18.348 1.00 82.56 176 SER A CA 1
ATOM 1364 C C . SER A 1 176 ? 16.810 -4.924 -18.584 1.00 82.56 176 SER A C 1
ATOM 1366 O O . SER A 1 176 ? 17.607 -5.797 -18.904 1.00 82.56 176 SER A O 1
ATOM 1368 N N . VAL A 1 177 ? 15.497 -5.153 -18.484 1.00 82.75 177 VAL A N 1
ATOM 1369 C CA . VAL A 1 177 ? 14.881 -6.464 -18.740 1.00 82.75 177 VAL A CA 1
ATOM 1370 C C . VAL A 1 177 ? 15.101 -6.893 -20.189 1.00 82.75 177 VAL A C 1
ATOM 1372 O O . VAL A 1 177 ? 15.457 -8.041 -20.425 1.00 82.75 177 VAL A O 1
ATOM 1375 N N . ALA A 1 178 ? 14.961 -5.980 -21.154 1.00 84.06 178 ALA A N 1
ATOM 1376 C CA . ALA A 1 178 ? 15.262 -6.269 -22.554 1.00 84.06 178 ALA A CA 1
ATOM 1377 C C . ALA A 1 178 ? 16.734 -6.675 -22.749 1.00 84.06 178 ALA A C 1
ATOM 1379 O O . ALA A 1 178 ? 17.018 -7.641 -23.450 1.00 84.06 178 ALA A O 1
ATOM 1380 N N . GLN A 1 179 ? 17.675 -5.981 -22.095 1.00 85.38 179 GLN A N 1
ATOM 1381 C CA . GLN A 1 179 ? 19.099 -6.334 -22.148 1.00 85.38 179 GLN A CA 1
ATOM 1382 C C . GLN A 1 179 ? 19.398 -7.691 -21.507 1.00 85.38 179 GLN A C 1
ATOM 1384 O O . GLN A 1 179 ? 20.227 -8.437 -22.026 1.00 85.38 179 GLN A O 1
ATOM 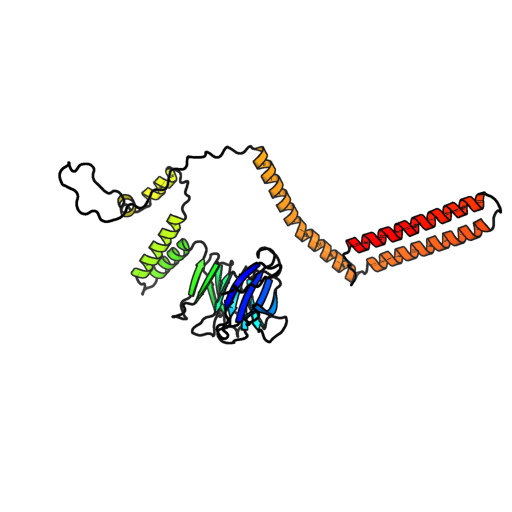1389 N N . ASP A 1 180 ? 18.761 -8.004 -20.380 1.00 83.81 180 ASP A N 1
ATOM 1390 C CA . ASP A 1 180 ? 18.954 -9.280 -19.697 1.00 83.81 180 ASP A CA 1
ATOM 1391 C C . ASP A 1 180 ? 18.323 -10.440 -20.468 1.00 83.81 180 ASP A C 1
ATOM 1393 O O . ASP A 1 180 ? 18.935 -11.503 -20.551 1.00 83.81 180 ASP A O 1
ATOM 1397 N N . GLU A 1 181 ? 17.166 -10.232 -21.100 1.00 81.69 181 GLU A N 1
ATOM 1398 C CA . GLU A 1 181 ? 16.563 -11.206 -22.011 1.00 81.69 181 GLU A CA 1
ATOM 1399 C C . GLU A 1 181 ? 17.477 -11.462 -23.213 1.00 81.69 181 GLU A C 1
ATOM 1401 O O . GLU A 1 181 ? 17.764 -12.614 -23.512 1.00 81.69 181 GLU A O 1
ATOM 1406 N N . ALA A 1 182 ? 18.034 -10.419 -23.840 1.00 81.62 182 ALA A N 1
ATOM 1407 C CA . ALA A 1 182 ? 18.958 -10.560 -24.971 1.00 81.62 182 ALA A CA 1
ATOM 1408 C C . ALA A 1 182 ? 20.221 -11.384 -24.641 1.00 81.62 182 ALA A C 1
ATOM 1410 O O . ALA A 1 182 ? 20.874 -11.921 -25.537 1.00 81.62 182 ALA A O 1
ATOM 1411 N N . ARG A 1 183 ? 20.590 -11.493 -23.356 1.00 84.31 183 ARG A N 1
ATOM 1412 C CA . ARG A 1 183 ? 21.713 -12.326 -22.891 1.00 84.31 183 ARG A CA 1
ATOM 1413 C C . ARG A 1 183 ? 21.344 -13.803 -22.749 1.00 84.31 183 ARG A C 1
ATOM 1415 O O . ARG A 1 183 ? 22.247 -14.631 -22.624 1.00 84.31 183 ARG A O 1
ATOM 1422 N N . GLN A 1 184 ? 20.058 -14.149 -22.726 1.00 80.50 184 GLN A N 1
ATOM 1423 C CA . GLN A 1 184 ? 19.616 -15.525 -22.535 1.00 80.50 184 GLN A CA 1
ATOM 1424 C C . GLN A 1 184 ? 19.672 -16.321 -23.849 1.00 80.50 184 GLN A C 1
ATOM 1426 O O . GLN A 1 184 ? 19.251 -15.836 -24.896 1.00 80.50 184 GLN A O 1
ATOM 1431 N N . PRO A 1 185 ? 20.127 -17.587 -23.820 1.00 69.62 185 PRO A N 1
ATOM 1432 C CA . PRO A 1 185 ? 20.264 -18.409 -25.026 1.00 69.62 185 PRO A CA 1
ATOM 1433 C C . PRO A 1 185 ? 18.925 -18.833 -25.664 1.00 69.62 185 PRO A C 1
ATOM 1435 O O . PRO A 1 185 ? 18.927 -19.319 -26.791 1.00 69.62 185 PRO A O 1
ATOM 1438 N N . LEU A 1 186 ? 17.795 -18.667 -24.964 1.00 71.12 186 LEU A N 1
ATOM 1439 C CA . LEU A 1 186 ? 16.437 -19.011 -25.423 1.00 71.12 186 LEU A CA 1
ATOM 1440 C C . LEU A 1 186 ? 15.523 -17.777 -25.555 1.00 71.12 186 LEU A C 1
ATOM 1442 O O . LEU A 1 186 ? 14.300 -17.906 -25.518 1.00 71.12 186 LEU A O 1
ATOM 1446 N N . ALA A 1 187 ? 16.117 -16.590 -25.678 1.00 71.62 187 ALA A N 1
ATOM 1447 C CA . ALA A 1 187 ? 15.406 -15.319 -25.702 1.00 71.62 187 ALA A CA 1
ATOM 1448 C C . ALA A 1 187 ? 14.362 -15.235 -26.822 1.00 71.62 187 ALA A C 1
ATOM 1450 O O . ALA A 1 187 ? 14.614 -15.619 -27.970 1.00 71.62 187 ALA A O 1
ATOM 1451 N N . SER A 1 188 ? 13.204 -14.653 -26.514 1.00 78.38 188 SER A N 1
ATOM 1452 C CA . SER A 1 188 ? 12.215 -14.325 -27.544 1.00 78.38 188 SER A CA 1
ATOM 1453 C C . SER A 1 188 ? 12.469 -12.926 -28.116 1.00 78.38 188 SER A C 1
ATOM 1455 O O . SER A 1 188 ? 12.273 -11.909 -27.450 1.00 78.38 188 SER A O 1
ATOM 1457 N N . ALA A 1 189 ? 12.873 -12.863 -29.389 1.00 81.12 189 ALA A N 1
ATOM 1458 C CA . ALA A 1 189 ? 13.185 -11.602 -30.075 1.00 81.12 189 ALA A CA 1
ATOM 1459 C C . ALA A 1 189 ? 11.995 -10.620 -30.109 1.00 81.12 189 ALA A C 1
ATOM 1461 O O . ALA A 1 189 ? 12.174 -9.401 -30.134 1.00 81.12 189 ALA A O 1
ATOM 1462 N N . GLU A 1 190 ? 10.764 -11.140 -30.099 1.00 83.00 190 GLU A N 1
ATOM 1463 C CA . GLU A 1 190 ? 9.546 -10.327 -30.030 1.00 83.00 190 GLU A CA 1
ATOM 1464 C C . GLU A 1 190 ? 9.388 -9.639 -28.669 1.00 83.00 190 GLU A C 1
ATOM 1466 O O . GLU A 1 190 ? 9.059 -8.450 -28.622 1.00 83.00 190 GLU A O 1
ATOM 1471 N N . PHE A 1 191 ? 9.656 -10.353 -27.571 1.00 78.62 191 PHE A N 1
ATOM 1472 C CA . PHE A 1 191 ? 9.575 -9.798 -26.222 1.00 78.62 191 PHE A CA 1
ATOM 1473 C C . PHE A 1 191 ? 10.693 -8.791 -25.969 1.00 78.62 191 PHE A C 1
ATOM 1475 O O . PHE A 1 191 ? 10.406 -7.694 -25.497 1.00 78.62 191 PHE A O 1
ATOM 1482 N N . GLU A 1 192 ? 11.934 -9.115 -26.349 1.00 83.44 192 GLU A N 1
ATOM 1483 C CA . GLU A 1 192 ? 13.078 -8.199 -26.260 1.00 83.44 192 GLU A CA 1
ATOM 1484 C C . GLU A 1 192 ? 12.763 -6.873 -26.965 1.00 83.44 192 GLU A C 1
ATOM 1486 O O . GLU A 1 192 ? 12.834 -5.796 -26.366 1.00 83.44 192 GLU A O 1
ATOM 1491 N N . ARG A 1 193 ? 12.336 -6.953 -28.233 1.00 85.94 193 ARG A N 1
ATOM 1492 C CA . ARG A 1 193 ? 11.998 -5.777 -29.036 1.00 85.94 193 ARG A CA 1
ATOM 1493 C C . ARG A 1 193 ? 10.858 -4.980 -28.417 1.00 85.94 193 ARG A C 1
ATOM 1495 O O . ARG A 1 193 ? 10.916 -3.750 -28.407 1.00 85.94 193 ARG A O 1
ATOM 1502 N N . LYS A 1 194 ? 9.822 -5.657 -27.918 1.00 84.75 194 LYS A N 1
ATOM 1503 C CA . LYS A 1 194 ? 8.681 -5.002 -27.275 1.00 84.75 194 LYS A CA 1
ATOM 1504 C C . LYS A 1 194 ? 9.097 -4.285 -25.992 1.00 84.75 194 LYS A C 1
ATOM 1506 O O . LYS A 1 194 ? 8.810 -3.100 -25.857 1.00 84.75 194 LYS A O 1
ATOM 1511 N N . ALA A 1 195 ? 9.807 -4.966 -25.096 1.00 80.81 195 ALA A N 1
ATOM 1512 C CA . ALA A 1 195 ? 10.289 -4.393 -23.844 1.00 80.81 195 ALA A CA 1
ATOM 1513 C C . ALA A 1 195 ? 11.211 -3.190 -24.095 1.00 80.81 195 ALA A C 1
ATOM 1515 O O . ALA A 1 195 ? 11.069 -2.155 -23.442 1.00 80.81 195 ALA A O 1
ATOM 1516 N N . PHE A 1 196 ? 12.098 -3.278 -25.093 1.00 86.06 196 PHE A N 1
ATOM 1517 C CA . PHE A 1 196 ? 12.979 -2.172 -25.458 1.00 86.06 196 PHE A CA 1
ATOM 1518 C C . PHE A 1 196 ? 12.208 -0.952 -25.983 1.00 86.06 196 PHE A C 1
ATOM 1520 O O . PHE A 1 196 ? 12.463 0.176 -25.556 1.00 86.06 196 PHE A O 1
ATOM 1527 N N . LEU A 1 197 ? 11.259 -1.163 -26.904 1.00 87.31 197 LEU A N 1
ATOM 1528 C CA . LEU A 1 197 ? 10.466 -0.081 -27.494 1.00 87.31 197 LEU A CA 1
ATOM 1529 C C . LEU A 1 197 ? 9.546 0.583 -26.469 1.00 87.31 197 LEU A C 1
ATOM 1531 O O . LEU A 1 197 ? 9.551 1.810 -26.383 1.00 87.31 197 LEU A O 1
ATOM 1535 N N . ASP A 1 198 ? 8.826 -0.206 -25.669 1.00 83.06 198 ASP A N 1
ATOM 1536 C CA . ASP A 1 198 ? 7.966 0.312 -24.601 1.00 83.06 198 ASP A CA 1
ATOM 1537 C C . ASP A 1 198 ? 8.821 1.114 -23.595 1.00 83.06 198 ASP A C 1
ATOM 1539 O O . ASP A 1 198 ? 8.464 2.228 -23.203 1.00 83.06 198 ASP A O 1
ATOM 1543 N N . GLY A 1 199 ? 10.010 0.607 -23.240 1.00 84.44 199 GLY A N 1
ATOM 1544 C CA . GLY A 1 199 ? 10.956 1.296 -22.362 1.00 84.44 199 GLY A CA 1
ATOM 1545 C C . GLY A 1 199 ? 11.440 2.645 -22.911 1.00 84.44 199 GLY A C 1
ATOM 1546 O O . GLY A 1 199 ? 11.400 3.659 -22.207 1.00 84.44 199 GLY A O 1
ATOM 1547 N N . ALA A 1 200 ? 11.847 2.680 -24.182 1.00 85.94 200 ALA A N 1
ATOM 1548 C CA . ALA A 1 200 ? 12.269 3.901 -24.866 1.00 85.94 200 ALA A CA 1
ATOM 1549 C C . ALA A 1 200 ? 11.120 4.914 -25.013 1.00 85.94 200 ALA A C 1
ATOM 1551 O O . ALA A 1 200 ? 11.327 6.113 -24.819 1.00 85.94 200 ALA A O 1
ATOM 1552 N N . GLU A 1 201 ? 9.903 4.448 -25.306 1.00 85.00 201 GLU A N 1
ATOM 1553 C CA . GLU A 1 201 ? 8.709 5.290 -25.398 1.00 85.00 201 GLU A CA 1
ATOM 1554 C C . GLU A 1 201 ? 8.422 6.001 -24.070 1.00 85.00 201 GLU A C 1
ATOM 1556 O O . GLU A 1 201 ? 8.203 7.216 -24.054 1.00 85.00 201 GLU A O 1
ATOM 1561 N N . TYR A 1 202 ? 8.475 5.274 -22.949 1.00 83.19 202 TYR A N 1
ATOM 1562 C CA . TYR A 1 202 ? 8.294 5.863 -21.621 1.00 83.19 202 TYR A CA 1
ATOM 1563 C C . TYR A 1 202 ? 9.333 6.945 -21.316 1.00 83.19 202 TYR A C 1
ATOM 1565 O O . TYR A 1 202 ? 8.981 7.993 -20.775 1.00 83.19 202 TYR A O 1
ATOM 1573 N N . ILE A 1 203 ? 10.598 6.727 -21.686 1.00 85.50 203 ILE A N 1
ATOM 1574 C CA . ILE A 1 203 ? 11.669 7.711 -21.470 1.00 85.50 203 ILE A CA 1
ATOM 1575 C C . ILE A 1 203 ? 11.449 8.958 -22.330 1.00 85.50 203 ILE A C 1
ATOM 1577 O O . ILE A 1 203 ? 11.575 10.073 -21.830 1.00 85.50 203 ILE A O 1
ATOM 1581 N N . LEU A 1 204 ? 11.070 8.791 -23.600 1.00 85.31 204 LEU A N 1
ATOM 1582 C CA . LEU A 1 204 ? 10.785 9.918 -24.492 1.00 85.31 204 LEU A CA 1
ATOM 1583 C C . LEU A 1 204 ? 9.577 10.736 -24.017 1.00 85.31 204 LEU A C 1
ATOM 1585 O O . LEU A 1 204 ? 9.610 11.963 -24.081 1.00 85.31 204 LEU A O 1
ATOM 1589 N N . LYS A 1 205 ? 8.536 10.078 -23.492 1.00 81.50 205 LYS A N 1
ATOM 1590 C CA . LYS A 1 205 ? 7.379 10.745 -22.870 1.00 81.50 205 LYS A CA 1
ATOM 1591 C C . LYS A 1 205 ? 7.742 11.517 -21.599 1.00 81.50 205 LYS A C 1
ATOM 1593 O O . LYS A 1 205 ? 7.042 12.465 -21.260 1.00 81.50 205 LYS A O 1
ATOM 1598 N N . ALA A 1 206 ? 8.808 11.120 -20.905 1.00 80.44 206 ALA A N 1
ATOM 1599 C CA . ALA A 1 206 ? 9.283 11.764 -19.682 1.00 80.44 206 ALA A CA 1
ATOM 1600 C C . ALA A 1 206 ? 10.225 12.960 -19.931 1.00 80.44 206 ALA A C 1
ATOM 1602 O O . ALA A 1 206 ? 10.684 13.575 -18.966 1.00 80.44 206 ALA A O 1
ATOM 1603 N N . LEU A 1 207 ? 10.535 13.298 -21.190 1.00 84.50 207 LEU A N 1
ATOM 1604 C CA . LEU A 1 207 ? 11.372 14.455 -21.514 1.00 84.50 207 LEU A CA 1
ATOM 1605 C C . LEU A 1 207 ? 10.717 15.776 -21.060 1.00 84.50 207 LEU A C 1
ATOM 1607 O O . LEU A 1 207 ? 9.494 15.921 -21.143 1.00 84.50 207 LEU A O 1
ATOM 1611 N N . PRO A 1 208 ? 11.515 16.763 -20.610 1.00 83.94 208 PRO A N 1
ATOM 1612 C CA . PRO A 1 208 ? 11.000 18.077 -20.242 1.00 83.94 208 PRO A CA 1
ATOM 1613 C C . PRO A 1 208 ? 10.366 18.781 -21.449 1.00 83.94 208 PRO A C 1
ATOM 1615 O O . PRO A 1 208 ? 10.807 18.625 -22.589 1.00 83.94 208 PRO A O 1
ATOM 1618 N N . ALA A 1 209 ? 9.327 19.580 -21.196 1.00 79.19 209 ALA A N 1
ATOM 1619 C CA . ALA A 1 209 ? 8.633 20.327 -22.247 1.00 79.19 209 ALA A CA 1
ATOM 1620 C C . ALA A 1 209 ? 9.459 21.518 -22.777 1.00 79.19 209 ALA A C 1
ATOM 1622 O O . ALA A 1 209 ? 9.221 21.998 -23.884 1.00 79.19 209 ALA A O 1
ATOM 1623 N N . ASP A 1 210 ? 10.426 21.995 -21.996 1.00 85.56 210 ASP A N 1
ATOM 1624 C CA . ASP A 1 210 ? 11.267 23.165 -22.236 1.00 85.56 210 ASP A CA 1
ATOM 1625 C C . ASP A 1 210 ? 12.697 22.788 -22.660 1.00 85.56 210 ASP A C 1
ATOM 1627 O O . ASP A 1 210 ? 13.681 23.180 -22.040 1.00 85.56 210 ASP A O 1
ATOM 1631 N N . LEU A 1 211 ? 12.818 22.035 -23.755 1.00 85.50 211 LEU A N 1
ATOM 1632 C CA . LEU A 1 211 ? 14.114 21.666 -24.337 1.00 85.50 211 LEU A CA 1
ATOM 1633 C C . LEU A 1 211 ? 14.786 22.865 -25.022 1.00 85.50 211 LEU A C 1
ATOM 1635 O O . LEU A 1 211 ? 14.192 23.530 -25.877 1.00 85.50 211 LEU A O 1
ATOM 1639 N N . SER A 1 212 ? 16.058 23.108 -24.706 1.00 89.88 212 SER A N 1
ATOM 1640 C CA . SER A 1 212 ? 16.869 24.088 -25.429 1.00 89.88 212 SER A CA 1
ATOM 1641 C C . SER A 1 212 ? 17.146 23.628 -26.872 1.00 89.88 212 SER A C 1
ATOM 1643 O O . SER A 1 212 ? 17.164 22.424 -27.154 1.00 89.88 212 SER A O 1
ATOM 1645 N N . PRO A 1 213 ? 17.425 24.553 -27.814 1.00 86.56 213 PRO A N 1
ATOM 1646 C CA . PRO A 1 213 ? 17.730 24.193 -29.202 1.00 86.56 213 PRO A CA 1
ATOM 1647 C C . PRO A 1 213 ? 18.895 23.201 -29.339 1.00 86.56 213 PRO A C 1
ATOM 1649 O O . PRO A 1 213 ? 18.876 22.351 -30.225 1.00 86.56 213 PRO A O 1
ATOM 1652 N N . LEU A 1 214 ? 19.881 23.278 -28.438 1.00 88.38 214 LEU A N 1
ATOM 1653 C CA . LEU A 1 214 ? 21.033 22.377 -28.407 1.00 88.38 214 LEU A CA 1
ATOM 1654 C C . LEU A 1 214 ? 20.653 20.962 -27.946 1.00 88.38 214 LEU A C 1
ATOM 1656 O O . LEU A 1 214 ? 21.120 19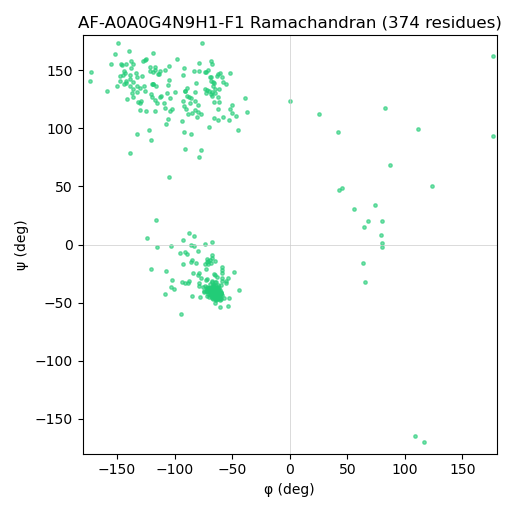.980 -28.516 1.00 88.38 214 LEU A O 1
ATOM 1660 N N . GLU A 1 215 ? 19.814 20.837 -26.918 1.00 86.25 215 GLU A N 1
ATOM 1661 C CA . GLU A 1 215 ? 19.340 19.534 -26.425 1.00 86.25 215 GLU A CA 1
ATOM 1662 C C . GLU A 1 215 ? 18.448 18.847 -27.457 1.00 86.25 215 GLU A C 1
ATOM 1664 O O . GLU A 1 215 ? 18.550 17.642 -27.682 1.00 86.25 215 GLU A O 1
ATOM 1669 N N . LEU A 1 216 ? 17.619 19.631 -28.140 1.00 84.25 216 LEU A N 1
ATOM 1670 C CA . LEU A 1 216 ? 16.747 19.147 -29.195 1.00 84.25 216 LEU A CA 1
ATOM 1671 C C . LEU A 1 216 ? 17.540 18.660 -30.418 1.00 84.25 216 LEU A C 1
ATOM 1673 O O . LEU A 1 216 ? 17.199 17.628 -30.998 1.00 84.25 216 LEU A O 1
ATOM 1677 N N . ASP A 1 217 ? 18.628 19.345 -30.777 1.00 85.25 217 ASP A N 1
ATOM 1678 C CA . ASP A 1 217 ? 19.552 18.893 -31.821 1.00 85.25 217 ASP A CA 1
ATOM 1679 C C . ASP A 1 217 ? 20.291 17.600 -31.426 1.00 85.25 217 ASP A C 1
ATOM 1681 O O . ASP A 1 217 ? 20.371 16.654 -32.213 1.00 85.25 217 ASP A O 1
ATOM 1685 N N . ARG A 1 218 ? 20.726 17.482 -30.164 1.00 85.56 218 ARG A N 1
ATOM 1686 C CA . ARG A 1 218 ? 21.310 16.237 -29.623 1.00 85.56 218 ARG A CA 1
ATOM 1687 C C . ARG A 1 218 ? 20.340 15.055 -29.684 1.00 85.56 218 ARG A C 1
ATOM 1689 O O . ARG A 1 218 ? 20.738 13.952 -30.053 1.00 85.56 218 ARG A O 1
ATOM 1696 N N . LEU A 1 219 ? 19.064 15.266 -29.361 1.00 85.12 219 LEU A N 1
ATOM 1697 C CA . LEU A 1 219 ? 18.045 14.215 -29.455 1.00 85.12 219 LEU A CA 1
ATOM 1698 C C . LEU A 1 219 ? 17.755 13.832 -30.914 1.00 85.12 219 LEU A C 1
ATOM 1700 O O . LEU A 1 219 ? 17.629 12.651 -31.229 1.00 85.12 219 LEU A O 1
ATOM 1704 N N . ARG A 1 220 ? 17.699 14.805 -31.830 1.00 83.19 220 ARG A N 1
ATOM 1705 C CA . ARG A 1 220 ? 17.498 14.557 -33.270 1.00 83.19 220 ARG A CA 1
ATOM 1706 C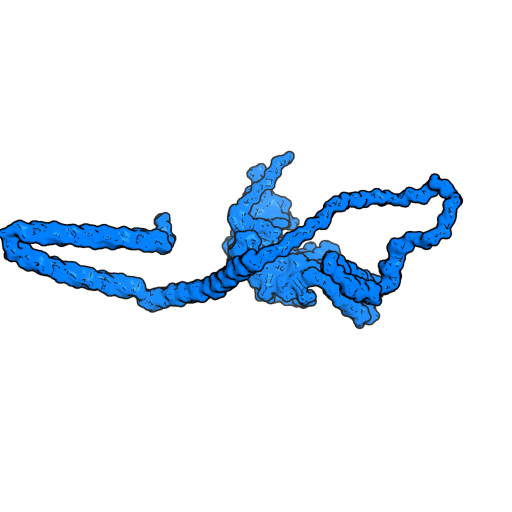 C . ARG A 1 220 ? 18.657 13.806 -33.915 1.00 83.19 220 ARG A C 1
ATOM 1708 O O . ARG A 1 220 ? 18.428 12.932 -34.741 1.00 83.19 220 ARG A O 1
ATOM 1715 N N . THR A 1 221 ? 19.888 14.130 -33.538 1.00 85.00 221 THR A N 1
ATOM 1716 C CA . THR A 1 221 ? 21.082 13.439 -34.046 1.00 85.00 221 THR A CA 1
ATOM 1717 C C . THR A 1 221 ? 21.210 12.024 -33.486 1.00 85.00 221 THR A C 1
ATOM 1719 O O . THR A 1 221 ? 21.703 11.139 -34.180 1.00 85.00 221 THR A O 1
ATOM 1722 N N . SER A 1 222 ? 20.707 11.790 -32.270 1.00 83.56 222 SER A N 1
ATOM 1723 C CA . SER A 1 222 ? 20.716 10.474 -31.616 1.00 83.56 222 SER A CA 1
ATOM 1724 C C . SER A 1 222 ? 19.524 9.585 -31.996 1.00 83.56 222 SER A C 1
ATOM 1726 O O . SER A 1 222 ? 19.545 8.385 -31.729 1.00 83.56 222 SER A O 1
ATOM 1728 N N . THR A 1 223 ? 18.471 10.142 -32.604 1.00 82.69 223 THR A N 1
ATOM 1729 C CA . THR A 1 223 ? 17.282 9.379 -33.010 1.00 82.69 223 THR A CA 1
ATOM 1730 C C . THR A 1 223 ? 17.445 8.814 -34.426 1.00 82.69 223 THR A C 1
ATOM 1732 O O . THR A 1 223 ? 17.868 9.527 -35.339 1.00 82.69 223 THR A O 1
ATOM 1735 N N . PRO A 1 224 ? 17.098 7.532 -34.661 1.00 81.44 224 PRO A N 1
ATOM 1736 C CA . PRO A 1 224 ? 17.149 6.946 -35.995 1.00 81.44 224 PRO A CA 1
ATOM 1737 C C . PRO A 1 224 ? 16.335 7.754 -37.012 1.00 81.44 224 PRO A C 1
ATOM 1739 O O . PRO A 1 224 ? 15.197 8.147 -36.747 1.00 81.44 224 PRO A O 1
ATOM 1742 N N . ARG A 1 225 ? 16.885 7.933 -38.221 1.00 71.56 225 ARG A N 1
ATOM 1743 C CA . ARG A 1 225 ? 16.282 8.750 -39.296 1.00 71.56 225 ARG A CA 1
ATOM 1744 C C . ARG A 1 225 ? 14.835 8.367 -39.636 1.00 71.56 225 ARG A C 1
ATOM 1746 O O . ARG A 1 225 ? 14.058 9.232 -40.027 1.00 71.56 225 ARG A O 1
ATOM 1753 N N . ALA A 1 226 ? 14.457 7.104 -39.437 1.00 69.19 226 ALA A N 1
ATOM 1754 C CA . ALA A 1 226 ? 13.092 6.617 -39.638 1.00 69.19 226 ALA A CA 1
ATOM 1755 C C . ALA A 1 226 ? 12.048 7.327 -38.748 1.00 69.19 226 ALA A C 1
ATOM 1757 O O . ALA A 1 226 ? 10.936 7.581 -39.201 1.00 69.19 226 ALA A O 1
ATOM 1758 N N . LEU A 1 227 ? 12.407 7.705 -37.514 1.00 62.47 227 LEU A N 1
ATOM 1759 C CA . LEU A 1 227 ? 11.515 8.416 -36.586 1.00 62.47 227 LEU A CA 1
ATOM 1760 C C . LEU A 1 227 ? 11.424 9.918 -36.888 1.00 62.47 227 LEU A C 1
ATOM 1762 O O . LEU A 1 227 ? 10.410 10.549 -36.600 1.00 62.47 227 LEU A O 1
ATOM 1766 N N . VAL A 1 228 ? 12.466 10.487 -37.497 1.00 66.12 228 VAL A N 1
ATOM 1767 C CA . VAL A 1 228 ? 12.531 11.913 -37.857 1.00 66.12 228 VAL A CA 1
ATOM 1768 C C . VAL A 1 228 ? 11.724 12.207 -39.129 1.00 66.12 228 VAL A C 1
ATOM 1770 O O . VAL A 1 228 ? 11.122 13.271 -39.249 1.00 66.12 228 VAL A O 1
ATOM 1773 N N . LEU A 1 229 ? 11.677 11.258 -40.069 1.00 60.47 229 LEU A N 1
ATOM 1774 C CA . LEU A 1 229 ? 11.040 11.432 -41.381 1.00 60.47 229 LEU A CA 1
ATOM 1775 C C . LEU A 1 229 ? 9.567 10.983 -41.424 1.00 60.47 229 LEU A C 1
ATOM 1777 O O . LEU A 1 229 ? 8.828 11.402 -42.311 1.00 60.47 229 LEU A O 1
ATOM 1781 N N . GLY A 1 230 ? 9.103 10.196 -40.445 1.00 52.50 230 GLY A N 1
ATOM 1782 C CA . GLY A 1 230 ? 7.769 9.572 -40.426 1.00 52.50 230 GLY A CA 1
ATOM 1783 C C . GLY A 1 230 ? 6.559 10.508 -40.283 1.00 52.50 230 GLY A C 1
ATOM 1784 O O . GLY A 1 230 ? 5.430 10.029 -40.220 1.00 52.50 230 GLY A O 1
ATOM 1785 N N . ARG A 1 231 ? 6.755 11.833 -40.234 1.00 47.66 231 ARG A N 1
ATOM 1786 C CA . ARG A 1 231 ? 5.661 12.823 -40.185 1.00 47.66 231 ARG A CA 1
ATOM 1787 C C . ARG A 1 231 ? 5.711 13.871 -41.300 1.00 47.66 231 ARG A C 1
ATOM 1789 O O . ARG A 1 231 ? 4.885 14.780 -41.307 1.00 47.66 231 ARG A O 1
ATOM 1796 N N . GLN A 1 232 ? 6.636 13.749 -42.253 1.00 46.72 232 GLN A N 1
ATOM 1797 C CA . GLN A 1 232 ? 6.641 14.591 -43.451 1.00 46.72 232 GLN A CA 1
ATOM 1798 C C . GLN A 1 232 ? 5.830 13.917 -44.558 1.00 46.72 232 GLN A C 1
ATOM 1800 O O . GLN A 1 232 ? 6.355 13.238 -45.435 1.00 46.72 232 GLN A O 1
ATOM 1805 N N . GLY A 1 233 ? 4.512 14.100 -44.489 1.00 41.59 233 GLY A N 1
ATOM 1806 C CA . GLY A 1 233 ? 3.651 13.939 -45.650 1.00 41.59 233 GLY A CA 1
ATOM 1807 C C . GLY A 1 233 ? 3.860 15.097 -46.633 1.00 41.59 233 GLY A C 1
ATOM 1808 O O . GLY A 1 233 ? 3.827 16.259 -46.234 1.00 41.59 233 GLY A O 1
ATOM 1809 N N . CYS A 1 234 ? 4.000 14.718 -47.903 1.00 32.09 234 CYS A N 1
ATOM 1810 C CA . CYS A 1 234 ? 4.058 15.491 -49.149 1.00 32.09 234 CYS A CA 1
ATOM 1811 C C . CYS A 1 234 ? 5.403 16.118 -49.584 1.00 32.09 234 CYS A C 1
ATOM 1813 O O . CYS A 1 234 ? 5.882 17.066 -48.959 1.00 32.09 234 CYS A O 1
ATOM 1815 N N . PRO A 1 235 ? 5.942 15.701 -50.754 1.00 42.00 235 PRO A N 1
ATOM 1816 C CA . PRO A 1 235 ? 6.811 16.567 -51.533 1.00 42.00 235 PRO A CA 1
ATOM 1817 C C . PRO A 1 235 ? 5.966 17.733 -52.061 1.00 42.00 235 PRO A C 1
ATOM 1819 O O . PRO A 1 235 ? 4.894 17.540 -52.637 1.00 42.00 235 PRO A O 1
ATOM 1822 N N . GLN A 1 236 ? 6.423 18.960 -51.833 1.00 40.78 236 GLN A N 1
ATOM 1823 C CA . GLN A 1 236 ? 5.824 20.136 -52.455 1.00 40.78 236 GLN A CA 1
ATOM 1824 C C . GLN A 1 236 ? 5.987 20.022 -53.977 1.00 40.78 236 GLN A C 1
ATOM 1826 O O . GLN A 1 236 ? 7.110 20.028 -54.473 1.00 40.78 236 GLN A O 1
ATOM 1831 N N . GLY A 1 237 ? 4.869 19.928 -54.705 1.00 36.78 237 GLY A N 1
ATOM 1832 C CA . GLY A 1 237 ? 4.842 20.148 -56.154 1.00 36.78 237 GLY A CA 1
ATOM 1833 C C . GLY A 1 237 ? 4.286 19.015 -57.019 1.00 36.78 237 GLY A C 1
ATOM 1834 O O . GLY A 1 237 ? 4.911 18.667 -58.013 1.00 36.78 237 GLY A O 1
ATOM 1835 N N . CYS A 1 238 ? 3.100 18.480 -56.714 1.00 29.75 238 CYS A N 1
ATOM 1836 C CA . CYS A 1 238 ? 2.248 17.892 -57.755 1.00 29.75 238 CYS A CA 1
ATOM 1837 C C . CYS A 1 238 ? 1.136 18.890 -58.089 1.00 29.75 238 CYS A C 1
ATOM 1839 O O . CYS A 1 238 ? 0.335 19.256 -57.229 1.00 29.75 238 CYS A O 1
ATOM 1841 N N . ASN A 1 239 ? 1.150 19.365 -59.334 1.00 33.41 239 ASN A N 1
ATOM 1842 C CA . ASN A 1 239 ? 0.229 20.355 -59.871 1.00 33.41 239 ASN A CA 1
ATOM 1843 C C . ASN A 1 239 ? -1.234 19.904 -59.784 1.00 33.41 239 ASN A C 1
ATOM 1845 O O . ASN A 1 239 ? -1.583 18.742 -59.980 1.00 33.41 239 ASN A O 1
ATOM 1849 N N . SER A 1 240 ? -2.078 20.896 -59.535 1.00 40.12 240 SER A N 1
ATOM 1850 C CA . SER A 1 240 ? -3.534 20.875 -59.558 1.00 40.12 240 SER A CA 1
ATOM 1851 C C . SER A 1 240 ? -4.115 20.194 -60.800 1.00 40.12 240 SER A C 1
ATOM 1853 O O . SER A 1 240 ? -4.052 20.753 -61.894 1.00 40.12 240 SER A O 1
ATOM 1855 N N . SER A 1 241 ? -4.727 19.022 -60.628 1.00 35.47 241 SER A N 1
ATOM 1856 C CA . SER A 1 241 ? -5.937 18.591 -61.352 1.00 35.47 241 SER A CA 1
ATOM 1857 C C . SER A 1 241 ? -6.313 17.156 -60.973 1.00 35.47 241 SER A C 1
ATOM 1859 O O . SER A 1 241 ? -5.828 16.216 -61.581 1.00 35.47 241 SER A O 1
ATOM 1861 N N . MET A 1 242 ? -7.190 16.975 -59.980 1.00 28.16 242 MET A N 1
ATOM 1862 C CA . MET A 1 242 ? -8.219 15.919 -59.983 1.00 28.16 242 MET A CA 1
ATOM 1863 C C . MET A 1 242 ? -9.181 16.087 -58.793 1.00 28.16 242 MET A C 1
ATOM 1865 O O . MET A 1 242 ? -8.772 16.619 -57.758 1.00 28.16 242 MET A O 1
ATOM 1869 N N . PRO A 1 243 ? -10.464 15.699 -58.934 1.00 32.62 243 PRO A N 1
ATOM 1870 C CA . PRO A 1 243 ? -11.503 16.047 -57.980 1.00 32.62 243 PRO A CA 1
ATOM 1871 C C . PRO A 1 243 ? -11.540 15.098 -56.782 1.00 32.62 243 PRO A C 1
ATOM 1873 O O . PRO A 1 243 ? -11.272 13.902 -56.867 1.00 32.62 243 PRO A O 1
ATOM 1876 N N . SER A 1 244 ? -11.953 15.685 -55.668 1.00 38.38 244 SER A N 1
ATOM 1877 C CA . SER A 1 244 ? -12.270 15.090 -54.379 1.00 38.38 244 SER A CA 1
ATOM 1878 C C . SER A 1 244 ? -13.233 13.899 -54.455 1.00 38.38 244 SER A C 1
ATOM 1880 O O . SER A 1 244 ? -14.429 14.082 -54.676 1.00 38.38 244 SER A O 1
ATOM 1882 N N . ALA A 1 245 ? -12.742 12.706 -54.133 1.00 38.56 245 ALA A N 1
ATOM 1883 C CA . ALA A 1 245 ? -13.511 11.674 -53.445 1.00 38.56 245 ALA A CA 1
ATOM 1884 C C . ALA A 1 245 ? -12.526 10.706 -52.776 1.00 38.56 245 ALA A C 1
ATOM 1886 O O . ALA A 1 245 ? -11.605 10.234 -53.427 1.00 38.56 245 ALA A O 1
ATOM 1887 N N . GLN A 1 246 ? -12.762 10.390 -51.499 1.00 35.56 246 GLN A N 1
ATOM 1888 C CA . GLN A 1 246 ? -12.010 9.438 -50.658 1.00 35.56 246 GLN A CA 1
ATOM 1889 C C . GLN A 1 246 ? -10.779 9.996 -49.919 1.00 35.56 246 GLN A C 1
ATOM 1891 O O . GLN A 1 246 ? -9.645 9.573 -50.110 1.00 35.56 246 GLN A O 1
ATOM 1896 N N . CYS A 1 247 ? -11.033 10.862 -48.938 1.00 29.53 247 CYS A N 1
ATOM 1897 C CA . CYS A 1 247 ? -10.257 10.852 -47.697 1.00 29.53 247 CYS A CA 1
ATOM 1898 C C . CYS A 1 247 ? -11.232 10.648 -46.531 1.00 29.53 247 CYS A C 1
ATOM 1900 O O . CYS A 1 247 ? -11.926 11.566 -46.105 1.00 29.53 247 CYS A O 1
ATOM 1902 N N . HIS A 1 248 ? -11.331 9.407 -46.059 1.00 29.38 248 HIS A N 1
ATOM 1903 C CA . HIS A 1 248 ? -11.891 9.062 -44.756 1.00 29.38 248 HIS A CA 1
ATOM 1904 C C . HIS A 1 248 ? -10.720 9.000 -43.783 1.00 29.38 248 HIS A C 1
ATOM 1906 O O . HIS A 1 248 ? -9.935 8.077 -43.910 1.00 29.38 248 HIS A O 1
ATOM 1912 N N . TRP A 1 249 ? -10.571 9.993 -42.903 1.00 27.45 249 TRP A N 1
ATOM 1913 C CA . TRP A 1 249 ? -10.226 9.871 -41.475 1.00 27.45 249 TRP A CA 1
ATOM 1914 C C . TRP A 1 249 ? -10.331 11.275 -40.837 1.00 27.45 249 TRP A C 1
ATOM 1916 O O . TRP A 1 249 ? -9.992 12.266 -41.488 1.00 27.45 249 TRP A O 1
ATOM 1926 N N . PRO A 1 250 ? -10.850 11.398 -39.602 1.00 32.59 250 PRO A N 1
ATOM 1927 C CA . PRO A 1 250 ? -11.299 12.668 -39.048 1.00 32.59 250 PRO A CA 1
ATOM 1928 C C . PRO A 1 250 ? -10.153 13.460 -38.402 1.00 32.59 250 PRO A C 1
ATOM 1930 O O . PRO A 1 250 ? -9.481 12.992 -37.484 1.00 32.59 250 PRO A O 1
ATOM 1933 N N . CYS A 1 251 ? -9.985 14.708 -38.837 1.00 35.53 251 CYS A N 1
ATOM 1934 C CA . CYS A 1 251 ? -9.232 15.729 -38.114 1.00 35.53 251 CYS A CA 1
ATOM 1935 C C . CYS A 1 251 ? -10.007 16.134 -36.848 1.00 35.53 251 CYS A C 1
ATOM 1937 O O . CYS A 1 251 ? -10.957 16.910 -36.917 1.00 35.53 251 CYS A O 1
ATOM 1939 N N . GLY A 1 252 ? -9.603 15.606 -35.692 1.00 28.62 252 GLY A N 1
ATOM 1940 C CA . GLY A 1 252 ? -10.142 15.975 -34.382 1.00 28.62 252 GLY A CA 1
ATOM 1941 C C . GLY A 1 252 ? -9.349 17.105 -33.721 1.00 28.62 252 GLY A C 1
ATOM 1942 O O . GLY A 1 252 ? -8.328 16.859 -33.093 1.00 28.62 252 GLY A O 1
ATOM 1943 N N . HIS A 1 253 ? -9.852 18.328 -33.889 1.00 31.31 253 HIS A N 1
ATOM 1944 C CA . HIS A 1 253 ? -9.763 19.504 -33.008 1.00 31.31 253 HIS A CA 1
ATOM 1945 C C . HIS A 1 253 ? -8.430 19.846 -32.312 1.00 31.31 253 HIS A C 1
ATOM 1947 O O . HIS A 1 253 ? -8.154 19.452 -31.180 1.00 31.31 253 HIS A O 1
ATOM 1953 N N . ALA A 1 254 ? -7.691 20.768 -32.936 1.00 30.91 254 ALA A N 1
ATOM 1954 C CA . ALA A 1 254 ? -6.800 21.682 -32.231 1.00 30.91 254 ALA A CA 1
ATOM 1955 C C . ALA A 1 254 ? -7.635 22.634 -31.354 1.00 30.91 254 ALA A C 1
ATOM 1957 O O . ALA A 1 254 ? -8.329 23.518 -31.861 1.00 30.91 254 ALA A O 1
ATOM 1958 N N . ALA A 1 255 ? -7.577 22.446 -30.036 1.00 30.83 255 ALA A N 1
ATOM 1959 C CA . ALA A 1 255 ? -8.089 23.414 -29.080 1.00 30.83 255 ALA A CA 1
ATOM 1960 C C . ALA A 1 255 ? -7.098 24.581 -28.956 1.00 30.83 255 ALA A C 1
ATOM 1962 O O . ALA A 1 255 ? -5.970 24.417 -28.501 1.00 30.83 255 ALA A O 1
ATOM 1963 N N . ALA A 1 256 ? -7.564 25.731 -29.437 1.00 30.48 256 ALA A N 1
ATOM 1964 C CA . ALA A 1 256 ? -7.275 27.095 -29.011 1.00 30.48 256 ALA A CA 1
ATOM 1965 C C . ALA A 1 256 ? -5.929 27.369 -28.312 1.00 30.48 256 ALA A C 1
ATOM 1967 O O . ALA A 1 256 ? -5.703 27.069 -27.142 1.00 30.48 256 ALA A O 1
ATOM 1968 N N . SER A 1 257 ? -5.105 28.120 -29.037 1.00 35.28 257 SER A N 1
ATOM 1969 C CA . SER A 1 257 ? -4.098 29.038 -28.522 1.00 35.28 257 SER A CA 1
ATOM 1970 C C . SER A 1 257 ? -4.549 29.780 -27.254 1.00 35.28 257 SER A C 1
ATOM 1972 O O . SER A 1 257 ? -5.403 30.665 -27.320 1.00 35.28 257 SER A O 1
ATOM 1974 N N . SER A 1 258 ? -3.898 29.507 -26.125 1.00 28.23 258 SER A N 1
ATOM 1975 C CA . SER A 1 258 ? -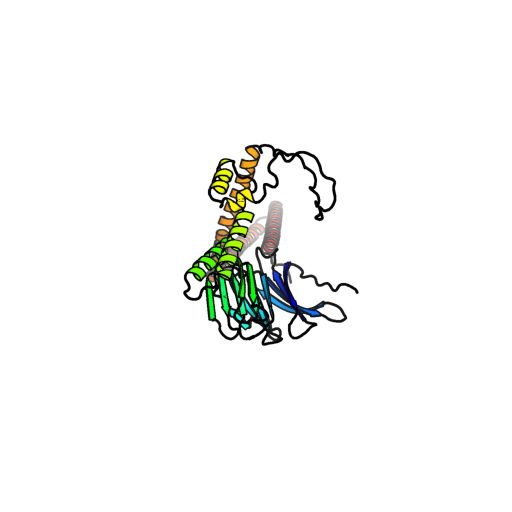3.819 30.452 -25.012 1.00 28.23 258 SER A CA 1
ATOM 1976 C C . SER A 1 258 ? -2.403 31.017 -24.948 1.00 28.23 258 SER A C 1
ATOM 1978 O O . SER A 1 258 ? -1.459 30.341 -24.543 1.00 28.23 258 SER A O 1
ATOM 1980 N N . SER A 1 259 ? -2.296 32.255 -25.424 1.00 30.62 259 SER A N 1
ATOM 1981 C CA . SER A 1 259 ? -1.297 33.276 -25.109 1.00 30.62 259 SER A CA 1
ATOM 1982 C C . SER A 1 259 ? -0.201 32.896 -24.106 1.00 30.62 259 SER A C 1
ATOM 1984 O O . SER A 1 259 ? -0.457 32.628 -22.931 1.00 30.62 259 SER A O 1
ATOM 1986 N N . SER A 1 260 ? 1.038 33.035 -24.569 1.00 35.84 260 SER A N 1
ATOM 1987 C CA . SER A 1 260 ? 2.252 33.194 -23.778 1.00 35.84 260 SER A CA 1
ATOM 1988 C C . SER A 1 260 ? 2.074 34.211 -22.640 1.00 35.84 260 SER A C 1
ATOM 1990 O O . SER A 1 260 ? 2.194 35.420 -22.835 1.00 35.84 260 SER A O 1
ATOM 1992 N N . SER A 1 261 ? 1.824 33.717 -21.430 1.00 30.36 261 SER A N 1
ATOM 1993 C CA . SER A 1 261 ? 2.004 34.472 -20.193 1.00 30.36 261 SER A CA 1
ATOM 1994 C C . SER A 1 261 ? 3.462 34.314 -19.761 1.00 30.36 261 SER A C 1
ATOM 1996 O O . SER A 1 261 ? 3.852 33.322 -19.144 1.00 30.36 261 SER A O 1
ATOM 1998 N N . ALA A 1 262 ? 4.296 35.285 -20.135 1.00 37.66 262 ALA A N 1
ATOM 1999 C CA . ALA A 1 262 ? 5.617 35.451 -19.551 1.00 37.66 262 ALA A CA 1
ATOM 2000 C C . ALA A 1 262 ? 5.452 35.634 -18.033 1.00 37.66 262 ALA A C 1
ATOM 2002 O O . ALA A 1 262 ? 4.930 36.651 -17.574 1.00 37.66 262 ALA A O 1
ATOM 2003 N N . ARG A 1 263 ? 5.858 34.637 -17.237 1.00 35.62 263 ARG A N 1
ATOM 2004 C CA . ARG A 1 263 ? 5.856 34.764 -15.773 1.00 35.62 263 ARG A CA 1
ATOM 2005 C C . ARG A 1 263 ? 6.819 35.896 -15.381 1.00 35.62 263 ARG A C 1
ATOM 2007 O O . ARG A 1 263 ? 7.981 35.855 -15.793 1.00 35.62 263 ARG A O 1
ATOM 2014 N N . PRO A 1 264 ? 6.387 36.895 -14.591 1.00 43.62 264 PRO A N 1
ATOM 2015 C CA . PRO A 1 264 ? 7.254 38.001 -14.211 1.00 43.62 264 PRO A CA 1
ATOM 2016 C C . PRO A 1 264 ? 8.392 37.488 -13.325 1.00 43.62 264 PRO A C 1
ATOM 2018 O O . PRO A 1 264 ? 8.184 36.643 -12.448 1.00 43.62 264 PRO A O 1
ATOM 2021 N N . ARG A 1 265 ? 9.606 38.005 -13.555 1.00 47.94 265 ARG A N 1
ATOM 2022 C CA . ARG A 1 265 ? 10.777 37.776 -12.697 1.00 47.94 265 ARG A CA 1
ATOM 2023 C C . ARG A 1 265 ? 10.400 38.131 -11.254 1.00 47.94 265 ARG A C 1
ATOM 2025 O O . ARG A 1 265 ? 10.227 39.302 -10.930 1.00 47.94 265 ARG A O 1
ATOM 2032 N N . ARG A 1 266 ? 10.228 37.117 -10.399 1.00 53.22 266 ARG A N 1
ATOM 2033 C CA . ARG A 1 266 ? 9.887 37.304 -8.981 1.00 53.22 266 ARG A CA 1
ATOM 2034 C C . ARG A 1 266 ? 11.044 38.019 -8.277 1.00 53.22 266 ARG A C 1
ATOM 2036 O O . ARG A 1 266 ? 12.206 37.679 -8.494 1.00 53.22 266 ARG A O 1
ATOM 2043 N N . SER A 1 267 ? 10.714 39.029 -7.474 1.00 71.38 267 SER A N 1
ATOM 2044 C CA . SER A 1 267 ? 11.674 39.915 -6.812 1.00 71.38 267 SER A CA 1
ATOM 2045 C C . SER A 1 267 ? 12.608 39.152 -5.866 1.00 71.38 267 SER A C 1
ATOM 2047 O O . SER A 1 267 ? 12.222 38.163 -5.240 1.00 71.38 267 SER A O 1
ATOM 2049 N N . LEU A 1 268 ? 13.849 39.630 -5.737 1.00 72.12 268 LEU A N 1
ATOM 2050 C CA . LEU A 1 268 ? 14.879 39.028 -4.877 1.00 72.12 268 LEU A CA 1
ATOM 2051 C C . LEU A 1 268 ? 14.415 38.897 -3.415 1.00 72.12 268 LEU A C 1
ATOM 2053 O O . LEU A 1 268 ? 14.758 37.924 -2.749 1.00 72.12 268 LEU A O 1
ATOM 2057 N N . LEU A 1 269 ? 13.557 39.814 -2.954 1.00 70.81 269 LEU A N 1
ATOM 2058 C CA . LEU A 1 269 ? 12.917 39.771 -1.636 1.00 70.81 269 LEU A CA 1
ATOM 2059 C C . LEU A 1 269 ? 12.056 38.518 -1.433 1.00 70.81 269 LEU A C 1
ATOM 2061 O O . LEU A 1 269 ? 12.152 37.879 -0.391 1.00 70.81 269 LEU A O 1
ATOM 2065 N N . HIS A 1 270 ? 11.268 38.113 -2.433 1.00 72.25 270 HIS A N 1
ATOM 2066 C CA . HIS A 1 270 ? 10.432 36.914 -2.328 1.00 72.25 270 HIS A CA 1
ATOM 2067 C C . HIS A 1 270 ? 11.281 35.643 -2.178 1.00 72.25 270 HIS A C 1
ATOM 2069 O O . HIS A 1 270 ? 10.933 34.744 -1.417 1.00 72.25 270 HIS A O 1
ATOM 2075 N N . ARG A 1 271 ? 12.440 35.598 -2.847 1.00 74.88 271 ARG A N 1
ATOM 2076 C CA . ARG A 1 271 ? 13.372 34.465 -2.778 1.00 74.88 271 ARG A CA 1
ATOM 2077 C C . ARG A 1 271 ? 14.088 34.383 -1.425 1.00 74.88 271 ARG A C 1
ATOM 2079 O O . ARG A 1 271 ? 14.271 33.283 -0.914 1.00 74.88 271 ARG A O 1
ATOM 2086 N N . TRP A 1 272 ? 14.430 35.525 -0.829 1.00 87.94 272 TRP A N 1
ATOM 2087 C CA . TRP A 1 272 ? 15.005 35.590 0.519 1.00 87.94 272 TRP A CA 1
ATOM 2088 C C . TRP A 1 272 ? 14.010 35.184 1.602 1.00 87.94 272 TRP A C 1
ATOM 2090 O O . TRP A 1 272 ? 14.348 34.377 2.463 1.00 87.94 272 TRP A O 1
ATOM 2100 N N . VAL A 1 273 ? 12.773 35.680 1.529 1.00 86.62 273 VAL A N 1
ATOM 2101 C CA . VAL A 1 273 ? 11.718 35.309 2.483 1.00 86.62 273 VAL A CA 1
ATOM 2102 C C . VAL A 1 273 ? 11.414 33.814 2.391 1.00 86.62 273 VAL A C 1
ATOM 2104 O O . VAL A 1 273 ? 11.351 33.138 3.414 1.00 86.62 273 VAL A O 1
ATOM 2107 N N . GLN A 1 274 ? 11.308 33.267 1.176 1.00 78.62 274 GLN A N 1
ATOM 2108 C CA . GLN A 1 274 ? 11.094 31.833 0.980 1.00 78.62 274 GLN A CA 1
ATOM 2109 C C . GLN A 1 274 ? 12.248 30.995 1.556 1.00 78.62 274 GLN A C 1
ATOM 2111 O O . GLN A 1 274 ? 11.996 30.004 2.237 1.00 78.62 274 GLN A O 1
ATOM 2116 N N . ALA A 1 275 ? 13.503 31.401 1.332 1.00 83.56 275 ALA A N 1
ATOM 2117 C CA . ALA A 1 275 ? 14.665 30.712 1.891 1.00 83.56 275 ALA A CA 1
ATOM 2118 C C . ALA A 1 275 ? 14.693 30.776 3.428 1.00 83.56 275 ALA A C 1
ATOM 2120 O O . ALA A 1 275 ? 14.927 29.758 4.073 1.00 83.56 275 ALA A O 1
ATOM 2121 N N . ALA A 1 276 ? 14.382 31.934 4.017 1.00 90.19 276 ALA A N 1
ATOM 2122 C CA . ALA A 1 276 ? 14.345 32.112 5.468 1.00 90.19 276 ALA A CA 1
ATOM 2123 C C . ALA A 1 276 ? 13.282 31.226 6.136 1.00 90.19 276 ALA A C 1
ATOM 2125 O O . ALA A 1 276 ? 13.557 30.591 7.153 1.00 90.19 276 ALA A O 1
ATOM 2126 N N . VAL A 1 277 ? 12.090 31.128 5.537 1.00 91.62 277 VAL A N 1
ATOM 2127 C CA . VAL A 1 277 ? 11.014 30.265 6.044 1.00 91.62 277 VAL A CA 1
ATOM 2128 C C . VAL A 1 277 ? 11.431 28.795 5.985 1.00 91.62 277 VAL A C 1
ATOM 2130 O O . VAL A 1 277 ? 11.313 28.090 6.983 1.00 91.62 277 VAL A O 1
ATOM 2133 N N . VAL A 1 278 ? 11.985 28.338 4.858 1.00 92.81 278 VAL A N 1
ATOM 2134 C CA . VAL A 1 278 ? 12.460 26.951 4.713 1.00 92.81 278 VAL A CA 1
ATOM 2135 C C . VAL A 1 278 ? 13.565 26.636 5.724 1.00 92.81 278 VAL A C 1
ATOM 2137 O O . VAL A 1 278 ? 13.523 25.593 6.373 1.00 92.81 278 VAL A O 1
ATOM 2140 N N . GLN A 1 279 ? 14.516 27.549 5.924 1.00 89.00 279 GLN A N 1
ATOM 2141 C CA . GLN A 1 279 ? 15.615 27.356 6.869 1.00 89.00 279 GLN A CA 1
ATOM 2142 C C . GLN A 1 279 ? 15.130 27.297 8.326 1.00 89.00 279 GLN A C 1
ATOM 2144 O O . GLN A 1 279 ? 15.649 26.506 9.111 1.00 89.00 279 GLN A O 1
ATOM 2149 N N . MET A 1 280 ? 14.092 28.066 8.671 1.00 89.75 280 MET A N 1
ATOM 2150 C CA . MET A 1 280 ? 13.437 28.000 9.980 1.00 89.75 280 MET A CA 1
ATOM 2151 C C . MET A 1 280 ? 12.740 26.648 10.193 1.00 89.75 280 MET A C 1
ATOM 2153 O O . MET A 1 280 ? 12.935 26.025 11.236 1.00 89.75 280 MET A O 1
ATOM 2157 N N . PHE A 1 281 ? 12.018 26.134 9.190 1.00 90.94 281 PHE A N 1
ATOM 2158 C CA . PHE A 1 281 ? 11.388 24.810 9.271 1.00 90.94 281 PHE A CA 1
ATOM 2159 C C . PHE A 1 281 ? 12.407 23.670 9.388 1.00 90.94 281 PHE A C 1
ATOM 2161 O O . PHE A 1 281 ? 12.167 22.726 10.142 1.00 90.94 281 PHE A O 1
ATOM 2168 N N . ILE A 1 282 ? 13.545 23.769 8.694 1.00 92.38 282 ILE A N 1
ATOM 2169 C CA . ILE A 1 282 ? 14.645 22.798 8.799 1.00 92.38 282 IL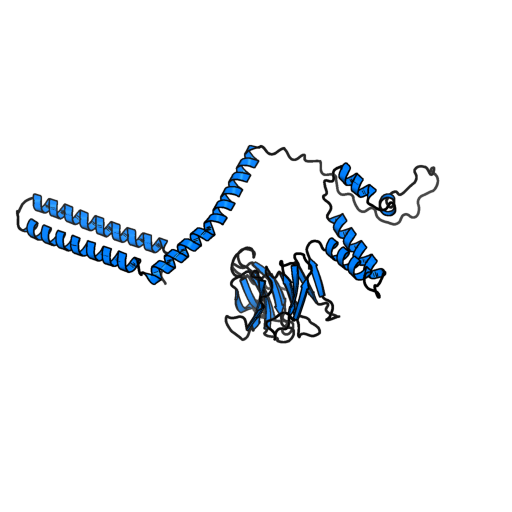E A CA 1
ATOM 2170 C C . ILE A 1 282 ? 15.257 22.830 10.204 1.00 92.38 282 ILE A C 1
ATOM 2172 O O . ILE A 1 282 ? 15.437 21.775 10.806 1.00 92.38 282 ILE A O 1
ATOM 2176 N N . LEU A 1 283 ? 15.526 24.017 10.759 1.00 92.62 283 LEU A N 1
ATOM 2177 C CA . LEU A 1 283 ? 16.040 24.156 12.127 1.00 92.62 283 LEU A CA 1
ATOM 2178 C C . LEU A 1 283 ? 15.050 23.621 13.168 1.00 92.62 283 LEU A C 1
ATOM 2180 O O . LEU A 1 283 ? 15.461 22.940 14.105 1.00 92.62 283 LEU A O 1
ATOM 2184 N N . ALA A 1 284 ? 13.752 23.868 12.982 1.00 88.81 284 ALA A N 1
ATOM 2185 C CA . ALA A 1 284 ? 12.711 23.347 13.862 1.00 88.81 284 ALA A CA 1
ATOM 2186 C C . ALA A 1 284 ? 12.642 21.811 13.822 1.00 88.81 284 ALA A C 1
ATOM 2188 O O . ALA A 1 284 ? 12.613 21.174 14.874 1.00 88.81 284 ALA A O 1
ATOM 2189 N N . HIS A 1 285 ? 12.689 21.205 12.629 1.00 87.12 285 HIS A N 1
ATOM 2190 C CA . HIS A 1 285 ? 12.705 19.744 12.479 1.00 87.12 285 HIS A CA 1
ATOM 2191 C C . HIS A 1 285 ? 13.996 19.114 12.998 1.00 87.12 285 HIS A C 1
ATOM 2193 O O . HIS A 1 285 ? 13.953 18.005 13.521 1.00 87.12 285 HIS A O 1
ATOM 2199 N N . LEU A 1 286 ? 15.129 19.814 12.893 1.00 92.44 286 LEU A N 1
ATOM 2200 C CA . LEU A 1 286 ? 16.389 19.361 13.472 1.00 92.44 286 LEU A CA 1
ATOM 2201 C C . LEU A 1 286 ? 16.343 19.410 15.002 1.00 92.44 286 LEU A C 1
ATOM 2203 O O . LEU A 1 286 ? 16.829 18.485 15.636 1.00 92.44 286 LEU A O 1
ATOM 2207 N N . ALA A 1 287 ? 15.749 20.448 15.599 1.00 90.44 287 ALA A N 1
ATOM 2208 C CA . ALA A 1 287 ? 15.697 20.629 17.051 1.00 90.44 287 ALA A CA 1
ATOM 2209 C C . ALA A 1 287 ? 14.683 19.703 17.749 1.00 90.44 287 ALA A C 1
ATOM 2211 O O . ALA A 1 287 ? 14.950 19.212 18.847 1.00 90.44 287 ALA A O 1
ATOM 2212 N N . LEU A 1 288 ? 13.538 19.431 17.115 1.00 90.00 288 LEU A N 1
ATOM 2213 C CA . LEU A 1 288 ? 12.447 18.633 17.681 1.00 90.00 288 LEU A CA 1
ATOM 2214 C C . LEU A 1 288 ? 12.866 17.240 18.213 1.00 90.00 288 LEU A C 1
ATOM 2216 O O . LEU A 1 288 ? 12.497 16.924 19.347 1.00 90.00 288 LEU A O 1
ATOM 2220 N N . PRO A 1 289 ? 13.672 16.415 17.511 1.00 88.75 289 PRO A N 1
ATOM 2221 C CA . PRO A 1 289 ? 14.124 15.131 18.050 1.00 88.75 289 PRO A CA 1
ATOM 2222 C C . PRO A 1 289 ? 15.035 15.286 19.276 1.00 88.75 289 PRO A C 1
ATOM 2224 O O . PRO A 1 289 ? 14.958 14.459 20.183 1.00 88.75 289 PRO A O 1
ATOM 2227 N N . TYR A 1 290 ? 15.843 16.349 19.361 1.00 90.94 290 TYR A N 1
ATOM 2228 C CA . TYR A 1 290 ? 16.680 16.605 20.540 1.00 90.94 290 TYR A CA 1
ATOM 2229 C C . TYR A 1 290 ? 15.851 17.044 21.743 1.00 90.94 290 TYR A C 1
ATOM 2231 O O . TYR A 1 290 ? 16.117 16.597 22.856 1.00 90.94 290 TYR A O 1
ATOM 2239 N N . VAL A 1 291 ? 14.812 17.857 21.530 1.00 91.00 291 VAL A N 1
ATOM 2240 C CA . VAL A 1 291 ? 13.873 18.240 22.595 1.00 91.00 291 VAL A CA 1
ATOM 2241 C C . VAL A 1 291 ? 13.143 17.009 23.133 1.00 91.00 291 VAL A C 1
ATOM 2243 O O . VAL A 1 291 ? 13.079 16.811 24.345 1.00 91.00 291 VAL A O 1
ATOM 2246 N N . VAL A 1 292 ? 12.658 16.128 22.251 1.00 87.56 292 VAL A N 1
ATOM 2247 C CA . VAL A 1 292 ? 12.015 14.867 22.656 1.00 87.56 292 VAL A CA 1
ATOM 2248 C C . VAL A 1 292 ? 12.998 13.949 23.389 1.00 87.56 292 VAL A C 1
ATOM 2250 O O . VAL A 1 292 ? 12.624 13.300 24.366 1.00 87.56 292 VAL A O 1
ATOM 2253 N N . LEU A 1 293 ? 14.262 13.901 22.965 1.00 89.94 293 LEU A N 1
ATOM 2254 C CA . LEU A 1 293 ? 15.295 13.104 23.624 1.00 89.94 293 LEU A CA 1
ATOM 2255 C C . LEU A 1 293 ? 15.628 13.644 25.023 1.00 89.94 293 LEU A C 1
ATOM 2257 O O . LEU A 1 293 ? 15.677 12.862 25.970 1.00 89.94 293 LEU A O 1
ATOM 2261 N N . LEU A 1 294 ? 15.763 14.963 25.181 1.00 89.38 294 LEU A N 1
ATOM 2262 C CA . LEU A 1 294 ? 15.936 15.607 26.486 1.00 89.38 294 LEU A CA 1
ATOM 2263 C C . LEU A 1 294 ? 14.732 15.366 27.401 1.00 89.38 294 LEU A C 1
ATOM 2265 O O . LEU A 1 294 ? 14.920 15.030 28.566 1.00 89.38 294 LEU A O 1
ATOM 2269 N N . ALA A 1 295 ? 13.506 15.446 26.877 1.00 84.12 295 ALA A N 1
ATOM 2270 C CA . ALA A 1 295 ? 12.298 15.148 27.643 1.00 84.12 295 ALA A CA 1
ATOM 2271 C C . ALA A 1 295 ? 12.255 13.682 28.108 1.00 84.12 295 ALA A C 1
ATOM 2273 O O . ALA A 1 295 ? 11.889 13.401 29.247 1.00 84.12 295 ALA A O 1
ATOM 2274 N N . ARG A 1 296 ? 12.684 12.734 27.264 1.00 85.50 296 ARG A N 1
ATOM 2275 C CA . ARG A 1 296 ? 12.791 11.312 27.638 1.00 85.50 296 ARG A CA 1
ATOM 2276 C C . ARG A 1 296 ? 13.876 11.069 28.684 1.00 85.50 296 ARG A C 1
ATOM 2278 O O . ARG A 1 296 ? 13.659 10.272 29.593 1.00 85.50 296 ARG A O 1
ATOM 2285 N N . LEU A 1 297 ? 15.020 11.745 28.572 1.00 80.12 297 LEU A N 1
ATOM 2286 C CA . LEU A 1 297 ? 16.089 11.678 29.572 1.00 80.12 297 LEU A CA 1
ATOM 2287 C C . LEU A 1 297 ? 15.630 12.261 30.911 1.00 80.12 297 LEU A C 1
ATOM 2289 O O . LEU A 1 297 ? 15.836 11.625 31.940 1.00 80.12 297 LEU A O 1
ATOM 2293 N N . ALA A 1 298 ? 14.941 13.402 30.894 1.00 79.50 298 ALA A N 1
ATOM 2294 C CA . ALA A 1 298 ? 14.357 14.008 32.085 1.00 79.50 298 ALA A CA 1
ATOM 2295 C C . ALA A 1 298 ? 13.296 13.097 32.722 1.00 79.50 298 ALA A C 1
ATOM 2297 O O . ALA A 1 298 ? 13.342 12.852 33.922 1.00 79.50 298 ALA A O 1
ATOM 2298 N N . ALA A 1 299 ? 12.399 12.508 31.926 1.00 77.69 299 ALA A N 1
ATOM 2299 C CA . ALA A 1 299 ? 11.395 11.564 32.421 1.00 77.69 299 ALA A CA 1
ATOM 2300 C C . ALA A 1 299 ? 12.017 10.279 32.996 1.00 77.69 299 ALA A C 1
ATOM 2302 O O . ALA A 1 299 ? 11.479 9.689 33.933 1.00 77.69 299 ALA A O 1
ATOM 2303 N N . ARG A 1 300 ? 13.154 9.831 32.450 1.00 81.19 300 ARG A N 1
ATOM 2304 C CA . ARG A 1 300 ? 13.906 8.690 32.986 1.00 81.19 300 ARG A CA 1
ATOM 2305 C C . ARG A 1 300 ? 14.597 9.047 34.301 1.00 81.19 300 ARG A C 1
ATOM 2307 O O . ARG A 1 300 ? 14.484 8.278 35.248 1.00 81.19 300 ARG A O 1
ATOM 2314 N N . ALA A 1 301 ? 15.226 10.220 34.373 1.00 76.62 301 ALA A N 1
ATOM 2315 C CA . ALA A 1 301 ? 15.828 10.739 35.598 1.00 76.62 301 ALA A CA 1
ATOM 2316 C C . ALA A 1 301 ? 14.780 10.937 36.705 1.00 76.62 301 ALA A C 1
ATOM 2318 O O . ALA A 1 301 ? 15.041 10.614 37.858 1.00 76.62 301 ALA A O 1
ATOM 2319 N N . GLU A 1 302 ? 13.572 11.380 36.356 1.00 80.62 302 GLU A N 1
ATOM 2320 C CA . GLU A 1 302 ? 12.459 11.510 37.298 1.00 80.62 302 GLU A CA 1
ATOM 2321 C C . GLU A 1 302 ? 12.054 10.157 37.898 1.00 80.62 302 GLU A C 1
ATOM 2323 O O . GLU A 1 302 ? 11.891 10.047 39.109 1.00 80.62 302 GLU A O 1
ATOM 2328 N N . ARG A 1 303 ? 11.968 9.101 37.076 1.00 70.88 303 ARG A N 1
ATOM 2329 C CA . ARG A 1 303 ? 11.660 7.739 37.551 1.00 70.88 303 ARG A CA 1
ATOM 2330 C C . ARG A 1 303 ? 12.766 7.129 38.411 1.00 70.88 303 ARG A C 1
ATOM 2332 O O . ARG A 1 303 ? 12.469 6.294 39.257 1.00 70.88 303 ARG A O 1
ATOM 2339 N N . GLU A 1 304 ? 14.019 7.490 38.155 1.00 76.31 304 GLU A N 1
ATOM 2340 C CA . GLU A 1 304 ? 15.183 6.900 38.824 1.00 76.31 304 GLU A CA 1
ATOM 2341 C C . GLU A 1 304 ? 15.548 7.634 40.122 1.00 76.31 304 GLU A C 1
ATOM 2343 O O . GLU A 1 304 ? 15.953 7.001 41.093 1.00 76.31 304 GLU A O 1
ATOM 2348 N N . TYR A 1 305 ? 15.337 8.953 40.176 1.00 67.31 305 TYR A N 1
ATOM 2349 C CA . TYR A 1 305 ? 15.747 9.793 41.304 1.00 67.31 305 TYR A CA 1
ATOM 2350 C C . TYR A 1 305 ? 14.587 10.441 42.080 1.00 67.31 305 TYR A C 1
ATOM 2352 O O . TYR A 1 305 ? 14.858 11.114 43.076 1.00 67.31 305 TYR A O 1
ATOM 2360 N N . ASN A 1 306 ? 13.319 10.248 41.669 1.00 67.44 306 ASN A N 1
ATOM 2361 C CA . ASN A 1 306 ? 12.120 10.833 42.302 1.00 67.44 306 ASN A CA 1
ATOM 2362 C C . ASN A 1 306 ? 12.336 12.310 42.686 1.00 67.44 306 ASN A C 1
ATOM 2364 O O . ASN A 1 306 ? 12.080 12.740 43.817 1.00 67.44 306 ASN A O 1
ATOM 2368 N N . ILE A 1 307 ? 12.889 13.082 41.747 1.00 62.66 307 ILE A N 1
ATOM 2369 C CA . ILE A 1 307 ? 13.383 14.435 42.010 1.00 62.66 307 ILE A CA 1
ATOM 2370 C C . ILE A 1 307 ? 12.217 15.328 42.427 1.00 62.66 307 ILE A C 1
ATOM 2372 O O . ILE A 1 307 ? 12.381 16.097 43.369 1.00 62.66 307 ILE A O 1
ATOM 2376 N N . SER A 1 308 ? 11.023 15.167 41.843 1.00 64.06 308 SER A N 1
ATOM 2377 C CA . SER A 1 308 ? 9.828 15.908 42.266 1.00 64.06 308 SER A CA 1
ATOM 2378 C C . SER A 1 308 ? 9.436 15.646 43.721 1.00 64.06 308 SER A C 1
ATOM 2380 O O . SER A 1 308 ? 9.095 16.590 44.430 1.00 64.06 308 SER A O 1
ATOM 2382 N N . HIS A 1 309 ? 9.543 14.408 44.212 1.00 60.22 309 HIS A N 1
ATOM 2383 C CA . HIS A 1 309 ? 9.223 14.077 45.601 1.00 60.22 309 HIS A CA 1
ATOM 2384 C C . HIS A 1 309 ? 10.279 14.631 46.565 1.00 60.22 309 HIS A C 1
ATOM 2386 O O . HIS A 1 309 ? 9.943 15.148 47.631 1.00 60.22 309 HIS A O 1
ATOM 2392 N N . ASN A 1 310 ? 11.556 14.590 46.182 1.00 67.31 310 ASN A N 1
ATOM 2393 C CA . ASN A 1 310 ? 12.642 15.150 46.989 1.00 67.31 310 ASN A CA 1
ATOM 2394 C C . ASN A 1 310 ? 12.608 16.686 47.015 1.00 67.31 310 ASN A C 1
ATOM 2396 O O . ASN A 1 310 ? 12.827 17.285 48.064 1.00 67.31 310 ASN A O 1
ATOM 2400 N N . LEU A 1 311 ? 12.255 17.334 45.903 1.00 65.00 311 LEU A N 1
ATOM 2401 C CA . LEU A 1 311 ? 12.100 18.788 45.833 1.00 65.00 311 LEU A CA 1
ATOM 2402 C C . LEU A 1 311 ? 10.833 19.257 46.560 1.00 65.00 311 LEU A C 1
ATOM 2404 O O . LEU A 1 311 ? 10.872 20.254 47.275 1.00 65.00 311 LEU A O 1
ATOM 2408 N N . ALA A 1 312 ? 9.726 18.517 46.432 1.00 65.81 312 ALA A N 1
ATOM 2409 C CA . ALA A 1 312 ? 8.487 18.799 47.151 1.00 65.81 312 ALA A CA 1
ATOM 2410 C C . ALA A 1 312 ? 8.644 18.583 48.661 1.00 65.81 312 ALA A C 1
ATOM 2412 O O . ALA A 1 312 ? 8.174 19.406 49.436 1.00 65.81 312 ALA A O 1
ATOM 2413 N N . SER A 1 313 ? 9.332 17.525 49.100 1.00 64.69 313 SER A N 1
ATOM 2414 C CA . SER A 1 313 ? 9.608 17.282 50.525 1.00 64.69 313 SER A CA 1
ATOM 2415 C C . SER A 1 313 ? 10.621 18.270 51.109 1.00 64.69 313 SER A C 1
ATOM 2417 O O . SER A 1 313 ? 10.417 18.751 52.223 1.00 64.69 313 SER A O 1
ATOM 2419 N N . ALA A 1 314 ? 11.652 18.661 50.351 1.00 69.50 314 ALA A N 1
ATOM 2420 C CA . ALA A 1 314 ? 12.548 19.752 50.734 1.00 69.50 314 ALA A CA 1
ATOM 2421 C C . ALA A 1 314 ? 11.800 21.096 50.823 1.00 69.50 314 ALA A C 1
ATOM 2423 O O . ALA A 1 314 ? 11.997 21.854 51.774 1.00 69.50 314 ALA A O 1
ATOM 2424 N N . GLY A 1 315 ? 10.886 21.360 49.882 1.00 65.69 315 GLY A N 1
ATOM 2425 C CA . GLY A 1 315 ? 9.993 22.518 49.899 1.00 65.69 315 GLY A CA 1
ATOM 2426 C C . GLY A 1 315 ? 9.050 22.513 51.105 1.00 65.69 315 GLY A C 1
ATOM 2427 O O . GLY A 1 315 ? 8.967 23.508 51.822 1.00 65.69 315 GLY A O 1
ATOM 2428 N N . TRP A 1 316 ? 8.409 21.379 51.401 1.00 65.00 316 TRP A N 1
ATOM 2429 C CA . TRP A 1 316 ? 7.549 21.207 52.577 1.00 65.00 316 TRP A CA 1
ATOM 2430 C C . TRP A 1 316 ? 8.311 21.378 53.895 1.00 65.00 316 TRP A C 1
ATOM 2432 O O . TRP A 1 316 ? 7.798 22.013 54.815 1.00 65.00 316 TRP A O 1
ATOM 2442 N N . GLY A 1 317 ? 9.545 20.876 53.990 1.00 69.00 317 GLY A N 1
ATOM 2443 C CA . GLY A 1 317 ? 10.399 21.061 55.167 1.00 69.00 317 GLY A CA 1
ATOM 2444 C C . GLY A 1 317 ? 10.789 22.526 55.403 1.00 69.00 317 GLY A C 1
ATOM 2445 O O . GLY A 1 317 ? 10.767 23.008 56.541 1.00 69.00 317 GLY A O 1
ATOM 2446 N N . LEU A 1 318 ? 11.078 23.269 54.330 1.00 70.81 318 LEU A N 1
ATOM 2447 C CA . LEU A 1 318 ? 11.317 24.715 54.393 1.00 70.81 318 LEU A CA 1
ATOM 2448 C C . LEU A 1 318 ? 10.062 25.477 54.833 1.00 70.81 318 LEU A C 1
ATOM 2450 O O . LEU A 1 318 ? 10.136 26.302 55.739 1.00 70.81 318 LEU A O 1
ATOM 2454 N N . VAL A 1 319 ? 8.896 25.153 54.273 1.00 66.38 319 VAL A N 1
ATOM 2455 C CA . VAL A 1 319 ? 7.620 25.775 54.666 1.00 66.38 319 VAL A CA 1
ATOM 2456 C C . VAL A 1 319 ? 7.285 25.488 56.131 1.00 66.38 319 VAL A C 1
ATOM 2458 O O . VAL A 1 319 ? 6.880 26.396 56.852 1.00 66.38 319 VAL A O 1
ATOM 2461 N N . HIS A 1 320 ? 7.495 24.259 56.609 1.00 67.12 320 HIS A N 1
ATOM 2462 C CA . HIS A 1 320 ? 7.206 23.903 57.998 1.00 67.12 320 HIS A CA 1
ATOM 2463 C C . HIS A 1 320 ? 8.160 24.590 58.987 1.00 67.12 320 HIS A C 1
ATOM 2465 O O . HIS A 1 320 ? 7.725 25.081 60.028 1.00 67.12 320 HIS A O 1
ATOM 2471 N N . SER A 1 321 ? 9.453 24.676 58.658 1.00 72.62 321 SER A N 1
ATOM 2472 C CA . SER A 1 321 ? 10.445 25.348 59.508 1.00 72.62 321 SER A CA 1
ATOM 2473 C C . SER A 1 321 ? 10.248 26.865 59.554 1.00 72.62 321 SER A C 1
ATOM 2475 O O . SER A 1 321 ? 10.299 27.447 60.640 1.00 72.62 321 SER A O 1
ATOM 2477 N N . ILE A 1 322 ? 9.942 27.498 58.417 1.00 68.62 322 ILE A N 1
ATOM 2478 C CA . ILE A 1 322 ? 9.596 28.924 58.348 1.00 68.62 322 ILE A CA 1
ATOM 2479 C C . ILE A 1 322 ? 8.269 29.178 59.070 1.00 68.62 322 ILE A C 1
ATOM 2481 O O . ILE A 1 322 ? 8.186 30.091 59.887 1.00 68.62 322 ILE A O 1
ATOM 2485 N N . GLY A 1 323 ? 7.255 28.336 58.859 1.00 65.44 323 GLY A N 1
ATOM 2486 C CA . GLY A 1 323 ? 5.968 28.429 59.550 1.00 65.44 323 GLY A CA 1
ATOM 2487 C C . GLY A 1 323 ? 6.109 28.326 61.070 1.00 65.44 323 GLY A C 1
ATOM 2488 O O . GLY A 1 323 ? 5.545 29.137 61.801 1.00 65.44 323 GLY A O 1
ATOM 2489 N N . ALA A 1 324 ? 6.932 27.398 61.565 1.00 68.00 324 ALA A N 1
ATOM 2490 C CA . ALA A 1 324 ? 7.203 27.260 62.995 1.00 68.00 324 ALA A CA 1
ATOM 2491 C C . ALA A 1 324 ? 7.971 28.462 63.578 1.00 68.00 324 ALA A C 1
ATOM 2493 O O . ALA A 1 324 ? 7.717 28.855 64.719 1.00 68.00 324 ALA A O 1
ATOM 2494 N N . GLN A 1 325 ? 8.893 29.058 62.813 1.00 68.56 325 GLN A N 1
ATOM 2495 C CA . GLN A 1 325 ? 9.612 30.282 63.197 1.00 68.56 325 GLN A CA 1
ATOM 2496 C C . GLN A 1 325 ? 8.667 31.491 63.258 1.00 68.56 325 GLN A C 1
ATOM 2498 O O . GLN A 1 325 ? 8.716 32.247 64.226 1.00 68.56 325 GLN A O 1
ATOM 2503 N N . VAL A 1 326 ? 7.758 31.629 62.286 1.00 62.28 326 VAL A N 1
ATOM 2504 C CA . VAL A 1 326 ? 6.742 32.692 62.252 1.00 62.28 326 VAL A CA 1
ATOM 2505 C C . VAL A 1 326 ? 5.768 32.550 63.420 1.00 62.28 326 VAL A C 1
ATOM 2507 O O . VAL A 1 326 ? 5.575 33.511 64.150 1.00 62.28 326 VAL A O 1
ATOM 2510 N N . VAL A 1 327 ? 5.237 31.352 63.691 1.00 64.75 327 VAL A N 1
ATOM 2511 C CA . VAL A 1 327 ? 4.314 31.125 64.822 1.00 64.75 327 VAL A CA 1
ATOM 2512 C C . VAL A 1 327 ? 4.981 31.410 66.172 1.00 64.75 327 VAL A C 1
ATOM 2514 O O . VAL A 1 327 ? 4.360 32.013 67.048 1.00 64.75 327 VAL A O 1
ATOM 2517 N N . LYS A 1 328 ? 6.258 31.037 66.349 1.00 66.44 328 LYS A N 1
ATOM 2518 C CA . LYS A 1 328 ? 7.018 31.375 67.565 1.00 66.44 328 LYS A CA 1
ATOM 2519 C C . LYS A 1 328 ? 7.246 32.880 67.698 1.00 66.44 328 LYS A C 1
ATOM 2521 O O . LYS A 1 328 ? 7.033 33.414 68.783 1.00 66.44 328 LYS A O 1
ATOM 2526 N N . ALA A 1 329 ? 7.621 33.557 66.611 1.00 61.66 329 ALA A N 1
ATOM 2527 C CA . ALA A 1 329 ? 7.807 35.005 66.596 1.00 61.66 329 ALA A CA 1
ATOM 2528 C C . ALA A 1 329 ? 6.492 35.748 66.900 1.00 61.66 329 ALA A C 1
ATOM 2530 O O . ALA A 1 329 ? 6.477 36.645 67.742 1.00 61.66 329 ALA A O 1
ATOM 2531 N N . THR A 1 330 ? 5.374 35.323 66.302 1.00 61.44 330 THR A N 1
ATOM 2532 C CA . THR A 1 330 ? 4.035 35.877 66.555 1.00 61.44 330 THR A CA 1
ATOM 2533 C C . THR A 1 330 ? 3.588 35.642 67.999 1.00 61.44 330 THR A C 1
ATOM 2535 O O . THR A 1 330 ? 3.089 36.569 68.629 1.00 61.44 330 THR A O 1
ATOM 2538 N N . GLY A 1 331 ? 3.835 34.457 68.571 1.00 59.44 331 GLY A N 1
ATOM 2539 C CA . GLY A 1 331 ? 3.528 34.168 69.977 1.00 59.44 331 GLY A CA 1
ATOM 2540 C C . GLY A 1 331 ? 4.305 35.049 70.961 1.00 59.44 331 GLY A C 1
ATOM 2541 O O . GLY A 1 331 ? 3.752 35.483 71.969 1.00 59.44 331 GLY A O 1
ATOM 2542 N N . THR A 1 332 ? 5.562 35.380 70.649 1.00 59.78 332 THR A N 1
ATOM 2543 C CA . THR A 1 332 ? 6.364 36.309 71.464 1.00 59.78 332 THR A CA 1
ATOM 2544 C C . THR A 1 332 ? 5.991 37.780 71.260 1.00 59.78 332 THR A C 1
ATOM 2546 O O . THR A 1 332 ? 6.107 38.566 72.195 1.00 59.78 332 THR A O 1
ATOM 2549 N N . LEU A 1 333 ? 5.496 38.154 70.074 1.00 55.12 333 LEU A N 1
ATOM 2550 C CA . LEU A 1 333 ? 5.052 39.517 69.754 1.00 55.12 333 LEU A CA 1
ATOM 2551 C C . LEU A 1 333 ? 3.656 39.831 70.310 1.00 55.12 333 LEU A C 1
ATOM 2553 O O . LEU A 1 333 ? 3.444 40.933 70.799 1.00 55.12 333 LEU A O 1
ATOM 2557 N N . CYS A 1 334 ? 2.734 38.864 70.344 1.00 56.41 334 CYS A N 1
ATOM 2558 C CA . CYS A 1 334 ? 1.437 39.024 71.017 1.00 56.41 334 CYS A CA 1
ATOM 2559 C C . CYS A 1 334 ? 1.543 39.057 72.552 1.00 56.41 334 CYS A C 1
ATOM 2561 O O . CYS A 1 334 ? 0.591 39.455 73.215 1.00 56.41 334 CYS A O 1
ATOM 2563 N N . GLY A 1 335 ? 2.685 38.661 73.123 1.00 58.38 335 GLY A N 1
ATOM 2564 C CA . GLY A 1 335 ? 2.971 38.809 74.554 1.00 58.38 335 GLY A CA 1
ATOM 2565 C C . GLY A 1 335 ? 3.543 40.178 74.941 1.00 58.38 335 GLY A C 1
ATOM 2566 O O . GLY A 1 335 ? 3.589 40.500 76.126 1.00 58.38 335 GLY A O 1
ATOM 2567 N N . ILE A 1 336 ? 3.979 40.990 73.970 1.00 57.97 336 ILE A N 1
ATOM 2568 C CA . ILE A 1 336 ? 4.589 42.303 74.205 1.00 57.97 336 ILE A CA 1
ATOM 2569 C C . ILE A 1 336 ? 3.745 43.375 73.506 1.00 57.97 336 ILE A C 1
ATOM 2571 O O . ILE A 1 336 ? 4.001 43.755 72.368 1.00 57.97 336 ILE A O 1
ATOM 2575 N N . GLY A 1 337 ? 2.764 43.901 74.240 1.00 50.81 337 GLY A N 1
ATOM 2576 C CA . GLY A 1 337 ? 2.194 45.227 73.998 1.00 50.81 337 GLY A CA 1
ATOM 2577 C C . GLY A 1 337 ? 0.753 45.250 73.490 1.00 50.81 337 GLY A C 1
ATOM 2578 O O . GLY A 1 337 ? 0.505 45.185 72.289 1.00 50.81 337 GLY A O 1
ATOM 2579 N N . ASP A 1 338 ? -0.183 45.488 74.412 1.00 61.69 338 ASP A N 1
ATOM 2580 C CA . ASP A 1 338 ? -1.511 46.025 74.106 1.00 61.69 338 ASP A CA 1
ATOM 2581 C C . ASP A 1 338 ? -1.367 47.428 73.495 1.00 61.69 338 ASP A C 1
ATOM 2583 O O . ASP A 1 338 ? -1.025 48.403 74.169 1.00 61.69 338 ASP A O 1
ATOM 2587 N N . GLY A 1 339 ? -1.610 47.541 72.190 1.00 65.19 339 GLY A N 1
ATOM 2588 C CA . GLY A 1 339 ? -1.612 48.821 71.491 1.00 65.19 339 GLY A CA 1
ATOM 2589 C C . GLY A 1 339 ? -1.829 48.688 69.986 1.00 65.19 339 GLY A C 1
ATOM 2590 O O . GLY A 1 339 ? -1.621 47.628 69.402 1.00 65.19 339 GLY A O 1
ATOM 2591 N N . ARG A 1 340 ? -2.202 49.804 69.339 1.00 61.78 340 ARG A N 1
ATOM 2592 C CA . ARG A 1 340 ? -2.496 49.929 67.889 1.00 61.78 340 ARG A CA 1
ATOM 2593 C C . ARG A 1 340 ? -1.439 49.309 66.958 1.00 61.78 340 ARG A C 1
ATOM 2595 O O . ARG A 1 340 ? -1.758 48.953 65.829 1.00 61.78 340 ARG A O 1
ATOM 2602 N N . VAL A 1 341 ? -0.200 49.170 67.429 1.00 61.09 341 VAL A N 1
ATOM 2603 C CA . VAL A 1 341 ? 0.905 48.532 66.699 1.00 61.09 341 VAL A CA 1
ATOM 2604 C C . VAL A 1 341 ? 0.692 47.018 66.554 1.00 61.09 341 VAL A C 1
ATOM 2606 O O . VAL A 1 341 ? 0.958 46.476 65.488 1.00 61.09 341 VAL A O 1
ATOM 2609 N N . GLY A 1 342 ? 0.138 46.342 67.566 1.00 62.56 342 GLY A N 1
ATOM 2610 C CA . GLY A 1 342 ? -0.166 44.908 67.503 1.00 62.56 342 GLY A CA 1
ATOM 2611 C C . GLY A 1 342 ? -1.260 44.578 66.484 1.00 62.56 342 GLY A C 1
ATOM 2612 O O . GLY A 1 342 ? -1.155 43.587 65.767 1.00 62.56 342 GLY A O 1
ATOM 2613 N N . GLN A 1 343 ? -2.261 45.451 66.347 1.00 65.44 343 GLN A N 1
ATOM 2614 C CA . GLN A 1 343 ? -3.340 45.278 65.371 1.00 65.44 343 GLN A CA 1
ATOM 2615 C C . GLN A 1 343 ? -2.859 45.509 63.931 1.00 65.44 343 GLN A C 1
ATOM 2617 O O . GLN A 1 343 ? -3.184 44.721 63.049 1.00 65.44 343 GLN A O 1
ATOM 2622 N N . ALA A 1 344 ? -1.995 46.506 63.708 1.00 64.12 344 ALA A N 1
ATOM 2623 C CA . ALA A 1 344 ? -1.370 46.728 62.403 1.00 64.12 344 ALA A CA 1
ATOM 2624 C C . ALA A 1 344 ? -0.447 45.566 61.988 1.00 64.12 344 ALA A C 1
ATOM 2626 O O . ALA A 1 344 ? -0.414 45.180 60.820 1.00 64.12 344 ALA A O 1
ATOM 2627 N N . ILE A 1 345 ? 0.280 44.972 62.941 1.00 62.41 345 ILE A N 1
ATOM 2628 C CA . ILE A 1 345 ? 1.108 43.787 62.680 1.00 62.41 345 ILE A CA 1
ATOM 2629 C C . ILE A 1 345 ? 0.225 42.564 62.393 1.00 62.41 345 ILE A C 1
ATOM 2631 O O . ILE A 1 345 ? 0.527 41.810 61.472 1.00 62.41 345 ILE A O 1
ATOM 2635 N N . ALA A 1 346 ? -0.881 42.378 63.119 1.00 60.78 346 ALA A N 1
ATOM 2636 C CA . ALA A 1 346 ? -1.817 41.283 62.871 1.00 60.78 346 ALA A CA 1
ATOM 2637 C C . ALA A 1 346 ? -2.474 41.378 61.481 1.00 60.78 346 ALA A C 1
ATOM 2639 O O . ALA A 1 346 ? -2.557 40.372 60.779 1.00 60.78 346 ALA A O 1
ATOM 2640 N N . GLU A 1 347 ? -2.868 42.579 61.049 1.00 66.25 347 GLU A N 1
ATOM 2641 C CA . GLU A 1 347 ? -3.403 42.819 59.702 1.00 66.25 347 GLU A CA 1
ATOM 2642 C C . GLU A 1 347 ? -2.345 42.597 58.613 1.00 66.25 347 GLU A C 1
ATOM 2644 O O . GLU A 1 347 ? -2.637 41.976 57.592 1.00 66.25 347 GLU A O 1
ATOM 2649 N N . ALA A 1 348 ? -1.096 43.016 58.842 1.00 65.12 348 ALA A N 1
ATOM 2650 C CA . ALA A 1 348 ? 0.003 42.758 57.912 1.00 65.12 348 ALA A CA 1
ATOM 2651 C C . ALA A 1 348 ? 0.313 41.256 57.777 1.00 65.12 348 ALA A C 1
ATOM 2653 O O . ALA A 1 348 ? 0.597 40.775 56.679 1.00 65.12 348 ALA A O 1
ATOM 2654 N N . VAL A 1 349 ? 0.224 40.500 58.876 1.00 64.69 349 VAL A N 1
ATOM 2655 C CA . VAL A 1 349 ? 0.388 39.040 58.869 1.00 64.69 349 VAL A CA 1
ATOM 2656 C C . VAL A 1 349 ? -0.789 38.361 58.169 1.00 64.69 349 VAL A C 1
ATOM 2658 O O . VAL A 1 349 ? -0.559 37.475 57.351 1.00 64.69 349 VAL A O 1
ATOM 2661 N N . ALA A 1 350 ? -2.028 38.788 58.425 1.00 66.12 350 ALA A N 1
ATOM 2662 C CA . ALA A 1 350 ? -3.209 38.256 57.743 1.00 66.12 350 ALA A CA 1
ATOM 2663 C C . ALA A 1 350 ? -3.138 38.495 56.226 1.00 66.12 350 ALA A C 1
ATOM 2665 O O . ALA A 1 350 ? -3.299 37.554 55.451 1.00 66.12 350 ALA A O 1
ATOM 2666 N N . TRP A 1 351 ? -2.774 39.711 55.805 1.00 72.62 351 TRP A N 1
ATOM 2667 C CA . TRP A 1 351 ? -2.569 40.052 54.396 1.00 72.62 351 TRP A CA 1
ATOM 2668 C C . TRP A 1 351 ? -1.455 39.217 53.747 1.00 72.62 351 TRP A C 1
ATOM 2670 O O . TRP A 1 351 ? -1.607 38.739 52.623 1.00 72.62 351 TRP A O 1
ATOM 2680 N N . ALA A 1 352 ? -0.348 38.978 54.457 1.00 65.25 352 ALA A N 1
ATOM 2681 C CA . ALA A 1 352 ? 0.741 38.146 53.951 1.00 65.25 352 ALA A CA 1
ATOM 2682 C C . ALA A 1 352 ? 0.337 36.666 53.823 1.00 65.25 352 ALA A C 1
ATOM 2684 O O . ALA A 1 352 ? 0.690 36.011 52.843 1.00 65.25 352 ALA A O 1
ATOM 2685 N N . VAL A 1 353 ? -0.424 36.134 54.784 1.00 66.56 353 VAL A N 1
ATOM 2686 C CA . VAL A 1 353 ? -0.907 34.745 54.756 1.00 66.56 353 VAL A CA 1
ATOM 2687 C C . VAL A 1 353 ? -1.946 34.544 53.649 1.00 66.56 353 VAL A C 1
ATOM 2689 O O . VAL A 1 353 ? -1.865 33.556 52.916 1.00 66.56 353 VAL A O 1
ATOM 2692 N N . GLU A 1 354 ? -2.876 35.482 53.464 1.00 64.19 354 GLU A N 1
ATOM 2693 C CA . GLU A 1 354 ? -3.851 35.447 52.365 1.00 64.19 354 GLU A CA 1
ATOM 2694 C C . GLU A 1 354 ? -3.176 35.603 50.996 1.00 64.19 354 GLU A C 1
ATOM 2696 O O . GLU A 1 354 ? -3.479 34.849 50.073 1.00 64.19 354 GLU A O 1
ATOM 2701 N N . GLY A 1 355 ? -2.194 36.501 50.871 1.00 64.56 355 GLY A N 1
ATOM 2702 C CA . GLY A 1 355 ? -1.447 36.693 49.626 1.00 64.56 355 GLY A CA 1
ATOM 2703 C C . GLY A 1 355 ? -0.626 35.465 49.218 1.00 64.56 355 GLY A C 1
ATOM 2704 O O . GLY A 1 355 ? -0.636 35.065 48.053 1.00 64.56 355 GLY A O 1
ATOM 2705 N N . VAL A 1 356 ? 0.057 34.825 50.173 1.00 63.22 356 VAL A N 1
ATOM 2706 C CA . VAL A 1 356 ? 0.889 33.641 49.902 1.00 63.22 356 VAL A CA 1
ATOM 2707 C C . VAL A 1 356 ? 0.034 32.397 49.652 1.00 63.22 356 VAL A C 1
ATOM 2709 O O . VAL A 1 356 ? 0.331 31.632 48.734 1.00 63.22 356 VAL A O 1
ATOM 2712 N N . SER A 1 357 ? -1.042 32.192 50.417 1.00 59.91 357 SER A N 1
ATOM 2713 C CA . SER A 1 357 ? -1.952 31.055 50.203 1.00 59.91 357 SER A CA 1
ATOM 2714 C C . SER A 1 357 ? -2.745 31.184 48.898 1.00 59.91 357 SER A C 1
ATOM 2716 O O . SER A 1 357 ? -2.852 30.205 48.155 1.00 59.91 357 SER A O 1
ATOM 2718 N N . GLY A 1 358 ? -3.211 32.394 48.569 1.00 69.06 358 GLY A N 1
ATOM 2719 C CA . GLY A 1 358 ? -3.869 32.706 47.302 1.00 69.06 358 GLY A CA 1
ATOM 2720 C C . GLY A 1 358 ? -2.950 32.456 46.109 1.00 69.06 358 GLY A C 1
ATOM 2721 O O . GLY A 1 358 ? -3.280 31.639 45.248 1.00 69.06 358 GLY A O 1
ATOM 2722 N N . GLY A 1 359 ? -1.752 33.052 46.112 1.00 62.81 359 GLY A N 1
ATOM 2723 C CA . GLY A 1 359 ? -0.784 32.898 45.021 1.00 62.81 359 GLY A CA 1
ATOM 2724 C C . GLY A 1 359 ? -0.304 31.457 44.817 1.00 62.81 359 GLY A C 1
ATOM 2725 O O . GLY A 1 359 ? -0.115 31.020 43.681 1.00 62.81 359 GLY A O 1
ATOM 2726 N N . LEU A 1 360 ? -0.161 30.677 45.896 1.00 59.59 360 LEU A N 1
ATOM 2727 C CA . LEU A 1 360 ? 0.227 29.268 45.802 1.00 59.59 360 LEU A CA 1
ATOM 2728 C C . LEU A 1 360 ? -0.909 28.395 45.243 1.00 59.59 360 LEU A C 1
ATOM 2730 O O . LEU A 1 360 ? -0.653 27.516 44.420 1.00 59.59 360 LEU A O 1
ATOM 2734 N N . SER A 1 361 ? -2.160 28.652 45.641 1.00 57.28 361 SER A N 1
ATOM 2735 C CA . SER A 1 361 ? -3.326 27.925 45.118 1.00 57.28 361 SER A CA 1
ATOM 2736 C C . SER A 1 361 ? -3.540 28.172 43.620 1.00 57.28 361 SER A C 1
ATOM 2738 O O . SER A 1 361 ? -3.833 27.244 42.863 1.00 57.28 361 SER A O 1
ATOM 2740 N N . GLU A 1 362 ? -3.301 29.406 43.177 1.00 64.25 362 GLU A N 1
ATOM 2741 C CA . GLU A 1 362 ? -3.450 29.818 41.785 1.00 64.25 362 GLU A CA 1
ATOM 2742 C C . GLU A 1 362 ? -2.298 29.283 40.919 1.00 64.25 362 GLU A C 1
ATOM 2744 O O . GLU A 1 362 ? -2.527 28.761 39.825 1.00 64.25 362 GLU A O 1
ATOM 2749 N N . GLY A 1 363 ? -1.069 29.294 41.449 1.00 58.56 363 GLY A N 1
ATOM 2750 C CA . GLY A 1 363 ? 0.108 28.728 40.786 1.00 58.56 363 GLY A CA 1
ATOM 2751 C C . GLY A 1 363 ? 0.035 27.208 40.601 1.00 58.56 363 GLY A C 1
ATOM 2752 O O . GLY A 1 363 ? 0.344 26.702 39.520 1.00 58.56 363 GLY A O 1
ATOM 2753 N N . VAL A 1 364 ? -0.428 26.466 41.614 1.00 57.53 364 VAL A N 1
ATOM 2754 C CA . VAL A 1 364 ? -0.630 25.008 41.507 1.00 57.53 364 VAL A CA 1
ATOM 2755 C C . VAL A 1 364 ? -1.774 24.684 40.542 1.00 57.53 364 VAL A C 1
ATOM 2757 O O . VAL A 1 364 ? -1.643 23.773 39.722 1.00 57.53 364 VAL A O 1
ATOM 2760 N N . GLY A 1 365 ? -2.862 25.463 40.571 1.00 53.62 365 GLY A N 1
ATOM 2761 C CA . GLY A 1 365 ? -3.982 25.318 39.640 1.00 53.62 365 GLY A CA 1
ATOM 2762 C C . GLY A 1 365 ? -3.565 25.503 38.178 1.00 53.62 365 GLY A C 1
ATOM 2763 O O . GLY A 1 365 ? -3.876 24.659 37.338 1.00 53.62 365 GLY A O 1
ATOM 2764 N N . GLN A 1 366 ? -2.797 26.552 37.872 1.00 60.38 366 GLN A N 1
ATOM 2765 C CA . GLN A 1 366 ? -2.285 26.781 36.516 1.00 60.38 366 GLN A CA 1
ATOM 2766 C C . GLN A 1 366 ? -1.258 25.719 36.090 1.00 60.38 366 GLN A C 1
ATOM 2768 O O . GLN A 1 366 ? -1.295 25.254 34.950 1.00 60.38 366 GLN A O 1
ATOM 2773 N N . GLY A 1 367 ? -0.393 25.263 37.003 1.00 46.91 367 GLY A N 1
ATOM 2774 C CA . GLY A 1 367 ? 0.577 24.196 36.730 1.00 46.91 367 GLY A CA 1
ATOM 2775 C C . GLY A 1 367 ? -0.075 22.849 36.393 1.00 46.91 367 GLY A C 1
ATOM 2776 O O . GLY A 1 367 ? 0.375 22.150 35.484 1.00 46.91 367 GLY A O 1
ATOM 2777 N N . MET A 1 368 ? -1.179 22.506 37.062 1.00 50.62 368 MET A N 1
ATOM 2778 C CA . MET A 1 368 ? -1.953 21.294 36.767 1.00 50.62 368 MET A CA 1
ATOM 2779 C C . MET A 1 368 ? -2.675 21.355 35.414 1.00 50.62 368 MET A C 1
ATOM 2781 O O . MET A 1 368 ? -2.777 20.335 34.731 1.00 50.62 368 MET A O 1
ATOM 2785 N N . VAL A 1 369 ? -3.137 22.540 35.000 1.00 51.78 369 VAL A N 1
ATOM 2786 C CA . VAL A 1 369 ? -3.762 22.754 33.682 1.00 51.78 369 VAL A CA 1
ATOM 2787 C C . VAL A 1 369 ? -2.733 22.618 32.554 1.00 51.78 369 VAL A C 1
ATOM 2789 O O . VAL A 1 369 ? -3.035 22.033 31.516 1.00 51.78 369 VAL A O 1
ATOM 2792 N N . ILE A 1 370 ? -1.497 23.079 32.769 1.00 51.94 370 ILE A N 1
ATOM 2793 C CA . ILE A 1 370 ? -0.402 22.964 31.792 1.00 51.94 370 ILE A CA 1
ATOM 2794 C C . ILE A 1 370 ? 0.114 21.517 31.675 1.00 51.94 370 ILE A C 1
ATOM 2796 O O . ILE A 1 370 ? 0.522 21.099 30.593 1.00 51.94 370 ILE A O 1
ATOM 2800 N N . MET A 1 371 ? 0.045 20.719 32.748 1.00 45.28 371 MET A N 1
ATOM 2801 C CA . MET A 1 371 ? 0.447 19.302 32.737 1.00 45.28 371 MET A CA 1
ATOM 2802 C C . MET A 1 371 ? -0.622 18.326 32.209 1.00 45.28 371 MET A C 1
ATOM 2804 O O . MET A 1 371 ? -0.412 17.116 32.247 1.00 45.28 371 MET A O 1
ATOM 2808 N N . GLY A 1 372 ? -1.746 18.815 31.671 1.00 43.31 372 GLY A N 1
ATOM 2809 C CA . GLY A 1 372 ? -2.690 17.978 30.919 1.00 43.31 372 GLY A CA 1
ATOM 2810 C C . GLY A 1 372 ? -3.435 16.924 31.747 1.00 43.31 372 GLY A C 1
ATOM 2811 O O . GLY A 1 372 ? -3.959 15.967 31.179 1.00 43.31 372 GLY A O 1
ATOM 2812 N N . ALA A 1 373 ? -3.521 17.082 33.071 1.00 44.25 373 ALA A N 1
ATOM 2813 C CA . ALA A 1 373 ? -4.364 16.240 33.913 1.00 44.25 373 ALA A CA 1
ATOM 2814 C C . ALA A 1 373 ? -5.828 16.705 33.817 1.00 44.25 373 ALA A C 1
ATOM 2816 O O . ALA A 1 373 ? -6.364 17.357 34.713 1.00 44.25 373 ALA A O 1
ATOM 2817 N N . SER A 1 374 ? -6.490 16.398 32.701 1.00 36.28 374 SER A N 1
ATOM 2818 C CA . SER A 1 374 ? -7.947 16.481 32.621 1.00 36.28 374 SER A CA 1
ATOM 2819 C C . SER A 1 374 ? -8.560 15.439 33.559 1.00 36.28 374 SER A C 1
ATOM 2821 O O . SER A 1 374 ? -8.278 14.249 33.424 1.00 36.28 374 SER A O 1
ATOM 2823 N N . ARG A 1 375 ? -9.392 15.906 34.497 1.00 38.75 375 ARG A N 1
ATOM 2824 C CA . ARG A 1 375 ? -10.243 15.085 35.370 1.00 38.75 375 ARG A CA 1
ATOM 2825 C C . ARG A 1 375 ? -11.033 14.068 34.535 1.00 38.75 375 ARG A C 1
ATOM 2827 O O . ARG A 1 375 ? -11.827 14.476 33.688 1.00 38.75 375 ARG A O 1
ATOM 2834 N N . GLN A 1 376 ? -10.835 12.783 34.816 1.00 32.94 376 GLN A N 1
ATOM 2835 C CA . GLN A 1 376 ? -11.920 11.801 34.820 1.00 32.94 376 GLN A CA 1
ATOM 2836 C C . GLN A 1 376 ? -12.395 11.629 36.256 1.00 32.94 376 GLN A C 1
ATOM 2838 O O . GLN A 1 376 ? -11.522 11.668 37.156 1.00 32.94 376 GLN A O 1
#

Mean predicted aligned error: 19.58 Å

Secondary structure (DSSP, 8-state):
-PPP----TT-EEEEEEE-SS-TTEEEEEEESGGGSSS-EEEEEEEEETTEEEEEEEEEESS-EEEEEE-SS-TTEEEEEETTS-EEEEETTS-SS-SEEE---SS-EEEEEE-TTT-S-EEEEETTSEEEEE-TT-SS-SEEEE--S-EEEEEE-SS-TT-EEEEETTHHHHHHHHHHHHHTSTT--HHHHHHHHHHHHHHHHHTS-S---HHHHHHHHHHS-HHHHHTT----S---S---------------------------HHHHHHHHHHHHHHHHHHHHHHHHHHHHHHHHHHHHHH-HHHHHHHHHHHHHHHHHHHHHHHHHHHTTS--SHHHHHHHHHHHHHHHHHHHHHHHHHHHHHHHTT----

pLDDT: mean 78.41, std 19.34, range [27.45, 97.88]

Organism: Verticillium longisporum (NCBI:txid100787)

Nearest PDB structures (foldseek):
  3w15-assembly1_A  TM=9.785E-01  e=1.465E-21  Saccharomyces cerevisiae S288C
  8j07-assembly1_s1  TM=7.817E-01  e=1.386E-09  Homo sapiens
  8bx8-assembly1_D  TM=7.716E-01  e=1.932E-08  Tetrahymena thermophila
  8j07-assembly1_k2  TM=5.153E-01  e=6.108E-10  Homo sapiens
  8j07-assembly1_q1  TM=6.078E-01  e=1.283E-08  Homo sapiens

InterPro domains:
  IPR001680 WD40 repeat [PF00400] (98-134)
  IPR001680 WD40 repeat [PS50082] (101-143)
  IPR001680 WD40 repeat [SM00320] (51-90)
  IPR001680 WD40 repeat [SM00320] (94-134)
  IPR015943 WD40/YVTN repeat-like-containing domain superfamily [G3DSA:2.130.10.10] (2-198)
  IPR036322 WD40-repeat-containing domain superfamily [SSF50978] (7-176)
  IPR044536 Peroxisomal targeting signal 2 receptor [PTHR46027] (3-181)

Radius of gyration: 36.42 Å; Cα contacts (8 Å, |Δi|>4): 537; chains: 1; bounding box: 53×71×136 Å

Solvent-accessible surface area (backbone atoms only — not comparable to full-atom values): 21330 Å² total; per-residue (Å²): 131,85,84,78,73,80,82,61,82,80,34,41,77,57,29,76,45,66,41,93,78,40,92,48,31,33,38,34,20,12,4,18,70,80,54,75,56,48,40,12,38,40,38,37,33,34,59,48,100,91,38,66,41,79,74,44,70,39,76,39,87,33,18,26,42,13,49,30,53,44,69,78,38,87,50,31,34,38,35,14,20,47,75,11,32,35,36,31,35,41,71,87,56,73,86,57,64,79,42,74,35,69,80,52,87,26,32,19,37,16,36,24,48,29,83,72,77,34,62,36,35,38,37,14,13,55,66,7,37,36,36,34,34,32,94,90,45,76,60,67,77,44,78,46,81,69,80,30,44,22,57,40,39,39,56,42,86,89,42,82,88,44,72,49,73,44,41,61,59,51,23,60,52,29,39,51,51,19,55,55,39,70,70,42,97,82,52,56,70,68,56,30,52,47,32,34,49,55,10,50,50,49,49,64,71,65,53,73,94,81,67,51,75,68,57,51,50,53,52,57,74,70,43,61,66,71,76,74,52,74,78,72,80,76,80,92,81,77,79,94,82,81,85,93,78,88,84,88,78,86,87,80,75,87,80,74,91,75,76,89,76,79,78,73,86,76,54,72,66,61,56,51,53,52,49,53,52,53,51,51,53,51,52,49,62,63,45,49,61,53,53,53,48,52,51,51,50,51,56,49,49,39,73,74,62,44,47,69,60,53,52,49,50,54,48,50,50,50,51,51,52,51,48,53,51,50,54,50,52,50,58,58,48,76,72,60,60,97,50,76,66,51,56,54,51,50,51,53,48,50,52,50,52,52,51,51,54,49,54,50,54,52,51,52,53,53,51,44,63,74,67,67,70,72,84,128